Protein AF-A0A6J8EFF0-F1 (afdb_monomer_lite)

Radius of gyration: 34.39 Å; chains: 1; bounding box: 70×116×75 Å

Structure (mmCIF, N/CA/C/O backbone):
data_AF-A0A6J8EFF0-F1
#
_entry.id   AF-A0A6J8EFF0-F1
#
loop_
_atom_site.group_PDB
_atom_site.id
_atom_site.type_symbol
_atom_site.label_atom_id
_atom_site.label_alt_id
_atom_site.label_comp_id
_atom_site.label_asym_id
_atom_site.label_entity_id
_atom_site.label_seq_id
_atom_site.pdbx_PDB_ins_code
_atom_site.Cartn_x
_atom_site.Cartn_y
_atom_site.Cartn_z
_atom_site.occupancy
_atom_site.B_iso_or_equiv
_atom_site.auth_seq_id
_atom_site.auth_comp_id
_atom_site.auth_asym_id
_atom_site.auth_atom_id
_atom_site.pdbx_PDB_model_num
ATOM 1 N N . MET A 1 1 ? -4.786 -16.931 -39.551 1.00 38.88 1 MET A N 1
ATOM 2 C CA . MET A 1 1 ? -4.346 -16.218 -38.334 1.00 38.88 1 MET A CA 1
ATOM 3 C C . MET A 1 1 ? -4.834 -14.785 -38.471 1.00 38.88 1 MET A C 1
ATOM 5 O O . MET A 1 1 ? -4.439 -14.135 -39.426 1.00 38.88 1 MET A O 1
ATOM 9 N N . VAL A 1 2 ? -5.768 -14.333 -37.631 1.00 47.19 2 VAL A N 1
ATOM 10 C CA . VAL A 1 2 ? -6.223 -12.932 -37.664 1.00 47.19 2 VAL A CA 1
ATOM 11 C C . VAL A 1 2 ? -5.203 -12.110 -36.882 1.00 47.19 2 VAL A C 1
ATOM 13 O O . VAL A 1 2 ? -4.985 -12.373 -35.702 1.00 47.19 2 VAL A O 1
ATOM 16 N N . GLN A 1 3 ? -4.542 -11.159 -37.538 1.00 43.59 3 GLN A N 1
ATOM 17 C CA . GLN A 1 3 ? -3.548 -10.290 -36.914 1.00 43.59 3 GLN A CA 1
ATOM 18 C C . GLN A 1 3 ? -4.094 -8.861 -36.885 1.00 43.59 3 GLN A C 1
ATOM 20 O O . GLN A 1 3 ? -4.106 -8.171 -37.899 1.00 43.59 3 GLN A O 1
ATOM 25 N N . ILE A 1 4 ? -4.571 -8.419 -35.720 1.00 52.94 4 ILE A N 1
ATOM 26 C CA . ILE A 1 4 ? -5.007 -7.032 -35.514 1.00 52.94 4 ILE A CA 1
ATOM 27 C C . ILE A 1 4 ? -3.761 -6.195 -35.205 1.00 52.94 4 ILE A C 1
ATOM 29 O O . ILE A 1 4 ? -3.130 -6.347 -34.159 1.00 52.94 4 ILE A O 1
ATOM 33 N N . LEU A 1 5 ? -3.392 -5.329 -36.147 1.00 43.50 5 LEU A N 1
ATOM 34 C CA . LEU A 1 5 ? -2.205 -4.473 -36.108 1.00 43.50 5 LEU A CA 1
ATOM 35 C C . LEU A 1 5 ? -2.551 -3.045 -35.650 1.00 43.50 5 LEU A C 1
ATOM 37 O O . LEU A 1 5 ? -2.188 -2.094 -36.325 1.00 43.50 5 LEU A O 1
ATOM 41 N N . SER A 1 6 ? -3.281 -2.842 -34.546 1.00 45.81 6 SER A N 1
ATOM 42 C CA . SER A 1 6 ? -3.332 -1.509 -33.909 1.00 45.81 6 SER A CA 1
ATOM 43 C C . SER A 1 6 ? -3.944 -1.517 -32.503 1.00 45.81 6 SER A C 1
ATOM 45 O O . SER A 1 6 ? -4.773 -2.360 -32.171 1.00 45.81 6 SER A O 1
ATOM 47 N N . SER A 1 7 ? -3.533 -0.548 -31.683 1.00 48.03 7 SER A N 1
ATOM 48 C CA . SER A 1 7 ? -3.910 -0.354 -30.279 1.00 48.03 7 SER A CA 1
ATOM 49 C C . SER A 1 7 ? -5.054 0.658 -30.100 1.00 48.03 7 SER A C 1
ATOM 51 O O . SER A 1 7 ? -4.910 1.600 -29.325 1.00 48.03 7 SER A O 1
ATOM 53 N N . TYR A 1 8 ? -6.167 0.526 -30.826 1.00 51.84 8 TYR A N 1
ATOM 54 C CA . TYR A 1 8 ? -7.294 1.468 -30.717 1.00 51.84 8 TYR A CA 1
ATOM 55 C C . TYR A 1 8 ? -8.500 0.862 -29.989 1.00 51.84 8 TYR A C 1
ATOM 57 O O . TYR A 1 8 ? -8.845 -0.296 -30.215 1.00 51.84 8 TYR A O 1
ATOM 65 N N . VAL A 1 9 ? -9.166 1.684 -29.163 1.00 52.19 9 VAL A N 1
ATOM 66 C CA . VAL A 1 9 ? -10.379 1.358 -28.374 1.00 52.19 9 VAL A CA 1
ATOM 6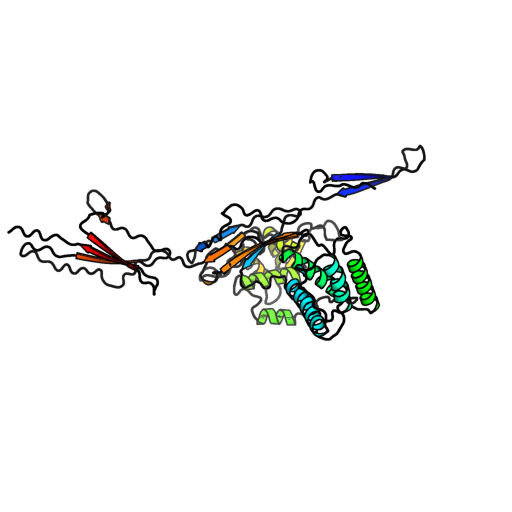7 C C . VAL A 1 9 ? -11.496 0.756 -29.238 1.00 52.19 9 VAL A C 1
ATOM 69 O O . VAL A 1 9 ? -12.264 -0.068 -28.767 1.00 52.19 9 VAL A O 1
ATOM 72 N N . GLN A 1 10 ? -11.562 1.125 -30.519 1.00 57.12 10 GLN A N 1
ATOM 73 C CA . GLN A 1 10 ? -12.603 0.686 -31.457 1.00 57.12 10 GLN A CA 1
ATOM 74 C C . GLN A 1 10 ? -12.617 -0.824 -31.761 1.00 57.12 10 GLN A C 1
ATOM 76 O O . GLN A 1 10 ? -13.580 -1.307 -32.343 1.00 57.12 10 GLN A O 1
ATOM 81 N N . TRP A 1 11 ? -11.560 -1.560 -31.395 1.00 58.81 11 TRP A N 1
ATOM 82 C CA . TRP A 1 11 ? -11.486 -3.023 -31.526 1.00 58.81 11 TRP A CA 1
ATOM 83 C C . TRP A 1 11 ? -11.834 -3.753 -30.217 1.00 58.81 11 TRP A C 1
ATOM 85 O O . TRP A 1 11 ? -11.624 -4.958 -30.098 1.00 58.81 11 TRP A O 1
ATOM 95 N N . GLU A 1 12 ? -12.303 -3.034 -29.194 1.00 57.06 12 GLU A N 1
ATOM 96 C CA . GLU A 1 12 ? -12.880 -3.656 -28.005 1.00 57.06 12 GLU A CA 1
ATOM 97 C C . GLU A 1 12 ? -14.260 -4.217 -28.352 1.00 57.06 12 GLU A C 1
ATOM 99 O O . GLU A 1 12 ? -15.137 -3.502 -28.835 1.00 57.06 12 GLU A O 1
ATOM 104 N N . GLY A 1 13 ? -14.445 -5.514 -28.127 1.00 61.44 13 GLY A N 1
ATOM 105 C CA . GLY A 1 13 ? -15.670 -6.198 -28.508 1.00 61.44 13 GLY A CA 1
ATOM 106 C C . GLY A 1 13 ? -15.570 -7.713 -28.398 1.00 61.44 13 GLY A C 1
ATOM 107 O O . GLY A 1 13 ? -14.515 -8.281 -28.089 1.00 61.44 13 GLY A O 1
ATOM 108 N N . GLU A 1 14 ? -16.706 -8.356 -28.631 1.00 62.34 14 GLU A N 1
ATOM 109 C CA . GLU A 1 14 ? -16.831 -9.804 -28.737 1.00 62.34 14 GLU A CA 1
ATOM 110 C C . GLU A 1 14 ? -16.613 -10.217 -30.195 1.00 62.34 14 GLU A C 1
ATOM 112 O O . GLU A 1 14 ? -17.301 -9.746 -31.101 1.00 62.34 14 GLU A O 1
ATOM 117 N N . TYR A 1 15 ? -15.619 -11.071 -30.429 1.00 70.69 15 TYR A N 1
ATOM 118 C CA . TYR A 1 15 ? -15.303 -11.607 -31.748 1.00 70.69 15 TYR A CA 1
ATOM 119 C C . TYR A 1 15 ? -15.722 -13.069 -31.805 1.00 70.69 15 TYR A C 1
ATOM 121 O O . TYR A 1 15 ? -15.344 -13.850 -30.935 1.00 70.69 15 TYR A O 1
ATOM 129 N N . MET A 1 16 ? -16.455 -13.461 -32.846 1.00 65.25 16 MET A N 1
ATOM 130 C CA . MET A 1 16 ? -16.908 -14.843 -33.001 1.00 65.25 16 MET A CA 1
ATOM 131 C C . MET A 1 16 ? -15.953 -15.635 -33.889 1.00 65.25 16 MET A C 1
ATOM 133 O O . MET A 1 16 ? -15.749 -15.300 -35.057 1.00 65.25 16 MET A O 1
ATOM 137 N N . CYS A 1 17 ? -15.391 -16.716 -33.352 1.00 66.62 17 CYS A N 1
ATOM 138 C CA . CYS A 1 17 ? -14.683 -17.707 -34.152 1.00 66.62 17 CYS A CA 1
ATOM 139 C C . CYS A 1 17 ? -15.661 -18.825 -34.520 1.00 66.62 17 CYS A C 1
ATOM 141 O O . CYS A 1 17 ? -16.185 -19.482 -33.627 1.00 66.62 17 CYS A O 1
ATOM 143 N N . THR A 1 18 ? -15.905 -19.042 -35.816 1.00 67.25 18 THR A N 1
ATOM 144 C CA . THR A 1 18 ? -16.737 -20.158 -36.299 1.00 67.25 18 THR A CA 1
ATOM 145 C C . THR A 1 18 ? -15.858 -21.175 -37.012 1.00 67.25 18 THR A C 1
ATOM 147 O O . THR A 1 18 ? -15.124 -20.817 -37.937 1.00 67.25 18 THR A O 1
ATOM 150 N N . VAL A 1 19 ? -15.942 -22.439 -36.604 1.00 65.25 19 VAL A N 1
ATOM 151 C CA . VAL A 1 19 ? -15.249 -23.554 -37.259 1.00 65.25 19 VAL A CA 1
ATOM 152 C C . VAL A 1 19 ? -16.267 -24.376 -38.043 1.00 65.25 19 VAL A C 1
ATOM 154 O O . VAL A 1 19 ? -17.337 -24.693 -37.529 1.00 65.25 19 VAL A O 1
ATOM 157 N N . ARG A 1 20 ? -15.924 -24.706 -39.294 1.00 66.88 20 ARG A N 1
ATOM 158 C CA . ARG A 1 20 ? -16.739 -25.540 -40.186 1.00 66.88 20 ARG A CA 1
ATOM 159 C C . ARG A 1 20 ? -15.999 -26.813 -40.571 1.00 66.88 20 ARG A C 1
ATOM 161 O O . ARG A 1 20 ? -14.809 -26.763 -40.895 1.00 66.88 20 ARG A O 1
ATOM 168 N N . GLU A 1 21 ? -16.726 -27.917 -40.623 1.00 57.06 21 GLU A N 1
ATOM 169 C CA . GLU A 1 21 ? -16.302 -29.103 -41.358 1.00 57.06 21 GLU A CA 1
ATOM 170 C C . GLU A 1 21 ? -16.633 -28.923 -42.854 1.00 57.06 21 GLU A C 1
ATOM 172 O O . GLU A 1 21 ? -17.497 -28.126 -43.217 1.00 57.06 21 GLU A O 1
ATOM 177 N N . LYS A 1 22 ? -15.914 -29.597 -43.761 1.00 58.50 22 LYS A N 1
ATOM 178 C CA . LYS A 1 22 ? -16.103 -29.469 -45.225 1.00 58.50 22 LYS A CA 1
ATOM 179 C C . LYS A 1 22 ? -17.356 -30.211 -45.739 1.00 58.50 22 LYS A C 1
ATOM 181 O O . LYS A 1 22 ? -17.319 -30.786 -46.824 1.00 58.50 22 LYS A O 1
ATOM 186 N N . THR A 1 23 ? -18.449 -30.235 -44.989 1.00 59.28 23 THR A N 1
ATOM 187 C CA . THR A 1 23 ? -19.717 -30.853 -45.406 1.00 59.28 23 THR A CA 1
ATOM 188 C C . THR A 1 23 ? -20.799 -29.784 -45.618 1.00 59.28 23 THR A C 1
ATOM 190 O O . THR A 1 23 ? -20.693 -28.694 -45.057 1.00 59.28 23 THR A O 1
ATOM 193 N N . PRO A 1 24 ? -21.820 -30.027 -46.468 1.00 55.66 24 PRO A N 1
ATOM 194 C CA . PRO A 1 24 ? -22.773 -28.991 -46.885 1.00 55.66 24 PRO A CA 1
ATOM 195 C C . PRO A 1 24 ? -23.860 -28.669 -45.844 1.00 55.66 24 PRO A C 1
ATOM 197 O O . PRO A 1 24 ? -24.752 -27.880 -46.141 1.00 55.66 24 PRO A O 1
ATOM 200 N N . ASP A 1 25 ? -23.827 -29.294 -44.663 1.00 56.97 25 ASP A N 1
ATOM 201 C CA . ASP A 1 25 ? -24.898 -29.211 -43.669 1.00 56.97 25 ASP A CA 1
ATOM 202 C C . ASP A 1 25 ? -24.666 -28.039 -42.688 1.00 56.97 25 ASP A C 1
ATOM 204 O O . ASP A 1 25 ? -23.649 -28.012 -41.986 1.00 56.97 25 ASP A O 1
ATOM 208 N N . PRO A 1 26 ? -25.576 -27.047 -42.613 1.00 57.22 26 PRO A N 1
ATOM 209 C CA . PRO A 1 26 ? -25.439 -25.896 -41.726 1.00 57.22 26 PRO A CA 1
ATOM 210 C C . PRO A 1 26 ? -25.606 -26.205 -40.224 1.00 57.22 26 PRO A C 1
ATOM 212 O O . PRO A 1 26 ? -25.496 -25.295 -39.406 1.00 57.22 26 PRO A O 1
ATOM 215 N N . THR A 1 27 ? -25.856 -27.459 -39.832 1.00 57.59 27 THR A N 1
ATOM 216 C CA . THR A 1 27 ? -26.091 -27.843 -38.427 1.00 57.59 27 THR A CA 1
ATOM 217 C C . THR A 1 27 ? -24.830 -28.199 -37.622 1.00 57.59 27 THR A C 1
ATOM 219 O O . THR A 1 27 ? -24.915 -28.314 -36.402 1.00 57.59 27 THR A O 1
ATOM 222 N N . THR A 1 28 ? -23.642 -28.311 -38.237 1.00 55.12 28 THR A N 1
ATOM 223 C CA . THR A 1 28 ? -22.387 -28.703 -37.542 1.00 55.12 28 THR A CA 1
ATOM 224 C C . THR A 1 28 ? -21.515 -27.529 -37.075 1.00 55.12 28 THR A C 1
ATOM 226 O O . THR A 1 28 ? -20.321 -27.683 -36.812 1.00 55.12 28 THR A O 1
ATOM 229 N N . TRP A 1 29 ? -22.082 -26.325 -36.981 1.00 61.44 29 TRP A N 1
ATOM 230 C CA . TRP A 1 29 ? -21.315 -25.112 -36.700 1.00 61.44 29 TRP A CA 1
ATOM 231 C C . TRP A 1 29 ? -20.956 -25.062 -35.217 1.00 61.44 29 TRP A C 1
ATOM 233 O O . TRP A 1 29 ? -21.831 -25.113 -34.358 1.00 61.44 29 TRP A O 1
ATOM 243 N N . THR A 1 30 ? -19.666 -24.932 -34.902 1.00 56.38 30 THR A N 1
ATOM 244 C CA . THR A 1 30 ? -19.223 -24.586 -33.544 1.00 56.38 30 THR A CA 1
ATOM 245 C C . THR A 1 30 ? -18.725 -23.152 -33.546 1.00 56.38 30 THR A C 1
ATOM 247 O O . THR A 1 30 ? -17.836 -22.797 -34.329 1.00 56.38 30 THR A O 1
ATOM 250 N N . THR A 1 31 ? -19.307 -22.328 -32.678 1.00 62.97 31 THR A N 1
ATOM 251 C CA . THR A 1 31 ? -18.964 -20.915 -32.546 1.00 62.97 31 THR A CA 1
ATOM 252 C C . THR A 1 31 ? -18.525 -20.626 -31.117 1.00 62.97 31 THR A C 1
ATOM 254 O O . THR A 1 31 ? -19.272 -20.887 -30.181 1.00 62.97 31 THR A O 1
ATOM 257 N N . GLU A 1 32 ? -17.333 -20.059 -30.952 1.00 66.00 32 GLU A N 1
ATOM 258 C CA . GLU A 1 32 ? -16.784 -19.681 -29.645 1.00 66.00 32 GLU A CA 1
ATOM 259 C C . GLU A 1 32 ? -16.522 -18.165 -29.592 1.00 66.00 32 GLU A C 1
ATOM 261 O O . GLU A 1 32 ? -15.907 -17.620 -30.524 1.00 66.00 32 GLU A O 1
ATOM 266 N N . PRO A 1 33 ? -16.971 -17.463 -28.533 1.00 60.06 33 PRO A N 1
ATOM 267 C CA . PRO A 1 33 ? -16.719 -16.039 -28.360 1.00 60.06 33 PRO A CA 1
ATOM 268 C C . PRO A 1 33 ? -15.308 -15.772 -27.819 1.00 60.06 33 PRO A C 1
ATOM 270 O O . PRO A 1 33 ? -14.849 -16.371 -26.845 1.00 60.06 33 PRO A O 1
ATOM 273 N N . VAL A 1 34 ? -14.616 -14.808 -28.423 1.00 61.47 34 VAL A N 1
ATOM 274 C CA . VAL A 1 34 ? -13.301 -14.322 -27.994 1.00 61.47 34 VAL A CA 1
ATOM 275 C C . VAL A 1 34 ? -13.410 -12.847 -27.623 1.00 61.47 34 VAL A C 1
ATOM 277 O O . VAL A 1 34 ? -13.674 -11.993 -28.468 1.00 61.47 34 VAL A O 1
ATOM 280 N N . PHE A 1 35 ? -13.166 -12.528 -26.351 1.00 55.53 35 PHE A N 1
ATOM 281 C CA . PHE A 1 35 ? -13.200 -11.152 -25.853 1.00 55.53 35 PHE A CA 1
ATOM 282 C C . PHE A 1 35 ? -11.833 -10.481 -25.975 1.00 55.53 35 PHE A C 1
ATOM 284 O O . PHE A 1 35 ? -10.866 -10.902 -25.333 1.00 55.53 35 PHE A O 1
ATOM 291 N N . ILE A 1 36 ? -11.766 -9.379 -26.720 1.00 58.00 36 ILE A N 1
ATOM 292 C CA . ILE A 1 36 ? -10.586 -8.510 -26.746 1.00 58.00 36 ILE A CA 1
ATOM 293 C C . ILE A 1 36 ? -10.845 -7.323 -25.819 1.00 58.00 36 ILE A C 1
ATOM 295 O O . ILE A 1 36 ? -11.770 -6.548 -26.038 1.00 58.00 36 ILE A O 1
ATOM 299 N N . LYS A 1 37 ? -10.021 -7.177 -24.772 1.00 57.03 37 LYS A N 1
ATOM 300 C CA . LYS A 1 37 ? -10.078 -6.036 -23.845 1.00 57.03 37 LYS A CA 1
ATOM 301 C C . LYS A 1 37 ? -8.955 -5.056 -24.131 1.00 57.03 37 LYS A C 1
ATOM 303 O O . LYS A 1 37 ? -7.780 -5.420 -24.050 1.00 57.03 37 LYS A O 1
ATOM 308 N N . TYR A 1 38 ? -9.318 -3.809 -24.394 1.00 65.38 38 TYR A N 1
ATOM 309 C CA . TYR A 1 38 ? -8.365 -2.723 -24.543 1.00 65.38 38 TYR A CA 1
ATOM 310 C C . TYR A 1 38 ? -7.770 -2.339 -23.178 1.00 65.38 38 TYR A C 1
ATOM 312 O O . TYR A 1 38 ? -8.475 -2.239 -22.173 1.00 65.38 38 TYR A O 1
ATOM 320 N N . THR A 1 39 ? -6.450 -2.151 -23.107 1.00 59.66 39 THR A N 1
ATOM 321 C CA . THR A 1 39 ? -5.768 -1.742 -21.870 1.00 59.66 39 THR A CA 1
ATOM 322 C C . THR A 1 39 ? -4.723 -0.676 -22.149 1.00 59.66 39 THR A C 1
ATOM 324 O O . THR A 1 39 ? -3.943 -0.810 -23.090 1.00 59.66 39 THR A O 1
ATOM 327 N N . THR A 1 40 ? -4.655 0.341 -21.296 1.00 70.25 40 THR A N 1
ATOM 328 C CA . THR A 1 40 ? -3.685 1.438 -21.376 1.00 70.25 40 THR A CA 1
ATOM 329 C C . THR A 1 40 ? -2.919 1.565 -20.068 1.00 70.25 40 THR A C 1
ATOM 331 O O . THR A 1 40 ? -3.473 1.356 -18.988 1.00 70.25 40 THR A O 1
ATOM 334 N N . SER A 1 41 ? -1.631 1.908 -20.159 1.00 68.00 41 SER A N 1
ATOM 335 C CA . SER A 1 41 ? -0.824 2.232 -18.977 1.00 68.00 41 SER A CA 1
ATOM 336 C C . SER A 1 41 ? -1.420 3.421 -18.231 1.00 68.00 41 SER A C 1
ATOM 338 O O . SER A 1 41 ? -2.034 4.296 -18.844 1.00 68.00 41 SER A O 1
ATOM 340 N N . SER A 1 42 ? -1.202 3.457 -16.918 1.00 78.56 42 SER A N 1
ATOM 341 C CA . SER A 1 42 ? -1.492 4.630 -16.096 1.00 78.56 42 SER A CA 1
ATOM 342 C C . SER A 1 42 ? -0.794 5.857 -16.671 1.00 78.56 42 SER A C 1
ATOM 344 O O . SER A 1 42 ? 0.402 5.782 -16.964 1.00 78.56 42 SER A O 1
ATOM 346 N N . LYS A 1 43 ? -1.554 6.943 -16.834 1.00 80.88 43 LYS A N 1
ATOM 347 C CA . LYS A 1 43 ? -1.074 8.259 -17.235 1.00 80.88 43 LYS A CA 1
ATOM 348 C C . LYS A 1 43 ? -1.582 9.363 -16.307 1.00 80.88 43 LYS A C 1
ATOM 350 O O . LYS A 1 43 ? -2.783 9.621 -16.295 1.00 80.88 43 LYS A O 1
ATOM 355 N N . ILE A 1 44 ? -0.710 10.013 -15.545 1.00 80.25 44 ILE A N 1
ATOM 356 C CA . ILE A 1 44 ? -1.010 11.180 -14.714 1.00 80.25 44 ILE A CA 1
ATOM 357 C C . ILE A 1 44 ? -1.236 12.372 -15.639 1.00 80.25 44 ILE A C 1
ATOM 359 O O . ILE A 1 44 ? -0.386 12.739 -16.444 1.00 80.25 44 ILE A O 1
ATOM 363 N N . THR A 1 45 ? -2.414 12.970 -15.525 1.00 73.44 45 THR A N 1
ATOM 364 C CA . THR A 1 45 ? -2.852 14.103 -16.346 1.00 73.44 45 THR A CA 1
ATOM 365 C C . THR A 1 45 ? -2.943 15.381 -15.523 1.00 73.44 45 THR A C 1
ATOM 367 O O . THR A 1 45 ? -3.736 16.263 -15.848 1.00 73.44 45 THR A O 1
ATOM 370 N N . ASP A 1 46 ? -2.188 15.462 -14.426 1.00 62.47 46 ASP A N 1
ATOM 371 C CA . ASP A 1 46 ? -2.147 16.615 -13.529 1.00 62.47 46 ASP A CA 1
ATOM 372 C C . ASP A 1 46 ? -1.492 17.817 -14.243 1.00 62.47 46 ASP A C 1
ATOM 374 O O . ASP A 1 46 ? -0.306 18.095 -14.104 1.00 62.47 46 ASP A O 1
ATOM 378 N N . TYR A 1 47 ? -2.268 18.474 -15.111 1.00 51.50 47 TYR A N 1
ATOM 379 C CA . TYR A 1 47 ? -1.867 19.618 -15.938 1.00 51.50 47 TYR A CA 1
ATOM 380 C C . TYR A 1 47 ? -2.527 20.928 -15.486 1.00 51.50 47 TYR A C 1
ATOM 382 O O . TYR A 1 47 ? -2.466 21.923 -16.206 1.00 51.50 47 TYR A O 1
ATOM 390 N N . LYS A 1 48 ? -3.193 20.960 -14.321 1.00 46.88 48 LYS A N 1
ATOM 391 C CA . LYS A 1 48 ? -3.930 22.161 -13.891 1.00 46.88 48 LYS A CA 1
ATOM 392 C C . LYS A 1 48 ? -3.036 23.295 -13.395 1.00 46.88 48 LYS A C 1
ATOM 394 O O . LYS A 1 48 ? -3.504 24.429 -13.366 1.00 46.88 48 LYS A O 1
ATOM 399 N N . TYR A 1 49 ? -1.769 23.040 -13.068 1.00 46.47 49 TYR A N 1
ATOM 400 C CA . TYR A 1 49 ? -0.826 24.095 -12.713 1.00 46.47 49 TYR A CA 1
ATOM 401 C C . TYR A 1 49 ? 0.587 23.792 -13.225 1.00 46.47 49 TYR A C 1
ATOM 403 O O . TYR A 1 49 ? 1.074 22.676 -13.115 1.00 46.47 49 TYR A O 1
ATOM 411 N N . ASP A 1 50 ? 1.169 24.831 -13.819 1.00 39.50 50 ASP A N 1
ATOM 412 C CA . ASP A 1 50 ? 2.460 24.981 -14.496 1.00 39.50 50 ASP A CA 1
ATOM 413 C C . ASP A 1 50 ? 3.595 23.989 -14.141 1.00 39.50 50 ASP A C 1
ATOM 415 O O . ASP A 1 50 ? 3.820 23.653 -12.981 1.00 39.50 50 ASP A O 1
ATOM 419 N N . ARG A 1 51 ? 4.374 23.582 -15.157 1.00 39.62 51 ARG A N 1
ATOM 420 C CA . ARG A 1 51 ? 5.459 22.570 -15.108 1.00 39.62 51 ARG A CA 1
ATOM 421 C C . ARG A 1 51 ? 6.699 23.007 -14.311 1.00 39.62 51 ARG A C 1
ATOM 423 O O . ARG A 1 51 ? 7.703 22.298 -14.299 1.00 39.62 51 ARG A O 1
ATOM 430 N N . ASN A 1 52 ? 6.631 24.151 -13.642 1.00 41.34 52 ASN A N 1
ATOM 431 C CA . ASN A 1 52 ? 7.691 24.697 -12.811 1.00 41.34 52 ASN A CA 1
ATOM 432 C C . ASN A 1 52 ? 7.394 24.371 -11.342 1.00 41.34 52 ASN A C 1
ATOM 434 O O . ASN A 1 52 ? 6.347 24.757 -10.831 1.00 41.34 52 ASN A O 1
ATOM 438 N N . LEU A 1 53 ? 8.313 23.647 -10.688 1.00 49.25 53 LEU A N 1
ATOM 439 C CA . LEU A 1 53 ? 8.371 23.338 -9.248 1.00 49.25 53 LEU A CA 1
ATOM 440 C C . LEU A 1 53 ? 7.519 24.284 -8.375 1.00 49.25 53 LEU A C 1
ATOM 442 O O . LEU A 1 53 ? 7.981 25.345 -7.954 1.00 49.25 53 LEU A O 1
ATOM 446 N N . LYS A 1 54 ? 6.274 23.900 -8.072 1.00 59.59 54 LYS A N 1
ATOM 447 C CA . LYS A 1 54 ? 5.409 24.686 -7.187 1.00 59.59 54 LYS A CA 1
ATOM 448 C C . LYS A 1 54 ? 5.783 24.391 -5.743 1.00 59.59 54 LYS A C 1
ATOM 450 O O . LYS A 1 54 ? 5.226 23.495 -5.124 1.00 59.59 54 LYS A O 1
ATOM 455 N N . LEU A 1 55 ? 6.730 25.135 -5.192 1.00 59.97 55 LEU A N 1
ATOM 456 C CA . LEU A 1 55 ? 6.882 25.230 -3.744 1.00 59.97 55 LEU A CA 1
ATOM 457 C C . LEU A 1 55 ? 5.585 25.815 -3.160 1.00 59.97 55 LEU A C 1
ATOM 459 O O . LEU A 1 55 ? 5.211 26.940 -3.492 1.00 59.97 55 LEU A O 1
ATOM 463 N N . GLN A 1 56 ? 4.860 25.044 -2.345 1.00 69.69 56 GLN A N 1
ATOM 464 C CA . GLN A 1 56 ? 3.628 25.506 -1.708 1.00 69.69 56 GLN A CA 1
ATOM 465 C C . GLN A 1 56 ? 3.876 25.928 -0.269 1.00 69.69 56 GLN A C 1
ATOM 467 O O . GLN A 1 56 ? 4.188 25.109 0.593 1.00 69.69 56 GLN A O 1
ATOM 472 N N . PHE A 1 57 ? 3.681 27.221 -0.027 1.00 67.00 57 PHE A N 1
ATOM 473 C CA . PHE A 1 57 ? 3.794 27.821 1.290 1.00 67.00 57 PHE A CA 1
ATOM 474 C C . PHE A 1 57 ? 2.450 27.786 2.015 1.00 67.00 57 PHE A C 1
ATOM 476 O O . PHE A 1 57 ? 1.498 28.446 1.590 1.00 67.00 57 PHE A O 1
ATOM 483 N N . LEU A 1 58 ? 2.378 27.055 3.123 1.00 70.44 58 LEU A N 1
ATOM 484 C CA . LEU A 1 58 ? 1.150 26.853 3.893 1.00 70.44 58 LEU A CA 1
ATOM 485 C C . LEU A 1 58 ? 1.282 27.423 5.307 1.00 70.44 58 LEU A C 1
ATOM 487 O O . LEU A 1 58 ? 2.386 27.550 5.844 1.00 70.44 58 LEU A O 1
ATOM 491 N N . VAL A 1 59 ? 0.147 27.810 5.894 1.00 70.62 59 VAL A N 1
ATOM 492 C CA . VAL A 1 59 ? 0.089 28.317 7.270 1.00 70.62 59 VAL A CA 1
ATOM 493 C C . VAL A 1 59 ? -0.159 27.150 8.216 1.00 70.62 59 VAL A C 1
ATOM 495 O O . VAL A 1 59 ? -0.980 26.283 7.929 1.00 70.62 59 VAL A O 1
ATOM 498 N N . ASN A 1 60 ? 0.531 27.123 9.356 1.00 73.88 60 ASN A N 1
ATOM 499 C CA . ASN A 1 60 ? 0.293 26.080 10.353 1.00 73.88 60 ASN A CA 1
ATOM 500 C C . ASN A 1 60 ? -1.190 26.071 10.785 1.00 73.88 60 ASN A C 1
ATOM 502 O O . ASN A 1 60 ? -1.749 27.118 11.116 1.00 73.88 60 ASN A O 1
ATOM 506 N N . GLY A 1 61 ? -1.818 24.899 10.758 1.00 64.62 61 GLY A N 1
ATOM 507 C CA . GLY A 1 61 ? -3.219 24.689 11.111 1.00 64.62 61 GLY A CA 1
ATOM 508 C C . GLY A 1 61 ? -4.216 24.819 9.958 1.00 64.62 61 GLY A C 1
ATOM 509 O O . GLY A 1 61 ? -5.407 24.620 10.182 1.00 64.62 61 GLY A O 1
ATOM 510 N N . THR A 1 62 ? -3.789 25.146 8.731 1.00 68.56 62 THR A N 1
ATOM 511 C CA . THR A 1 62 ? -4.724 25.216 7.592 1.00 68.56 62 THR A CA 1
ATOM 512 C C . THR A 1 62 ? -5.098 23.838 7.066 1.00 68.56 62 THR A C 1
ATOM 514 O O . THR A 1 62 ? -4.240 22.954 6.991 1.00 68.56 62 THR A O 1
ATOM 517 N N . ASP A 1 63 ? -6.351 23.697 6.627 1.00 71.38 63 ASP A N 1
ATOM 518 C CA . ASP A 1 63 ? -6.795 22.559 5.824 1.00 71.38 63 ASP A CA 1
ATOM 519 C C . ASP A 1 63 ? -6.192 22.661 4.415 1.00 71.38 63 ASP A C 1
ATOM 521 O O . ASP A 1 63 ? -6.382 23.654 3.711 1.00 71.38 63 ASP A O 1
ATOM 525 N N . PHE A 1 64 ? -5.430 21.645 4.023 1.00 77.62 64 PHE A N 1
ATOM 526 C CA . PHE A 1 64 ? -4.757 21.557 2.737 1.00 77.62 64 PHE A CA 1
ATOM 527 C C . PHE A 1 64 ? -5.163 20.295 1.985 1.00 77.62 64 PHE A C 1
ATOM 529 O O . PHE A 1 64 ? -5.049 19.185 2.507 1.00 77.62 64 PHE A O 1
ATOM 536 N N . GLN A 1 65 ? -5.548 20.454 0.721 1.00 75.75 65 GLN A N 1
ATOM 537 C CA . GLN A 1 65 ? -5.934 19.365 -0.169 1.00 75.75 65 GLN A CA 1
ATOM 538 C C . GLN A 1 65 ? -5.235 19.496 -1.521 1.00 75.75 65 GLN A C 1
ATOM 540 O O . GLN A 1 65 ? -5.222 20.573 -2.113 1.00 75.75 65 GLN A O 1
ATOM 545 N N . TYR A 1 66 ? -4.694 18.389 -2.027 1.00 76.50 66 TYR A N 1
ATOM 546 C CA . TYR A 1 66 ? -4.109 18.315 -3.362 1.00 76.50 66 TYR A CA 1
ATOM 547 C C . TYR A 1 66 ? -4.495 17.002 -4.045 1.00 76.50 66 TYR A C 1
ATOM 549 O O . TYR A 1 66 ? -4.192 15.917 -3.550 1.00 76.50 66 TYR A O 1
ATOM 557 N N . GLU A 1 67 ? -5.189 17.083 -5.177 1.00 78.50 67 GLU A N 1
ATOM 558 C CA . GLU A 1 67 ? -5.679 15.914 -5.912 1.00 78.50 67 GLU A CA 1
ATOM 559 C C . GLU A 1 67 ? -4.741 15.562 -7.069 1.00 78.50 67 GLU A C 1
ATOM 561 O O . GLU A 1 67 ? -4.394 16.423 -7.868 1.00 78.50 67 GLU A O 1
ATOM 566 N N . CYS A 1 68 ? -4.362 14.289 -7.188 1.00 79.12 68 CYS A N 1
ATOM 567 C CA . CYS A 1 68 ? -3.684 13.761 -8.368 1.00 79.12 68 CYS A CA 1
ATOM 568 C C . CYS A 1 68 ? -4.694 13.028 -9.245 1.00 79.12 68 CYS A C 1
ATOM 570 O O . CYS A 1 68 ? -5.419 12.143 -8.785 1.00 79.12 68 CYS A O 1
ATOM 572 N N . ILE A 1 69 ? -4.715 13.395 -10.525 1.00 79.00 69 ILE A N 1
ATOM 573 C CA . ILE A 1 69 ? -5.636 12.854 -11.522 1.00 79.00 69 ILE A CA 1
ATOM 574 C C . ILE A 1 69 ? -4.836 12.002 -12.500 1.00 79.00 69 ILE A C 1
ATOM 576 O O . ILE A 1 69 ? -3.848 12.456 -13.078 1.00 79.00 69 ILE A O 1
ATOM 580 N N . ALA A 1 70 ? -5.278 10.764 -12.707 1.00 79.75 70 ALA A N 1
ATOM 581 C CA . ALA A 1 70 ? -4.671 9.862 -13.669 1.00 79.75 70 ALA A CA 1
ATOM 582 C C . ALA A 1 70 ? -5.724 9.116 -14.489 1.00 79.75 70 ALA A C 1
ATOM 584 O O . ALA A 1 70 ? -6.799 8.754 -14.009 1.00 79.75 70 ALA A O 1
ATOM 585 N N . THR A 1 71 ? -5.363 8.858 -15.737 1.00 79.06 71 THR A N 1
ATOM 586 C CA . THR A 1 71 ? -6.107 8.094 -16.734 1.00 79.06 71 THR A CA 1
ATOM 587 C C . THR A 1 71 ? -5.431 6.742 -16.954 1.00 79.06 71 THR A C 1
ATOM 589 O O . THR A 1 71 ? -4.272 6.549 -16.601 1.00 79.06 71 THR A O 1
ATOM 592 N N . GLY A 1 72 ? -6.150 5.762 -17.489 1.00 73.44 72 GLY A N 1
ATOM 593 C CA . GLY A 1 72 ? -5.611 4.421 -17.718 1.00 73.44 72 GLY A CA 1
ATOM 594 C C . GLY A 1 72 ? -6.697 3.362 -17.611 1.00 73.44 72 GLY A C 1
ATOM 595 O O . GLY A 1 72 ? -7.684 3.548 -16.898 1.00 73.44 72 GLY A O 1
ATOM 596 N N . ILE A 1 73 ? -6.524 2.255 -18.328 1.00 61.69 73 ILE A N 1
ATOM 597 C CA . ILE A 1 73 ? -7.468 1.135 -18.357 1.00 61.69 73 ILE A CA 1
ATOM 598 C C . ILE A 1 73 ? -6.691 -0.155 -18.065 1.00 61.69 73 ILE A C 1
ATOM 600 O O . ILE A 1 73 ? -5.870 -0.570 -18.884 1.00 61.69 73 ILE A O 1
ATOM 604 N N . PRO A 1 74 ? -6.936 -0.841 -16.934 1.00 69.56 74 PRO A N 1
ATOM 605 C CA . PRO A 1 74 ? -7.911 -0.518 -15.886 1.00 69.56 74 PRO A CA 1
ATOM 606 C C . PRO A 1 74 ? -7.602 0.795 -15.153 1.00 69.56 74 PRO A C 1
ATOM 608 O O . PRO A 1 74 ? -6.442 1.217 -15.137 1.00 69.56 74 PRO A O 1
ATOM 611 N N . LYS A 1 75 ? -8.634 1.402 -14.540 1.00 67.56 75 LYS A N 1
ATOM 612 C CA . LYS A 1 75 ? -8.528 2.677 -13.811 1.00 67.56 75 LYS A CA 1
ATOM 613 C C . LYS A 1 75 ? -7.311 2.646 -12.876 1.00 67.56 75 LYS A C 1
ATOM 615 O O . LYS A 1 75 ? -7.222 1.728 -12.055 1.00 67.56 75 LYS A O 1
ATOM 620 N N . PRO A 1 76 ? -6.378 3.603 -13.000 1.00 72.06 76 PRO A N 1
ATOM 621 C CA . PRO A 1 76 ? -5.165 3.592 -12.207 1.00 72.06 76 PRO A CA 1
ATOM 622 C C . PRO A 1 76 ? -5.477 3.822 -10.733 1.00 72.06 76 PRO A C 1
ATOM 624 O O . PRO A 1 76 ? -6.307 4.651 -10.358 1.00 72.06 76 PRO A O 1
ATOM 627 N N . ASN A 1 77 ? -4.780 3.076 -9.887 1.00 70.12 77 ASN A N 1
ATOM 628 C CA . ASN A 1 77 ? -4.725 3.337 -8.467 1.00 70.12 77 ASN A CA 1
ATOM 629 C C . ASN A 1 77 ? -3.756 4.493 -8.213 1.00 70.12 77 ASN A C 1
ATOM 631 O O . ASN A 1 77 ? -2.591 4.404 -8.592 1.00 70.12 77 ASN A O 1
ATOM 635 N N . ILE A 1 78 ? -4.228 5.527 -7.524 1.00 80.06 78 ILE A N 1
ATOM 636 C CA . ILE A 1 78 ? -3.435 6.706 -7.192 1.00 80.06 78 ILE A CA 1
ATOM 637 C C . ILE A 1 78 ? -3.069 6.669 -5.710 1.00 80.06 78 ILE A C 1
ATOM 639 O O . ILE A 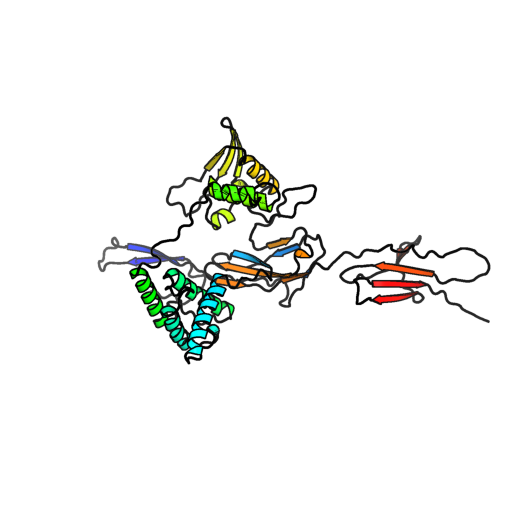1 78 ? -3.924 6.429 -4.854 1.00 80.06 78 ILE A O 1
ATOM 643 N N . THR A 1 79 ? -1.792 6.894 -5.420 1.00 76.75 79 THR A N 1
ATOM 644 C CA . THR A 1 79 ? -1.234 6.962 -4.065 1.00 76.75 79 THR A CA 1
ATOM 645 C C . THR A 1 79 ? -0.271 8.133 -3.950 1.00 76.75 79 THR A C 1
ATOM 647 O O . THR A 1 79 ? 0.461 8.405 -4.896 1.00 76.75 79 THR A O 1
ATOM 650 N N . TRP A 1 80 ? -0.219 8.776 -2.786 1.00 79.00 80 TRP A N 1
ATOM 651 C CA . TRP A 1 80 ? 0.764 9.812 -2.465 1.00 79.00 80 TRP A CA 1
ATOM 652 C C . TRP A 1 80 ? 1.863 9.269 -1.556 1.00 79.00 80 TRP A C 1
ATOM 654 O O . TRP A 1 80 ? 1.615 8.397 -0.724 1.00 79.00 80 TRP A O 1
ATOM 664 N N . THR A 1 81 ? 3.078 9.788 -1.696 1.00 74.00 81 THR A N 1
ATOM 665 C CA . THR A 1 81 ? 4.233 9.391 -0.878 1.00 74.00 81 THR A CA 1
ATOM 666 C C . THR A 1 81 ? 5.072 10.615 -0.535 1.00 74.00 81 THR A C 1
ATOM 668 O O . THR A 1 81 ? 5.286 11.456 -1.408 1.00 74.00 81 THR A O 1
ATOM 671 N N . LYS A 1 82 ? 5.525 10.723 0.722 1.00 74.19 82 LYS A N 1
ATOM 672 C CA . LYS A 1 82 ? 6.437 11.779 1.177 1.00 74.19 82 LYS A CA 1
ATOM 673 C C . LYS A 1 82 ? 7.878 11.406 0.831 1.00 74.19 82 LYS A C 1
ATOM 675 O O . LYS A 1 82 ? 8.292 10.255 0.929 1.00 74.19 82 LYS A O 1
ATOM 680 N N . GLU A 1 83 ? 8.651 12.382 0.410 1.00 63.31 83 GLU A N 1
ATOM 681 C CA . GLU A 1 83 ? 10.049 12.226 0.062 1.00 63.31 83 GLU A CA 1
ATOM 682 C C . GLU A 1 83 ? 10.920 12.188 1.314 1.00 63.31 83 GLU A C 1
ATOM 684 O O . GLU A 1 83 ? 10.710 12.956 2.251 1.00 63.31 83 GLU A O 1
ATOM 689 N N . GLY A 1 84 ? 11.865 11.250 1.349 1.00 52.69 84 GLY A N 1
ATOM 690 C CA . GLY A 1 84 ? 12.508 10.796 2.588 1.00 52.69 84 GLY A CA 1
ATOM 691 C C . GLY A 1 84 ? 11.978 9.437 3.058 1.00 52.69 84 GLY A C 1
ATOM 692 O O . GLY A 1 84 ? 12.777 8.598 3.461 1.00 52.69 84 GLY A O 1
ATOM 693 N N . ASP A 1 85 ? 10.695 9.138 2.816 1.00 48.59 85 ASP A N 1
ATOM 694 C CA . ASP A 1 85 ? 10.161 7.762 2.864 1.00 48.59 85 ASP A CA 1
ATOM 695 C C . ASP A 1 85 ? 10.474 6.989 1.561 1.00 48.59 85 ASP A C 1
ATOM 697 O O . ASP A 1 85 ? 9.994 5.876 1.331 1.00 48.59 85 ASP A O 1
ATOM 701 N N . GLU A 1 86 ? 11.303 7.568 0.678 1.00 46.22 86 GLU A N 1
ATOM 702 C CA . GLU A 1 86 ? 11.703 7.036 -0.631 1.00 46.22 86 GLU A CA 1
ATOM 703 C C . GLU A 1 86 ? 12.680 5.846 -0.552 1.00 46.22 86 GLU A C 1
ATOM 705 O O . GLU A 1 86 ? 13.685 5.740 -1.264 1.00 46.22 86 GLU A O 1
ATOM 710 N N . GLN A 1 87 ? 12.301 4.804 0.174 1.00 45.47 87 GLN A N 1
ATOM 711 C CA . GLN A 1 87 ? 12.715 3.444 -0.172 1.00 45.47 87 GLN A CA 1
ATOM 712 C C . GLN A 1 87 ? 11.935 2.907 -1.401 1.00 45.47 87 GLN A C 1
ATOM 714 O O . GLN A 1 87 ? 11.594 1.733 -1.443 1.00 45.47 87 GLN A O 1
ATOM 719 N N . PHE A 1 88 ? 11.655 3.759 -2.406 1.00 42.88 88 PHE A N 1
ATOM 720 C CA . PHE A 1 88 ? 10.675 3.529 -3.488 1.00 42.88 88 PHE A CA 1
ATOM 721 C C . PHE A 1 88 ? 11.216 3.566 -4.943 1.00 42.88 88 PHE A C 1
ATOM 723 O O . PHE A 1 88 ? 10.448 3.747 -5.886 1.00 42.88 88 PHE A O 1
ATOM 730 N N . LEU A 1 89 ? 12.480 3.241 -5.228 1.00 47.03 89 LEU A N 1
ATOM 731 C CA . LEU A 1 89 ? 12.638 1.949 -5.919 1.00 47.03 89 LEU A CA 1
ATOM 732 C C . LEU A 1 89 ? 11.954 0.925 -5.031 1.00 47.03 89 LEU A C 1
ATOM 734 O O . LEU A 1 89 ? 12.419 0.799 -3.905 1.00 47.03 89 LEU A O 1
ATOM 738 N N . SER A 1 90 ? 10.853 0.281 -5.468 1.00 55.81 90 SER A N 1
ATOM 739 C CA . SER A 1 90 ? 10.179 -0.737 -4.634 1.00 55.81 90 SER A CA 1
ATOM 740 C C . SER A 1 90 ? 11.265 -1.533 -3.917 1.00 55.81 90 SER A C 1
ATOM 742 O O . SER A 1 90 ? 12.262 -1.831 -4.574 1.00 55.81 90 SER A O 1
ATOM 744 N N . VAL A 1 91 ? 11.170 -1.793 -2.611 1.00 60.31 91 VAL A N 1
ATOM 745 C CA . VAL A 1 91 ? 12.248 -2.476 -1.860 1.00 60.31 91 VAL A CA 1
ATOM 746 C C . VAL A 1 91 ? 12.835 -3.643 -2.678 1.00 60.31 91 VAL A C 1
ATOM 748 O O . VAL A 1 91 ? 14.047 -3.808 -2.770 1.00 60.31 91 VAL A O 1
A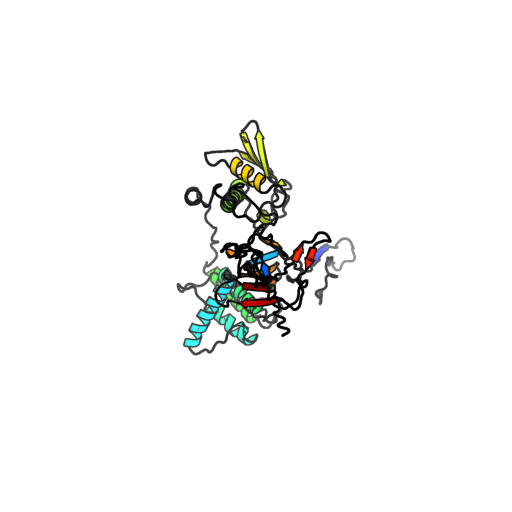TOM 751 N N . ASN A 1 92 ? 11.967 -4.323 -3.433 1.00 68.75 92 ASN A N 1
ATOM 752 C CA . ASN A 1 92 ? 12.270 -5.344 -4.433 1.00 68.75 92 ASN A CA 1
ATOM 753 C C . ASN A 1 92 ? 13.087 -4.879 -5.667 1.00 68.75 92 ASN A C 1
ATOM 755 O O . ASN A 1 92 ? 13.992 -5.593 -6.076 1.00 68.75 92 ASN A O 1
ATOM 759 N N . THR A 1 93 ? 12.794 -3.730 -6.288 1.00 79.31 93 THR A N 1
ATOM 760 C CA . THR A 1 93 ? 13.619 -3.100 -7.344 1.00 79.31 93 THR A CA 1
ATOM 761 C C . THR A 1 93 ? 14.996 -2.712 -6.813 1.00 79.31 93 THR A C 1
ATOM 763 O O . THR A 1 93 ? 15.997 -3.058 -7.430 1.00 79.31 93 THR A O 1
ATOM 766 N N . LYS A 1 94 ? 15.052 -2.024 -5.663 1.00 79.00 94 LYS A N 1
ATOM 767 C CA . LYS A 1 94 ? 16.304 -1.594 -5.011 1.00 79.00 94 LYS A CA 1
ATOM 768 C C . LYS A 1 94 ? 17.193 -2.806 -4.737 1.00 79.00 94 LYS A C 1
ATOM 770 O O . LYS A 1 94 ? 18.361 -2.834 -5.114 1.00 79.00 94 LYS A O 1
ATOM 775 N N . TRP A 1 95 ? 16.586 -3.842 -4.168 1.00 85.44 95 TRP A N 1
ATOM 776 C CA . TRP A 1 95 ? 17.217 -5.129 -3.928 1.00 85.44 95 TRP A CA 1
ATOM 777 C C . TRP A 1 95 ? 17.672 -5.818 -5.222 1.00 85.44 95 TRP A C 1
ATOM 779 O O . TRP A 1 95 ? 18.831 -6.205 -5.309 1.00 85.44 95 TRP A O 1
ATOM 789 N N . ALA A 1 96 ? 16.826 -5.918 -6.253 1.00 91.75 96 ALA A N 1
ATOM 790 C CA . ALA A 1 96 ? 17.180 -6.558 -7.524 1.00 91.75 96 ALA A CA 1
ATOM 791 C C . ALA A 1 96 ? 18.370 -5.877 -8.221 1.00 91.75 96 ALA A C 1
ATOM 793 O O . ALA A 1 96 ? 19.287 -6.555 -8.684 1.00 91.75 96 ALA A O 1
ATOM 794 N N . VAL A 1 97 ? 18.376 -4.540 -8.255 1.00 92.06 97 VAL A N 1
ATOM 795 C CA . VAL A 1 97 ? 19.496 -3.745 -8.781 1.00 92.06 97 VAL A CA 1
ATOM 796 C C . VAL A 1 97 ? 20.747 -3.955 -7.933 1.00 92.06 97 VAL A C 1
ATOM 798 O O . VAL A 1 97 ? 21.828 -4.137 -8.483 1.00 92.06 97 VAL A O 1
ATOM 801 N N . GLY A 1 98 ? 20.603 -4.008 -6.605 1.00 92.19 98 GLY A N 1
ATOM 802 C CA . GLY A 1 98 ? 21.689 -4.352 -5.689 1.00 92.19 98 GLY A CA 1
ATOM 803 C C . GLY A 1 98 ? 22.306 -5.720 -5.989 1.00 92.19 98 GLY A C 1
ATOM 804 O O . GLY A 1 98 ? 23.523 -5.822 -6.106 1.00 92.19 98 GLY A O 1
ATOM 805 N N . VAL A 1 99 ? 21.481 -6.752 -6.200 1.00 93.62 99 VAL A N 1
ATOM 806 C CA . VAL A 1 99 ? 21.936 -8.108 -6.559 1.00 93.62 99 VAL A CA 1
ATOM 807 C C . VAL A 1 99 ? 22.682 -8.109 -7.898 1.00 93.62 99 VAL A C 1
ATOM 809 O O . VAL A 1 99 ? 23.742 -8.727 -8.010 1.00 93.62 99 VAL A O 1
ATOM 812 N N . PHE A 1 100 ? 22.171 -7.401 -8.910 1.00 95.19 100 PHE A N 1
ATOM 813 C CA . PHE A 1 100 ? 22.847 -7.284 -10.206 1.00 95.19 100 PHE A CA 1
ATOM 814 C C . PHE A 1 100 ? 24.183 -6.549 -10.097 1.00 95.19 100 PHE A C 1
ATOM 816 O O . PHE A 1 100 ? 25.187 -7.028 -10.616 1.00 95.19 100 PHE A O 1
ATOM 823 N N . ASN A 1 101 ? 24.219 -5.425 -9.381 1.00 93.38 101 ASN A N 1
ATOM 824 C CA . ASN A 1 101 ? 25.439 -4.646 -9.194 1.00 93.38 101 ASN A CA 1
ATOM 825 C C . ASN A 1 101 ? 26.486 -5.401 -8.369 1.00 93.38 101 ASN A C 1
ATOM 827 O O . ASN A 1 101 ? 27.667 -5.326 -8.687 1.00 93.38 101 ASN A O 1
ATOM 831 N N . GLN A 1 102 ? 26.073 -6.181 -7.369 1.00 92.12 102 GLN A N 1
ATOM 832 C CA . GLN A 1 102 ? 26.986 -7.038 -6.617 1.00 92.12 102 GLN A CA 1
ATOM 833 C C . GLN A 1 102 ? 27.628 -8.103 -7.519 1.00 92.12 102 GLN A C 1
ATOM 835 O O . GLN A 1 102 ? 28.850 -8.257 -7.519 1.00 92.12 102 GLN A O 1
ATOM 840 N N . TRP A 1 103 ? 26.821 -8.807 -8.321 1.00 93.75 103 TRP A N 1
ATOM 841 C CA . TRP A 1 103 ? 27.326 -9.780 -9.296 1.00 93.75 103 TRP A CA 1
ATOM 842 C C . TRP A 1 103 ? 28.248 -9.124 -10.336 1.00 93.75 103 TRP A C 1
ATOM 844 O O . TRP A 1 103 ? 29.330 -9.638 -10.622 1.00 93.75 103 TRP A O 1
ATOM 854 N N . ARG A 1 104 ? 27.858 -7.949 -10.842 1.00 92.19 104 ARG A N 1
ATOM 855 C CA . ARG A 1 104 ? 28.648 -7.124 -11.763 1.00 92.19 104 ARG A CA 1
ATOM 856 C C . ARG A 1 104 ? 30.025 -6.815 -11.176 1.00 92.19 104 ARG A C 1
ATOM 858 O O . ARG A 1 104 ? 31.024 -7.102 -11.821 1.00 92.19 104 ARG A O 1
ATOM 865 N N . SER A 1 105 ? 30.088 -6.288 -9.951 1.00 88.69 105 SER A N 1
ATOM 866 C CA . SER A 1 105 ? 31.348 -5.953 -9.276 1.00 88.69 105 SER A CA 1
ATOM 867 C C . SER A 1 105 ? 32.269 -7.164 -9.120 1.00 88.69 105 SER A C 1
ATOM 869 O O . SER A 1 105 ? 33.470 -7.041 -9.360 1.00 88.69 105 SER A O 1
ATOM 871 N N . PHE A 1 106 ? 31.720 -8.338 -8.786 1.00 86.81 106 PHE A N 1
ATOM 872 C CA . PHE A 1 106 ? 32.496 -9.578 -8.697 1.00 86.81 106 PHE A CA 1
ATOM 873 C C . PHE A 1 106 ? 33.101 -9.986 -10.051 1.00 86.81 106 PHE A C 1
ATOM 875 O O . PHE A 1 106 ? 34.246 -10.428 -10.116 1.00 86.81 106 PHE A O 1
ATOM 882 N N . ARG A 1 107 ? 32.376 -9.801 -11.159 1.00 85.00 107 ARG A N 1
ATOM 883 C CA . ARG A 1 107 ? 32.910 -10.058 -12.507 1.00 85.00 107 ARG A CA 1
ATOM 884 C C . ARG A 1 107 ? 33.916 -9.012 -12.976 1.00 85.00 107 ARG A C 1
ATOM 886 O O . ARG A 1 107 ? 34.912 -9.381 -13.594 1.00 85.00 107 ARG A O 1
ATOM 893 N N . THR A 1 108 ? 33.719 -7.741 -12.630 1.00 80.38 108 THR A N 1
ATOM 894 C CA . THR A 1 108 ? 34.676 -6.672 -12.951 1.00 80.38 108 THR A CA 1
ATOM 895 C C . THR A 1 108 ? 36.031 -6.900 -12.291 1.00 80.38 108 THR A C 1
ATOM 897 O O . THR A 1 108 ? 37.063 -6.693 -12.925 1.00 80.38 108 THR A O 1
ATOM 900 N N . GLN A 1 109 ? 36.049 -7.416 -11.059 1.00 76.25 109 GLN A N 1
ATOM 901 C CA . GLN A 1 109 ? 37.288 -7.839 -10.394 1.00 76.25 109 GLN A CA 1
ATOM 902 C C . GLN A 1 109 ? 37.989 -9.000 -11.126 1.00 76.25 109 GLN A C 1
ATOM 904 O O . GLN A 1 109 ? 39.206 -9.133 -11.047 1.00 76.25 109 GLN A O 1
ATOM 909 N N . ASN A 1 110 ? 37.240 -9.794 -11.897 1.00 66.44 110 ASN A N 1
ATOM 910 C CA . ASN A 1 110 ? 37.711 -10.954 -12.654 1.00 66.44 110 ASN A CA 1
ATOM 911 C C . ASN A 1 110 ? 37.931 -10.675 -14.161 1.00 66.44 110 ASN A C 1
ATOM 913 O O . ASN A 1 110 ? 37.983 -11.622 -14.944 1.00 66.44 110 ASN A O 1
ATOM 917 N N . LYS A 1 111 ? 38.150 -9.400 -14.541 1.00 68.06 111 LYS A N 1
ATOM 918 C CA . LYS A 1 111 ? 38.545 -8.874 -15.877 1.00 68.06 111 LYS A CA 1
ATOM 919 C C . LYS A 1 111 ? 37.431 -8.475 -16.862 1.00 68.06 111 LYS A C 1
ATOM 921 O O . LYS A 1 111 ? 37.758 -7.955 -17.926 1.00 68.06 111 LYS A O 1
ATOM 926 N N . ASP A 1 112 ? 36.149 -8.608 -16.521 1.00 74.38 112 ASP A N 1
ATOM 927 C CA . ASP A 1 112 ? 35.048 -8.178 -17.402 1.00 74.38 112 ASP A CA 1
ATOM 928 C C . ASP A 1 112 ? 34.559 -6.758 -17.049 1.00 74.38 112 ASP A C 1
ATOM 930 O O . ASP A 1 112 ? 33.874 -6.558 -16.046 1.00 74.38 112 ASP A O 1
ATOM 934 N N . ALA A 1 113 ? 34.844 -5.744 -17.873 1.00 79.19 113 ALA A N 1
ATOM 935 C CA . ALA A 1 113 ? 34.307 -4.393 -17.669 1.00 79.19 113 ALA A CA 1
ATOM 936 C C . ALA A 1 113 ? 32.814 -4.316 -18.054 1.00 79.19 113 ALA A C 1
ATOM 938 O O . ALA A 1 113 ? 32.447 -3.927 -19.161 1.00 79.19 113 ALA A O 1
ATOM 939 N N . ILE A 1 114 ? 31.932 -4.699 -17.131 1.00 87.25 114 ILE A N 1
ATOM 940 C CA . ILE A 1 114 ? 30.479 -4.661 -17.339 1.00 87.25 114 ILE A CA 1
ATOM 941 C C . ILE A 1 114 ? 29.971 -3.247 -17.024 1.00 87.25 114 ILE A C 1
ATOM 943 O O . ILE A 1 114 ? 30.253 -2.716 -15.949 1.00 87.25 114 ILE A O 1
ATOM 947 N N . ILE A 1 115 ? 29.219 -2.621 -17.932 1.00 88.19 115 ILE A N 1
ATOM 948 C CA . ILE A 1 115 ? 28.584 -1.302 -17.722 1.00 88.19 115 ILE A CA 1
ATOM 949 C C . ILE A 1 115 ? 27.267 -1.420 -16.939 1.00 88.19 115 ILE A C 1
ATOM 951 O O . ILE A 1 115 ? 26.831 -2.513 -16.587 1.00 88.19 115 ILE A O 1
ATOM 955 N N . GLU A 1 116 ? 26.625 -0.300 -16.618 1.00 89.19 116 GLU A N 1
ATOM 956 C CA . GLU A 1 116 ? 25.321 -0.322 -15.950 1.00 89.19 116 GLU A CA 1
ATOM 957 C C . GLU A 1 116 ? 24.209 -0.805 -16.882 1.00 89.19 116 GLU A C 1
ATOM 959 O O . GLU A 1 116 ? 24.197 -0.479 -18.067 1.00 89.19 116 GLU A O 1
ATOM 964 N N . LEU A 1 117 ? 23.248 -1.562 -16.337 1.00 91.62 117 LEU A N 1
ATOM 965 C CA . LEU A 1 117 ? 22.230 -2.255 -17.133 1.00 91.62 117 LEU A CA 1
ATOM 966 C C . LEU A 1 117 ? 21.479 -1.319 -18.089 1.00 91.62 117 LEU A C 1
ATOM 968 O O . LEU A 1 117 ? 21.328 -1.635 -19.260 1.00 91.62 117 LEU A O 1
ATOM 972 N N . HIS A 1 118 ? 21.026 -0.159 -17.615 1.00 88.38 118 HIS A N 1
ATOM 973 C CA . HIS A 1 118 ? 20.243 0.785 -18.420 1.00 88.38 118 HIS A CA 1
ATOM 974 C C . HIS A 1 118 ? 21.059 1.480 -19.526 1.00 88.38 118 HIS A C 1
ATOM 976 O O . HIS A 1 118 ? 20.471 2.029 -20.451 1.00 88.38 118 HIS A O 1
ATOM 982 N N . MET A 1 119 ? 22.392 1.405 -19.469 1.00 87.94 119 MET A N 1
ATOM 983 C CA . MET A 1 119 ? 23.298 1.939 -20.490 1.00 87.94 119 MET A CA 1
ATOM 984 C C . MET A 1 119 ? 23.628 0.909 -21.584 1.00 87.94 119 MET A C 1
ATOM 986 O O . MET A 1 119 ? 24.261 1.244 -22.582 1.00 87.94 119 MET A O 1
ATOM 990 N N . MET A 1 120 ? 23.219 -0.353 -21.414 1.00 91.19 120 MET A N 1
ATOM 991 C CA . MET A 1 120 ? 23.483 -1.426 -22.373 1.00 91.19 120 MET A CA 1
ATOM 992 C C . MET A 1 120 ? 22.547 -1.361 -23.590 1.00 91.19 120 MET A C 1
ATOM 994 O O . MET A 1 120 ? 21.355 -1.053 -23.489 1.00 91.19 120 MET A O 1
ATOM 998 N N . ASN A 1 121 ? 23.071 -1.734 -24.759 1.00 91.25 121 ASN A N 1
ATOM 999 C CA . ASN A 1 121 ? 22.240 -2.052 -25.920 1.00 91.25 121 ASN A CA 1
ATOM 1000 C C . ASN A 1 121 ? 21.558 -3.430 -25.742 1.00 91.25 121 ASN A C 1
ATOM 1002 O O . ASN A 1 121 ? 21.858 -4.170 -24.805 1.00 91.25 121 ASN A O 1
ATOM 1006 N N . ALA A 1 122 ? 20.618 -3.779 -26.626 1.00 91.12 122 ALA A N 1
ATOM 1007 C CA . ALA A 1 122 ? 19.826 -5.004 -26.477 1.00 91.12 122 ALA A CA 1
ATOM 1008 C C . ALA A 1 122 ? 20.672 -6.291 -26.526 1.00 91.12 122 ALA A C 1
ATOM 1010 O O . ALA A 1 122 ? 20.415 -7.218 -25.765 1.00 91.12 122 ALA A O 1
ATOM 1011 N N . GLU A 1 123 ? 21.698 -6.331 -27.375 1.00 92.19 123 GLU A N 1
ATOM 1012 C CA . GLU A 1 123 ? 22.606 -7.476 -27.503 1.00 92.19 123 GLU A CA 1
ATOM 1013 C C . GLU A 1 123 ? 23.447 -7.674 -26.234 1.00 92.19 123 GLU A C 1
ATOM 1015 O O . GLU A 1 123 ? 23.496 -8.770 -25.679 1.00 92.19 123 GLU A O 1
ATOM 1020 N N . CYS A 1 124 ? 24.024 -6.589 -25.716 1.00 92.50 124 CYS A N 1
ATOM 1021 C CA . CYS A 1 124 ? 24.805 -6.570 -24.484 1.00 92.50 124 CYS A CA 1
ATOM 1022 C C . CYS A 1 124 ? 23.940 -6.947 -23.270 1.00 92.50 124 CYS A C 1
ATOM 1024 O O . CYS A 1 124 ? 24.349 -7.768 -22.449 1.00 92.50 124 CYS A O 1
ATOM 1026 N N . MET A 1 125 ? 22.707 -6.428 -23.193 1.00 93.88 125 MET A N 1
ATOM 1027 C CA . MET A 1 125 ? 21.732 -6.847 -22.182 1.00 93.88 125 MET A CA 1
ATOM 1028 C C . MET A 1 125 ? 21.438 -8.346 -22.279 1.00 93.88 125 MET A C 1
ATOM 1030 O O . MET A 1 125 ? 21.472 -9.029 -21.260 1.00 93.88 125 MET A O 1
ATOM 1034 N N . ASN A 1 126 ? 21.162 -8.867 -23.479 1.00 93.12 126 ASN A N 1
ATOM 1035 C CA . ASN A 1 126 ? 20.869 -10.285 -23.678 1.00 93.12 126 ASN A CA 1
ATOM 1036 C C . ASN A 1 126 ? 22.053 -11.159 -23.219 1.00 93.12 126 ASN A C 1
ATOM 1038 O O . ASN A 1 126 ? 21.870 -12.059 -22.404 1.00 93.12 126 ASN A O 1
ATOM 1042 N N . TYR A 1 127 ? 23.275 -10.820 -23.638 1.00 93.06 127 TYR A N 1
ATOM 1043 C CA . TYR A 1 127 ? 24.498 -11.535 -23.268 1.00 93.06 127 TYR A CA 1
ATOM 1044 C C . TYR A 1 127 ? 24.768 -11.555 -21.752 1.00 93.06 127 TYR A C 1
ATOM 1046 O O . TYR A 1 127 ? 25.054 -12.609 -21.176 1.00 93.06 127 TYR A O 1
ATOM 1054 N N . TRP A 1 128 ? 24.680 -10.404 -21.076 1.00 94.88 128 TRP A N 1
ATOM 1055 C CA . TRP A 1 128 ? 25.005 -10.327 -19.647 1.00 94.88 128 TRP A CA 1
ATOM 1056 C C . TRP A 1 128 ? 23.889 -10.839 -18.746 1.00 94.88 128 TRP A C 1
ATOM 1058 O O . TRP A 1 128 ? 24.182 -11.461 -17.724 1.00 94.88 128 TRP A O 1
ATOM 1068 N N . LEU A 1 129 ? 22.621 -10.619 -19.104 1.00 96.06 129 LEU A N 1
ATOM 1069 C CA . LEU A 1 129 ? 21.500 -11.090 -18.291 1.00 96.06 129 LEU A CA 1
ATOM 1070 C C . LEU A 1 129 ? 21.428 -12.620 -18.249 1.00 96.06 129 LEU A C 1
ATOM 1072 O O . LEU A 1 129 ? 21.068 -13.172 -17.214 1.00 96.06 129 LEU A O 1
ATOM 1076 N N . GLU A 1 130 ?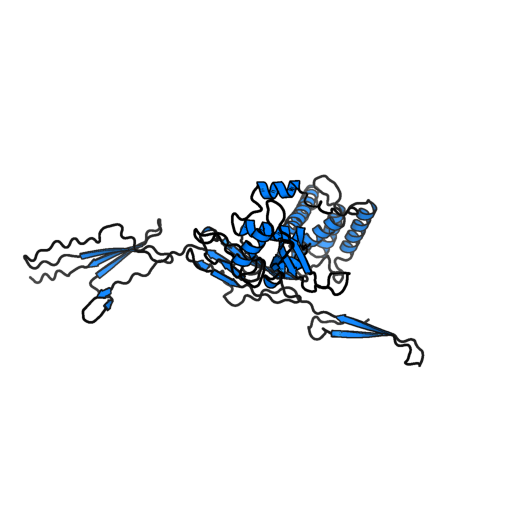 21.821 -13.309 -19.321 1.00 95.75 130 GLU A N 1
ATOM 1077 C CA . GLU A 1 130 ? 21.927 -14.774 -19.350 1.00 95.75 130 GLU A CA 1
ATOM 1078 C C . GLU A 1 130 ? 22.931 -15.307 -18.330 1.00 95.75 130 GLU A C 1
ATOM 1080 O O . GLU A 1 130 ? 22.616 -16.193 -17.536 1.00 95.75 130 GLU A O 1
ATOM 1085 N N . ARG A 1 131 ? 24.131 -14.726 -18.304 1.00 94.75 131 ARG A N 1
ATOM 1086 C CA . ARG A 1 131 ? 25.176 -15.083 -17.335 1.00 94.75 131 ARG A CA 1
ATOM 1087 C C . ARG A 1 131 ? 24.739 -14.745 -15.915 1.00 94.75 131 ARG A C 1
ATOM 1089 O O . ARG A 1 131 ? 24.864 -15.569 -15.012 1.00 94.75 131 ARG A O 1
ATOM 1096 N N . PHE A 1 132 ? 24.139 -13.571 -15.736 1.00 96.56 132 PHE A N 1
ATOM 1097 C CA . PHE A 1 132 ? 23.612 -13.131 -14.452 1.00 96.56 132 PHE A CA 1
ATOM 1098 C C . PHE A 1 132 ? 22.620 -14.137 -13.859 1.00 96.56 132 PHE A C 1
ATOM 1100 O O . PHE A 1 132 ? 22.791 -14.543 -12.711 1.00 96.56 132 PHE A O 1
ATOM 1107 N N . VAL A 1 133 ? 21.613 -14.586 -14.620 1.00 96.88 133 VAL A N 1
ATOM 1108 C CA . VAL A 1 133 ? 20.590 -15.506 -14.083 1.00 96.88 133 VAL A CA 1
ATOM 1109 C C . VAL A 1 133 ? 21.137 -16.901 -13.775 1.00 96.88 133 VAL A C 1
ATOM 1111 O O . VAL A 1 133 ? 20.598 -17.585 -12.906 1.00 96.88 133 VAL A O 1
ATOM 1114 N N . MET A 1 134 ? 22.217 -17.314 -14.441 1.00 95.81 134 MET A N 1
ATOM 1115 C CA . MET A 1 134 ? 22.885 -18.592 -14.176 1.00 95.81 134 MET A CA 1
ATOM 1116 C C . MET A 1 134 ? 23.787 -18.542 -12.936 1.00 95.81 134 MET A C 1
ATOM 1118 O O . MET A 1 134 ? 23.909 -19.530 -12.205 1.00 95.81 134 MET A O 1
ATOM 1122 N N . GLU A 1 135 ? 24.403 -17.394 -12.671 1.00 94.44 135 GLU A N 1
ATOM 1123 C CA . GLU A 1 135 ? 25.486 -17.254 -11.692 1.00 94.44 135 GLU A CA 1
ATOM 1124 C C . GLU A 1 135 ? 25.068 -16.576 -10.396 1.00 94.44 135 GLU A C 1
ATOM 1126 O O . GLU A 1 135 ? 25.708 -16.786 -9.371 1.00 94.44 135 GLU A O 1
ATOM 1131 N N . THR A 1 136 ? 24.005 -15.774 -10.410 1.00 94.44 136 THR A N 1
ATOM 1132 C CA . THR A 1 136 ? 23.580 -15.042 -9.219 1.00 94.44 136 THR A CA 1
ATOM 1133 C C . THR A 1 136 ? 23.205 -15.995 -8.078 1.00 94.44 136 THR A C 1
ATOM 1135 O O . THR A 1 136 ? 22.582 -17.045 -8.286 1.00 94.44 136 THR A O 1
ATOM 1138 N N . ARG A 1 137 ? 23.618 -15.645 -6.857 1.00 91.50 137 ARG A N 1
ATOM 1139 C CA . ARG A 1 137 ? 23.404 -16.418 -5.624 1.00 91.50 137 ARG A CA 1
ATOM 1140 C C . ARG A 1 137 ? 22.933 -15.506 -4.496 1.00 91.50 137 ARG A C 1
ATOM 1142 O O . ARG A 1 137 ? 23.101 -14.285 -4.547 1.00 91.50 137 ARG A O 1
ATOM 1149 N N . LYS A 1 138 ? 22.313 -16.105 -3.481 1.00 88.69 138 LYS A N 1
ATOM 1150 C CA . LYS A 1 138 ? 22.021 -15.444 -2.204 1.00 88.69 138 LYS A CA 1
ATOM 1151 C C . LYS A 1 138 ? 23.325 -15.100 -1.482 1.00 88.69 138 LYS A C 1
ATOM 1153 O O . LYS A 1 138 ? 24.379 -15.645 -1.791 1.00 88.69 138 LYS A O 1
ATOM 1158 N N . GLN A 1 139 ? 23.235 -14.257 -0.454 1.00 85.06 139 GLN A N 1
ATOM 1159 C CA . GLN A 1 139 ? 24.386 -13.910 0.390 1.00 85.06 139 GLN A CA 1
ATOM 1160 C C . GLN A 1 139 ? 25.048 -15.133 1.045 1.00 85.06 139 GLN A C 1
ATOM 1162 O O . GLN A 1 139 ? 26.256 -15.138 1.234 1.00 85.06 139 GLN A O 1
ATOM 1167 N N . ASN A 1 140 ? 24.273 -16.177 1.351 1.00 83.94 140 ASN A N 1
ATOM 1168 C CA . ASN A 1 140 ? 24.780 -17.430 1.911 1.00 83.94 140 ASN A CA 1
ATOM 1169 C C . ASN A 1 140 ? 25.333 -18.411 0.853 1.00 83.94 140 ASN A C 1
ATOM 1171 O O . ASN A 1 140 ? 25.646 -19.544 1.195 1.00 83.94 140 ASN A O 1
ATOM 1175 N N . GLY A 1 141 ? 25.418 -18.011 -0.421 1.00 87.19 141 GLY A N 1
ATOM 1176 C CA . GLY A 1 141 ? 25.911 -18.844 -1.523 1.00 87.19 141 GLY A CA 1
ATOM 1177 C C . GLY A 1 141 ? 24.854 -19.724 -2.200 1.00 87.19 141 GLY A C 1
ATOM 1178 O O . GLY A 1 141 ? 25.100 -20.219 -3.300 1.00 87.19 141 GLY A O 1
ATOM 1179 N N . ASP A 1 142 ? 23.661 -19.872 -1.617 1.00 88.88 142 ASP A N 1
ATOM 1180 C CA . ASP A 1 142 ? 22.605 -20.715 -2.186 1.00 88.88 142 ASP A CA 1
ATOM 1181 C C . ASP A 1 142 ? 22.023 -20.150 -3.487 1.00 88.88 142 ASP A C 1
ATOM 1183 O O . ASP A 1 142 ? 21.933 -18.935 -3.700 1.00 88.88 142 ASP A O 1
ATOM 1187 N N . GLU A 1 143 ? 21.487 -21.042 -4.323 1.00 91.62 143 GLU A N 1
ATOM 1188 C CA . GLU A 1 143 ? 20.690 -20.648 -5.483 1.00 91.62 143 GLU A CA 1
ATOM 1189 C C . GLU A 1 143 ? 19.366 -19.977 -5.062 1.00 91.62 143 GLU A C 1
ATOM 1191 O O . GLU A 1 143 ? 18.723 -20.327 -4.058 1.00 91.62 143 GLU A O 1
ATOM 1196 N N . TYR A 1 144 ? 18.930 -18.991 -5.849 1.00 91.00 144 TYR A N 1
ATOM 1197 C CA . TYR A 1 144 ? 17.607 -18.395 -5.683 1.00 91.00 144 TYR A CA 1
ATOM 1198 C C . TYR A 1 144 ? 16.509 -19.373 -6.118 1.00 91.00 144 TYR A C 1
ATOM 1200 O O . TYR A 1 144 ? 16.670 -20.058 -7.125 1.00 91.00 144 TYR A O 1
ATOM 1208 N N . PRO A 1 145 ? 15.353 -19.406 -5.430 1.00 89.31 145 PRO A N 1
ATOM 1209 C CA . PRO A 1 145 ? 14.177 -20.097 -5.944 1.00 89.31 145 PRO A CA 1
ATOM 1210 C C . PRO A 1 145 ? 13.732 -19.527 -7.304 1.00 89.31 145 PRO A C 1
ATOM 1212 O O . PRO A 1 145 ? 13.886 -18.321 -7.527 1.00 89.31 145 PRO A O 1
ATOM 1215 N N . PRO A 1 146 ? 13.082 -20.330 -8.169 1.00 88.56 146 PRO A N 1
ATOM 1216 C CA . PRO A 1 146 ? 12.690 -19.920 -9.522 1.00 88.56 146 PRO A CA 1
ATOM 1217 C C . PRO A 1 146 ? 11.908 -18.600 -9.551 1.00 88.56 146 PRO A C 1
ATOM 1219 O O . PRO A 1 146 ? 12.226 -17.673 -10.292 1.00 88.56 146 PRO A O 1
ATOM 1222 N N . LYS A 1 147 ? 10.911 -18.480 -8.669 1.00 85.69 147 LYS A N 1
ATOM 1223 C CA . LYS A 1 147 ? 10.045 -17.300 -8.580 1.00 85.69 147 LYS A CA 1
ATOM 1224 C C . LYS A 1 147 ? 10.790 -16.061 -8.076 1.00 85.69 147 LYS A C 1
ATOM 1226 O O . LYS A 1 147 ? 10.543 -14.963 -8.561 1.00 85.69 147 LYS A O 1
ATOM 1231 N N . SER A 1 148 ? 11.720 -16.233 -7.135 1.00 88.62 148 SER A N 1
ATOM 1232 C CA . SER A 1 148 ? 12.582 -15.145 -6.664 1.00 88.62 148 SER A CA 1
ATOM 1233 C C . SER A 1 148 ? 13.498 -14.652 -7.781 1.00 88.62 148 SER A C 1
ATOM 1235 O O . SER A 1 148 ? 13.593 -13.446 -7.979 1.00 88.62 148 SER A O 1
ATOM 1237 N N . LEU A 1 149 ? 14.104 -15.564 -8.550 1.00 90.69 149 LEU A N 1
ATOM 1238 C CA . LEU A 1 149 ? 14.950 -15.222 -9.694 1.00 90.69 149 LEU A CA 1
ATOM 1239 C C . LEU A 1 149 ? 14.166 -14.444 -10.763 1.00 90.69 149 LEU A C 1
ATOM 1241 O O . LEU A 1 149 ? 14.608 -13.387 -11.207 1.00 90.69 149 LEU A O 1
ATOM 1245 N N . TYR A 1 150 ? 12.956 -14.899 -11.102 1.00 92.06 150 TYR A N 1
ATOM 1246 C CA . TYR A 1 150 ? 12.057 -14.166 -11.998 1.00 92.06 150 TYR A CA 1
ATOM 1247 C C . TYR A 1 150 ? 11.730 -12.760 -11.470 1.00 92.06 150 TYR A C 1
ATOM 1249 O O . TYR A 1 150 ? 11.756 -11.786 -12.220 1.00 92.06 150 TYR A O 1
ATOM 1257 N N . TYR A 1 151 ? 11.471 -12.619 -10.167 1.00 88.44 151 TYR A N 1
ATOM 1258 C CA . TYR A 1 151 ? 11.199 -11.313 -9.565 1.00 88.44 151 TYR A CA 1
ATOM 1259 C C . TYR A 1 151 ? 12.399 -10.369 -9.555 1.00 88.44 151 TYR A C 1
ATOM 1261 O O . TYR A 1 151 ? 12.193 -9.164 -9.709 1.00 88.44 151 TYR A O 1
ATOM 1269 N N . ILE A 1 152 ? 13.625 -10.885 -9.446 1.00 92.38 152 ILE A N 1
ATOM 1270 C CA . ILE A 1 152 ? 14.840 -10.085 -9.641 1.00 92.38 152 ILE A CA 1
ATOM 1271 C C . ILE A 1 152 ? 14.849 -9.517 -11.064 1.00 92.38 152 ILE A C 1
ATOM 1273 O O . ILE A 1 152 ? 14.969 -8.308 -11.238 1.00 92.38 152 ILE A O 1
ATOM 1277 N N . VAL A 1 153 ? 14.619 -10.357 -12.076 1.00 93.94 153 VAL A N 1
ATOM 1278 C CA . VAL A 1 153 ? 14.565 -9.939 -13.488 1.00 93.94 153 VAL A CA 1
ATOM 1279 C C . VAL A 1 153 ? 13.466 -8.893 -13.729 1.00 93.94 153 VAL A C 1
ATOM 1281 O O . VAL A 1 153 ? 13.713 -7.870 -14.367 1.00 93.94 153 VAL A O 1
ATOM 1284 N N . CYS A 1 154 ? 12.272 -9.074 -13.159 1.00 86.44 154 CYS A N 1
ATOM 1285 C CA . CYS A 1 154 ? 11.212 -8.059 -13.200 1.00 86.44 154 CYS A CA 1
ATOM 1286 C C . CYS A 1 154 ? 11.627 -6.744 -12.522 1.00 86.44 154 CYS A C 1
ATOM 1288 O O . CYS A 1 154 ? 11.270 -5.665 -12.996 1.00 86.44 154 CYS A O 1
ATOM 1290 N N . GLY A 1 155 ? 12.367 -6.821 -11.412 1.00 86.81 155 GLY A N 1
ATOM 1291 C CA . GLY A 1 155 ? 12.939 -5.661 -10.733 1.00 86.81 155 GLY A CA 1
ATOM 1292 C C . GLY A 1 155 ? 13.924 -4.905 -11.623 1.00 86.81 155 GLY A C 1
ATOM 1293 O O . GLY A 1 155 ? 13.825 -3.688 -11.734 1.00 86.81 155 GLY A O 1
ATOM 1294 N N . LEU A 1 156 ? 14.799 -5.619 -12.330 1.00 93.38 156 LEU A N 1
ATOM 1295 C CA . LEU A 1 156 ? 15.724 -5.026 -13.298 1.00 93.38 156 LEU A CA 1
ATOM 1296 C C . LEU A 1 156 ? 14.995 -4.360 -14.471 1.00 93.38 156 LEU A C 1
ATOM 1298 O O . LEU A 1 156 ? 15.363 -3.260 -14.875 1.00 93.38 156 LEU A O 1
ATOM 1302 N N . LEU A 1 157 ? 13.921 -4.973 -14.981 1.00 90.50 157 LEU A N 1
ATOM 1303 C CA . LEU A 1 157 ? 13.123 -4.367 -16.050 1.00 90.50 157 LEU A CA 1
ATOM 1304 C C . LEU A 1 157 ? 12.468 -3.072 -15.565 1.00 90.50 157 LEU A C 1
ATOM 1306 O O . LEU A 1 157 ? 12.446 -2.078 -16.290 1.00 90.50 157 LEU A O 1
ATOM 1310 N N . ARG A 1 158 ? 11.961 -3.078 -14.325 1.00 85.81 158 ARG A N 1
ATOM 1311 C CA . ARG A 1 158 ? 11.399 -1.885 -13.686 1.00 85.81 158 ARG A CA 1
ATOM 1312 C C . ARG A 1 158 ? 12.451 -0.785 -13.551 1.00 85.81 158 ARG A C 1
ATOM 1314 O O . ARG A 1 158 ? 12.157 0.340 -13.924 1.00 85.81 158 ARG A O 1
ATOM 1321 N N . HIS A 1 159 ? 13.675 -1.123 -13.139 1.00 84.81 159 HIS A N 1
ATOM 1322 C CA . HIS A 1 159 ? 14.799 -0.178 -13.091 1.00 84.81 159 HIS A CA 1
ATOM 1323 C C . HIS A 1 159 ? 15.091 0.456 -14.454 1.00 84.81 159 HIS A C 1
ATOM 1325 O O . HIS A 1 159 ? 15.254 1.667 -14.543 1.00 84.81 159 HIS A O 1
ATOM 1331 N N . CYS A 1 160 ? 15.096 -0.325 -15.540 1.00 82.44 160 CYS A N 1
ATOM 1332 C CA . CYS A 1 160 ? 15.245 0.238 -16.885 1.00 82.44 160 CYS A CA 1
ATOM 1333 C C . CYS A 1 160 ? 14.150 1.268 -17.200 1.00 82.44 160 CYS A C 1
ATOM 1335 O O . CYS A 1 160 ? 14.450 2.304 -17.786 1.00 82.44 160 CYS A O 1
ATOM 1337 N N . ARG A 1 161 ? 12.899 1.021 -16.783 1.00 82.12 161 ARG A N 1
ATOM 1338 C CA . ARG A 1 161 ? 11.798 1.981 -16.981 1.00 82.12 161 ARG A CA 1
ATOM 1339 C C . ARG A 1 161 ? 11.962 3.228 -16.124 1.00 82.12 161 ARG A C 1
ATOM 1341 O O . ARG A 1 161 ? 11.737 4.320 -16.627 1.00 82.12 161 ARG A O 1
ATOM 1348 N N . ASP A 1 162 ? 12.398 3.064 -14.878 1.00 77.50 162 ASP A N 1
ATOM 1349 C CA . ASP A 1 162 ? 12.684 4.180 -13.972 1.00 77.50 162 ASP A CA 1
ATOM 1350 C C . ASP A 1 162 ? 13.828 5.068 -14.519 1.00 77.50 162 ASP A C 1
ATOM 1352 O O . ASP A 1 162 ? 13.823 6.277 -14.306 1.00 77.50 162 ASP A O 1
ATOM 1356 N N . MET A 1 163 ? 14.753 4.495 -15.302 1.00 76.94 163 MET A N 1
ATOM 1357 C CA . MET A 1 163 ? 15.820 5.204 -16.030 1.00 76.94 163 MET A CA 1
ATOM 1358 C C . MET A 1 163 ? 15.418 5.655 -17.450 1.00 76.94 163 MET A C 1
ATOM 1360 O O . MET A 1 163 ? 16.284 5.929 -18.280 1.00 76.94 163 MET A O 1
ATOM 1364 N N . ASN A 1 164 ? 14.117 5.725 -17.753 1.00 75.00 164 ASN A N 1
ATOM 1365 C CA . ASN A 1 164 ? 13.559 6.168 -19.040 1.00 75.00 164 ASN A CA 1
ATOM 1366 C C . ASN A 1 164 ? 13.958 5.310 -20.264 1.00 75.00 164 ASN A C 1
ATOM 1368 O O . ASN A 1 164 ? 13.865 5.743 -21.413 1.00 75.00 164 ASN A O 1
ATOM 1372 N N . VAL A 1 165 ? 14.376 4.061 -20.050 1.00 77.81 165 VAL A N 1
ATOM 1373 C CA . VAL A 1 165 ? 14.637 3.089 -21.119 1.00 77.81 165 VAL A CA 1
ATOM 1374 C C . VAL A 1 165 ? 13.378 2.257 -21.305 1.00 77.81 165 VAL A C 1
ATOM 1376 O O . VAL A 1 165 ? 13.150 1.321 -20.541 1.00 77.81 165 VAL A O 1
ATOM 1379 N N . HIS A 1 166 ? 12.549 2.580 -22.303 1.00 79.75 166 HIS A N 1
ATOM 1380 C CA . HIS A 1 166 ? 11.258 1.913 -22.567 1.00 79.75 166 HIS A CA 1
ATOM 1381 C C . HIS A 1 166 ? 11.278 0.954 -23.769 1.00 79.75 166 HIS A C 1
ATOM 1383 O O . HIS A 1 166 ? 10.458 0.040 -23.850 1.00 79.75 166 HIS A O 1
ATOM 1389 N N . ASP A 1 167 ? 12.241 1.121 -24.671 1.00 79.88 167 ASP A N 1
ATOM 1390 C CA . ASP A 1 167 ? 12.346 0.415 -25.952 1.00 79.88 167 ASP A CA 1
ATOM 1391 C C . ASP A 1 167 ? 12.898 -1.019 -25.836 1.00 79.88 167 ASP A C 1
ATOM 1393 O O . ASP A 1 167 ? 12.855 -1.782 -26.799 1.00 79.88 167 ASP A O 1
ATOM 1397 N N . LYS A 1 168 ? 13.433 -1.396 -24.668 1.00 83.00 168 LYS A N 1
ATOM 1398 C CA . LYS A 1 168 ? 14.064 -2.705 -24.414 1.00 83.00 168 LYS A CA 1
ATOM 1399 C C . LYS A 1 168 ? 13.247 -3.481 -23.397 1.00 83.00 168 LYS A C 1
ATOM 1401 O O . LYS A 1 168 ? 13.310 -3.170 -22.209 1.00 83.00 168 LYS A O 1
ATOM 1406 N N . ASN A 1 169 ? 12.426 -4.436 -23.833 1.00 88.75 169 ASN A N 1
ATOM 1407 C CA . ASN A 1 169 ? 11.648 -5.278 -22.925 1.00 88.75 169 ASN A CA 1
ATOM 1408 C C . ASN A 1 169 ? 12.118 -6.729 -22.999 1.00 88.75 169 ASN A C 1
ATOM 1410 O O . ASN A 1 169 ? 11.584 -7.530 -23.762 1.00 88.75 169 ASN A O 1
ATOM 1414 N N . PHE A 1 170 ? 13.082 -7.093 -22.156 1.00 91.00 170 PHE A N 1
ATOM 1415 C CA . PHE A 1 170 ? 13.640 -8.444 -22.173 1.00 91.00 170 PHE A CA 1
ATOM 1416 C C . PHE A 1 170 ? 12.679 -9.546 -21.695 1.00 91.00 170 PHE A C 1
ATOM 1418 O O . PHE A 1 170 ? 12.978 -10.728 -21.858 1.00 91.00 170 PHE A O 1
ATOM 1425 N N . LEU A 1 171 ? 11.493 -9.189 -21.184 1.00 89.19 171 LEU A N 1
ATOM 1426 C CA . LEU A 1 171 ? 10.418 -10.129 -20.849 1.00 89.19 171 LEU A CA 1
ATOM 1427 C C . LEU A 1 171 ? 9.280 -10.170 -21.885 1.00 89.19 171 LEU A C 1
ATOM 1429 O O . LEU A 1 171 ? 8.416 -11.040 -21.784 1.00 89.19 171 LEU A O 1
ATOM 1433 N N . ASP A 1 172 ? 9.261 -9.274 -22.877 1.00 88.38 172 ASP A N 1
ATOM 1434 C CA . ASP A 1 172 ? 8.222 -9.268 -23.913 1.00 88.38 172 ASP A CA 1
ATOM 1435 C C . ASP A 1 172 ? 8.470 -10.373 -24.941 1.00 88.38 172 ASP A C 1
ATOM 1437 O O . ASP A 1 172 ? 9.487 -10.382 -25.631 1.00 88.38 172 ASP A O 1
ATOM 1441 N N . GLN A 1 173 ? 7.509 -11.285 -25.088 1.00 87.31 173 GLN A N 1
ATOM 1442 C CA . GLN A 1 173 ? 7.578 -12.374 -26.063 1.00 87.31 173 GLN A CA 1
ATOM 1443 C C . GLN A 1 173 ? 7.668 -11.877 -27.511 1.00 87.31 173 GLN A C 1
ATOM 1445 O O . GLN A 1 173 ? 8.201 -12.589 -28.360 1.00 87.31 173 GLN A O 1
ATOM 1450 N N . LYS A 1 174 ? 7.192 -10.659 -27.792 1.00 85.12 174 LYS A N 1
ATOM 1451 C CA . LYS A 1 174 ? 7.262 -10.043 -29.123 1.00 85.12 174 LYS A CA 1
ATOM 1452 C C . LYS A 1 174 ? 8.651 -9.496 -29.452 1.00 85.12 174 LYS A C 1
ATOM 1454 O O . LYS A 1 174 ? 8.978 -9.342 -30.625 1.00 85.12 174 LYS A O 1
ATOM 1459 N N . ASP A 1 175 ? 9.477 -9.216 -28.444 1.00 88.06 175 ASP A N 1
ATOM 1460 C CA . ASP A 1 175 ? 10.822 -8.683 -28.645 1.00 88.06 175 ASP A CA 1
ATOM 1461 C C . ASP A 1 175 ? 11.818 -9.824 -28.892 1.00 88.06 175 ASP A C 1
ATOM 1463 O O . ASP A 1 175 ? 12.353 -10.430 -27.956 1.00 88.06 175 ASP A O 1
ATOM 1467 N N . GLY A 1 176 ? 12.053 -10.145 -30.167 1.00 89.19 176 GLY A N 1
ATOM 1468 C CA . GLY A 1 176 ? 12.929 -11.242 -30.593 1.00 89.19 176 GLY A CA 1
ATOM 1469 C C . GLY A 1 176 ? 14.389 -11.105 -30.144 1.00 89.19 176 GLY A C 1
ATOM 1470 O O . GLY A 1 176 ? 15.067 -12.120 -29.993 1.00 89.19 176 GLY A O 1
ATOM 1471 N N . ARG A 1 177 ? 14.858 -9.885 -29.838 1.00 93.31 177 ARG A N 1
ATOM 1472 C CA . ARG A 1 177 ? 16.246 -9.616 -29.411 1.00 93.31 177 ARG A CA 1
ATOM 1473 C C . ARG A 1 177 ? 16.612 -10.321 -28.104 1.00 93.31 177 ARG A C 1
ATOM 1475 O O . ARG A 1 177 ? 17.776 -10.620 -27.878 1.00 93.31 177 ARG A O 1
ATOM 1482 N N . PHE A 1 178 ? 15.613 -10.608 -27.268 1.00 95.00 178 PHE A N 1
ATOM 1483 C CA . PHE A 1 178 ? 15.786 -11.237 -25.956 1.00 95.00 178 PHE A CA 1
ATOM 1484 C C . PHE A 1 178 ? 15.276 -12.685 -25.900 1.00 95.00 178 PHE A C 1
ATOM 1486 O O . PHE A 1 178 ? 15.058 -13.243 -24.823 1.00 95.00 178 PHE A O 1
ATOM 1493 N N . ALA A 1 179 ? 15.047 -13.317 -27.058 1.00 93.44 179 ALA A N 1
ATOM 1494 C CA . ALA A 1 179 ? 14.541 -14.687 -27.122 1.00 93.44 179 ALA A CA 1
ATOM 1495 C C . ALA A 1 179 ? 15.513 -15.707 -26.507 1.00 93.44 179 ALA A C 1
ATOM 1497 O O . ALA A 1 179 ? 15.075 -16.698 -25.921 1.00 93.44 179 ALA A O 1
ATOM 1498 N N . HIS A 1 180 ? 16.825 -15.479 -26.624 1.00 94.75 180 HIS A N 1
ATOM 1499 C CA . HIS A 1 180 ? 17.825 -16.357 -26.018 1.00 94.75 180 HIS A CA 1
ATOM 1500 C C . HIS A 1 180 ? 17.837 -16.205 -24.490 1.00 94.75 180 HIS A C 1
ATOM 1502 O O . HIS A 1 180 ? 17.634 -17.204 -23.797 1.00 94.75 180 HIS A O 1
ATOM 1508 N N . PHE A 1 181 ? 17.868 -14.973 -23.970 1.00 96.38 181 PHE A N 1
ATOM 1509 C CA . PHE A 1 181 ? 17.742 -14.712 -22.536 1.00 96.38 181 PHE A CA 1
ATOM 1510 C C . PHE A 1 181 ? 16.504 -15.364 -21.912 1.00 96.38 181 PHE A C 1
ATOM 1512 O O . PHE A 1 181 ? 16.609 -16.040 -20.888 1.00 96.38 181 PHE A O 1
ATOM 1519 N N . ARG A 1 182 ? 15.331 -15.233 -22.547 1.00 96.12 182 ARG A N 1
ATOM 1520 C CA . ARG A 1 182 ? 14.093 -15.851 -22.043 1.00 96.12 182 ARG A CA 1
ATOM 1521 C C . ARG A 1 182 ? 14.179 -17.376 -21.977 1.00 96.12 182 ARG A C 1
ATOM 1523 O O . ARG A 1 182 ? 13.695 -17.956 -21.008 1.00 96.12 182 ARG A O 1
ATOM 1530 N N . ARG A 1 183 ? 14.808 -18.024 -22.966 1.00 96.56 183 ARG A N 1
ATOM 1531 C CA . ARG A 1 183 ? 15.027 -19.482 -22.957 1.00 96.56 183 ARG A CA 1
ATOM 1532 C C . ARG A 1 183 ? 15.968 -19.907 -21.835 1.00 96.56 183 ARG A C 1
ATOM 1534 O O . ARG A 1 183 ? 15.669 -20.879 -21.151 1.00 96.56 183 ARG A O 1
ATOM 1541 N N . VAL A 1 184 ? 17.060 -19.172 -21.617 1.00 97.31 184 VAL A N 1
ATOM 1542 C CA . VAL A 1 184 ? 18.010 -19.446 -20.525 1.00 97.31 184 VAL A CA 1
ATOM 1543 C C . VAL A 1 184 ? 17.337 -19.275 -19.162 1.00 97.31 184 VAL A C 1
ATOM 1545 O O . VAL A 1 184 ? 17.458 -20.149 -18.306 1.00 97.31 184 VAL A O 1
ATOM 1548 N N . LEU A 1 185 ? 16.568 -18.199 -18.970 1.00 96.69 185 LEU A N 1
ATOM 1549 C CA . LEU A 1 185 ? 15.816 -17.963 -17.737 1.00 96.69 185 LEU A CA 1
ATOM 1550 C C . LEU A 1 185 ? 14.792 -19.080 -17.473 1.00 96.69 185 LEU A C 1
ATOM 1552 O O . LEU A 1 185 ? 14.732 -19.597 -16.359 1.00 96.69 185 LEU A O 1
ATOM 1556 N N . ASP A 1 186 ? 14.012 -19.479 -18.482 1.00 95.69 186 ASP A N 1
ATOM 1557 C CA . ASP A 1 186 ? 13.038 -20.572 -18.365 1.00 95.69 186 ASP A CA 1
ATOM 1558 C C . ASP A 1 186 ? 13.711 -21.917 -18.050 1.00 95.69 186 ASP A C 1
ATOM 1560 O O . ASP A 1 186 ? 13.306 -22.611 -17.115 1.00 95.69 186 ASP A O 1
ATOM 1564 N N . ALA A 1 187 ? 14.793 -22.250 -18.760 1.00 96.88 187 ALA A N 1
ATOM 1565 C CA . ALA A 1 187 ? 15.580 -23.452 -18.503 1.00 96.88 187 ALA A CA 1
ATOM 1566 C C . ALA A 1 187 ? 16.144 -23.462 -17.076 1.00 96.88 187 ALA A C 1
ATOM 1568 O O . ALA A 1 187 ? 16.026 -24.467 -16.373 1.00 96.88 187 ALA A O 1
ATOM 1569 N N . LYS A 1 188 ? 16.678 -22.327 -16.605 1.00 96.25 188 LYS A N 1
ATOM 1570 C CA . LYS A 1 188 ? 17.191 -22.206 -15.240 1.00 96.25 188 LYS A CA 1
ATOM 1571 C C . LYS A 1 188 ? 16.092 -22.371 -14.194 1.00 96.25 188 LYS A C 1
ATOM 1573 O O . LYS A 1 188 ? 16.289 -23.058 -13.196 1.00 96.25 188 LYS A O 1
ATOM 1578 N N . MET A 1 189 ? 14.922 -21.772 -14.407 1.00 94.88 189 MET A N 1
ATOM 1579 C CA . MET A 1 189 ? 13.785 -21.930 -13.497 1.00 94.88 189 MET A CA 1
ATOM 1580 C C . MET A 1 189 ? 13.300 -23.384 -13.425 1.00 94.88 189 MET A C 1
ATOM 1582 O O . MET A 1 189 ? 12.989 -23.858 -12.333 1.00 94.88 189 MET A O 1
ATOM 1586 N N . LYS A 1 190 ? 13.281 -24.108 -14.552 1.00 93.50 190 LYS A N 1
ATOM 1587 C CA . LYS A 1 190 ? 12.950 -25.542 -14.601 1.00 93.50 190 LYS A CA 1
ATOM 1588 C C . LYS A 1 190 ? 13.993 -26.409 -13.890 1.00 93.50 190 LYS A C 1
ATOM 1590 O O . LYS A 1 190 ? 13.608 -27.279 -13.112 1.00 93.50 190 LYS A O 1
ATOM 1595 N N . ASP A 1 191 ? 15.284 -26.129 -14.082 1.00 94.19 191 ASP A N 1
ATOM 1596 C CA . ASP A 1 191 ? 16.384 -26.769 -13.337 1.00 94.19 191 ASP A CA 1
ATOM 1597 C C . ASP A 1 191 ? 16.195 -26.602 -11.821 1.00 94.19 191 ASP A C 1
ATOM 1599 O O . ASP A 1 191 ? 16.154 -27.584 -11.079 1.00 94.19 191 ASP A O 1
ATOM 1603 N N . LEU A 1 192 ? 15.968 -25.370 -11.358 1.00 91.44 192 LEU A N 1
ATOM 1604 C CA . LEU A 1 192 ? 15.747 -25.070 -9.941 1.00 91.44 192 LEU A CA 1
ATOM 1605 C C . LEU A 1 192 ? 14.516 -25.791 -9.363 1.00 91.44 192 LEU A C 1
ATOM 1607 O O . LEU A 1 192 ? 14.568 -26.271 -8.229 1.00 91.44 192 LEU A O 1
ATOM 1611 N N . LEU A 1 193 ? 13.429 -25.907 -10.135 1.00 88.50 193 LEU A N 1
ATOM 1612 C CA . LEU A 1 193 ? 12.250 -26.681 -9.733 1.00 88.50 193 LEU A CA 1
ATOM 1613 C C . LEU A 1 193 ? 12.560 -28.176 -9.612 1.00 88.50 193 LEU A C 1
ATOM 1615 O O . LEU A 1 193 ? 12.136 -28.794 -8.638 1.00 88.50 193 LEU A O 1
ATOM 1619 N N . SER A 1 194 ? 13.319 -28.747 -10.553 1.00 89.69 194 SER A N 1
ATOM 1620 C CA . SER A 1 194 ? 13.715 -30.164 -10.512 1.00 89.69 194 SER A CA 1
ATOM 1621 C C . SER A 1 194 ? 14.589 -30.502 -9.299 1.00 89.69 194 SER A C 1
ATOM 1623 O O . SER A 1 194 ? 14.449 -31.573 -8.717 1.00 89.69 194 SER A O 1
ATOM 1625 N N . LYS A 1 195 ? 15.402 -29.544 -8.835 1.00 89.31 195 LYS A N 1
ATOM 1626 C CA . LYS A 1 195 ? 16.179 -29.625 -7.585 1.00 89.31 195 LYS A CA 1
ATOM 1627 C C . LYS A 1 195 ? 15.333 -29.448 -6.315 1.00 89.31 195 LYS A C 1
ATOM 1629 O O . LYS A 1 195 ? 15.866 -29.460 -5.209 1.00 89.31 195 LYS A O 1
ATOM 1634 N N . GLY A 1 196 ? 14.024 -29.232 -6.448 1.00 83.00 196 GLY A N 1
ATOM 1635 C CA . GLY A 1 196 ? 13.109 -29.023 -5.328 1.00 83.00 196 GLY A CA 1
ATOM 1636 C C . GLY A 1 196 ? 13.142 -27.614 -4.724 1.00 83.00 196 GLY A C 1
ATOM 1637 O O . GLY A 1 196 ? 12.502 -27.383 -3.696 1.00 83.00 196 GLY A O 1
ATOM 1638 N N . LEU A 1 197 ? 13.836 -26.641 -5.331 1.00 80.62 197 LEU A N 1
ATOM 1639 C CA . LEU A 1 197 ? 13.847 -25.263 -4.835 1.00 80.62 197 LEU A CA 1
ATOM 1640 C C . LEU A 1 197 ? 12.538 -24.548 -5.199 1.00 80.62 197 LEU A C 1
ATOM 1642 O O . LEU A 1 197 ? 12.139 -24.472 -6.358 1.00 80.62 197 LEU A O 1
ATOM 1646 N N . GLY A 1 198 ? 11.880 -23.955 -4.198 1.00 68.31 198 GLY A N 1
ATOM 1647 C CA . GLY A 1 198 ? 10.649 -23.175 -4.390 1.00 68.31 198 GLY A CA 1
ATOM 1648 C C . GLY A 1 198 ? 9.360 -23.996 -4.510 1.00 68.31 198 GLY A C 1
ATOM 1649 O O . GLY A 1 198 ? 8.300 -23.405 -4.699 1.00 68.31 198 GLY A O 1
ATOM 1650 N N . THR A 1 199 ? 9.425 -25.322 -4.350 1.00 68.06 199 THR A N 1
ATOM 1651 C CA . THR A 1 199 ? 8.248 -26.213 -4.289 1.00 68.06 199 THR A CA 1
ATOM 1652 C C . THR A 1 199 ? 7.483 -26.077 -2.968 1.00 68.06 199 THR A C 1
ATOM 1654 O O . THR A 1 199 ? 6.273 -26.284 -2.919 1.00 68.06 199 THR A O 1
ATOM 1657 N N . LYS A 1 200 ? 8.165 -25.650 -1.898 1.00 62.81 200 LYS A N 1
ATOM 1658 C CA . LYS A 1 200 ? 7.546 -25.284 -0.619 1.00 62.81 200 LYS A CA 1
ATOM 1659 C C . LYS A 1 200 ? 7.091 -23.825 -0.659 1.00 62.81 200 LYS A C 1
ATOM 1661 O O . LYS A 1 200 ? 7.904 -22.905 -0.544 1.00 62.81 200 LYS A O 1
ATOM 1666 N N . VAL A 1 201 ? 5.787 -23.601 -0.803 1.00 59.94 201 VAL A N 1
ATOM 1667 C CA . VAL A 1 201 ? 5.189 -22.270 -0.629 1.00 59.94 201 VAL A CA 1
ATOM 1668 C C . VAL A 1 201 ? 5.305 -21.893 0.849 1.00 59.94 201 VAL A C 1
ATOM 1670 O O . VAL A 1 201 ? 4.716 -22.553 1.700 1.00 59.94 201 VAL A O 1
ATOM 1673 N N . ARG A 1 202 ? 6.064 -20.835 1.164 1.00 57.97 202 ARG A N 1
ATOM 1674 C CA . ARG A 1 202 ? 6.075 -20.234 2.506 1.00 57.97 202 ARG A CA 1
ATOM 1675 C C . ARG A 1 202 ? 4.720 -19.579 2.750 1.00 57.97 202 ARG A C 1
ATOM 1677 O O . ARG A 1 202 ? 4.503 -18.430 2.370 1.00 57.97 202 ARG A O 1
ATOM 1684 N N . ARG A 1 203 ? 3.791 -20.336 3.321 1.00 58.69 203 ARG A N 1
ATOM 1685 C CA . ARG A 1 203 ? 2.588 -19.769 3.920 1.00 58.69 203 ARG A CA 1
ATOM 1686 C C . ARG A 1 203 ? 3.028 -19.087 5.213 1.00 58.69 203 ARG A C 1
ATOM 1688 O O . ARG A 1 203 ? 3.807 -19.676 5.951 1.00 58.69 203 ARG A O 1
ATOM 1695 N N . ALA A 1 204 ? 2.599 -17.847 5.436 1.00 60.53 204 ALA A N 1
ATOM 1696 C CA . ALA A 1 204 ? 2.778 -17.237 6.747 1.00 60.53 204 ALA A CA 1
ATOM 1697 C C . ALA A 1 204 ? 2.030 -18.091 7.774 1.00 60.53 204 ALA A C 1
ATOM 1699 O O . ALA A 1 204 ? 0.908 -18.535 7.491 1.00 60.53 204 ALA A O 1
ATOM 1700 N N . ASP A 1 205 ? 2.659 -18.325 8.920 1.00 72.00 205 ASP A N 1
ATOM 1701 C CA . ASP A 1 205 ? 1.988 -18.981 10.029 1.00 72.00 205 ASP A CA 1
ATOM 1702 C C . ASP A 1 205 ? 0.792 -18.118 10.471 1.00 72.00 205 ASP A C 1
ATOM 1704 O O . ASP A 1 205 ? 0.839 -16.884 10.353 1.00 72.00 205 ASP A O 1
ATOM 1708 N N . PRO A 1 206 ? -0.323 -18.732 10.901 1.00 77.56 206 PRO A N 1
ATOM 1709 C CA . PRO A 1 206 ? -1.429 -17.988 11.486 1.00 77.56 206 PRO A CA 1
ATOM 1710 C C . PRO A 1 206 ? -0.941 -17.134 12.661 1.00 77.56 206 PRO A C 1
ATOM 1712 O O . PRO A 1 206 ? -0.074 -17.567 13.416 1.00 77.56 206 PRO A O 1
ATOM 1715 N N . VAL A 1 207 ? -1.519 -15.942 12.830 1.00 81.88 207 VAL A N 1
ATOM 1716 C CA . VAL A 1 207 ? -1.277 -15.131 14.033 1.00 81.88 207 VAL A CA 1
ATOM 1717 C C . VAL A 1 207 ? -1.749 -15.940 15.237 1.00 81.88 207 VAL A C 1
ATOM 1719 O O . VAL A 1 207 ? -2.923 -16.311 15.294 1.00 81.88 207 VAL A O 1
ATOM 1722 N N . SER A 1 208 ? -0.824 -16.250 16.144 1.00 89.06 208 SER A N 1
ATOM 1723 C CA . SER A 1 208 ? -1.121 -16.979 17.375 1.00 89.06 208 SER A CA 1
ATOM 1724 C C . SER A 1 208 ? -1.780 -16.065 18.410 1.00 89.06 208 SER A C 1
ATOM 1726 O O . SER A 1 208 ? -1.648 -14.839 18.337 1.00 89.06 208 SER A O 1
ATOM 1728 N N . ASP A 1 209 ? -2.459 -16.652 19.397 1.00 89.06 209 ASP A N 1
ATOM 1729 C CA . ASP A 1 209 ? -3.029 -15.883 20.509 1.00 89.06 209 ASP A CA 1
ATOM 1730 C C . ASP A 1 209 ? -1.930 -15.149 21.307 1.00 89.06 209 ASP A C 1
ATOM 1732 O O . ASP A 1 209 ? -2.135 -14.013 21.730 1.00 89.06 209 ASP A O 1
ATOM 1736 N N . ASP A 1 210 ? -0.726 -15.728 21.411 1.00 91.31 210 ASP A N 1
ATOM 1737 C CA . ASP A 1 210 ? 0.438 -15.088 22.041 1.00 91.31 210 ASP A CA 1
ATOM 1738 C C . ASP A 1 210 ? 0.942 -13.871 21.249 1.00 91.31 210 ASP A C 1
ATOM 1740 O O . ASP A 1 210 ? 1.362 -12.867 21.829 1.00 91.31 210 ASP A O 1
ATOM 1744 N N . ASP A 1 211 ? 0.930 -13.935 19.914 1.00 90.75 211 ASP A N 1
ATOM 1745 C CA . ASP A 1 211 ? 1.320 -12.799 19.074 1.00 90.75 211 ASP A CA 1
ATOM 1746 C C . ASP A 1 211 ? 0.286 -11.680 19.138 1.00 90.75 211 ASP A C 1
ATOM 1748 O O . ASP A 1 211 ? 0.651 -10.504 19.195 1.00 90.75 211 ASP A O 1
ATOM 1752 N N . GLU A 1 212 ? -0.999 -12.033 19.186 1.00 92.12 212 GLU A N 1
ATOM 1753 C CA . GLU A 1 212 ? -2.062 -11.070 19.443 1.00 92.12 212 GLU A CA 1
ATOM 1754 C C . GLU A 1 212 ? -1.885 -10.407 20.814 1.00 92.12 212 GLU A C 1
ATOM 1756 O O . GLU A 1 212 ? -1.948 -9.179 20.901 1.00 92.12 212 GLU A O 1
ATOM 1761 N N . GLU A 1 213 ? -1.583 -11.171 21.867 1.00 93.88 213 GLU A N 1
ATOM 1762 C CA . GLU A 1 213 ? -1.350 -10.623 23.206 1.00 93.88 213 GLU A CA 1
ATOM 1763 C C . GLU A 1 213 ? -0.185 -9.627 23.228 1.00 93.88 213 GLU A C 1
ATOM 1765 O O . GLU A 1 213 ? -0.300 -8.553 23.819 1.00 93.88 213 GLU A O 1
ATOM 1770 N N . LYS A 1 214 ? 0.906 -9.904 22.503 1.00 93.19 214 LYS A N 1
ATOM 1771 C CA . LYS A 1 214 ? 2.014 -8.946 22.347 1.00 93.19 214 LYS A CA 1
ATOM 1772 C C . LYS A 1 214 ? 1.559 -7.648 21.676 1.00 93.19 214 LYS A C 1
ATOM 1774 O O . LYS A 1 214 ? 2.020 -6.576 22.067 1.00 93.19 214 LYS A O 1
ATOM 1779 N N . LEU A 1 215 ? 0.689 -7.709 20.666 1.00 93.44 215 LEU A N 1
ATOM 1780 C CA . LEU A 1 215 ? 0.182 -6.511 19.980 1.00 93.44 215 LEU A CA 1
ATOM 1781 C C . LEU A 1 215 ? -0.704 -5.663 20.902 1.00 93.44 215 LEU A C 1
ATOM 1783 O O . LEU A 1 215 ? -0.623 -4.432 20.873 1.00 93.44 215 LEU A O 1
ATOM 1787 N N . TRP A 1 216 ? -1.491 -6.312 21.761 1.00 93.44 216 TRP A N 1
ATOM 1788 C CA . TRP A 1 216 ? -2.256 -5.642 22.811 1.00 93.44 216 TRP A CA 1
ATOM 1789 C C . TRP A 1 216 ? -1.352 -5.019 23.877 1.00 93.44 216 TRP A C 1
ATOM 1791 O O . TRP A 1 216 ? -1.487 -3.830 24.164 1.00 93.44 216 TRP A O 1
ATOM 1801 N N . ALA A 1 217 ? -0.398 -5.779 24.418 1.00 92.69 217 ALA A N 1
ATOM 1802 C CA . ALA A 1 217 ? 0.511 -5.322 25.469 1.00 92.69 217 ALA A CA 1
ATOM 1803 C C . ALA A 1 217 ? 1.380 -4.129 25.030 1.00 92.69 217 ALA A C 1
ATOM 1805 O O . ALA A 1 217 ? 1.654 -3.235 25.827 1.00 92.69 217 ALA A O 1
ATOM 1806 N N . ASN A 1 218 ? 1.767 -4.077 23.751 1.00 91.50 218 ASN A N 1
ATOM 1807 C CA . ASN A 1 218 ? 2.547 -2.973 23.183 1.00 91.50 218 ASN A CA 1
ATOM 1808 C C . ASN A 1 218 ? 1.693 -1.777 22.717 1.00 91.50 218 ASN A C 1
ATOM 1810 O O . ASN A 1 218 ? 2.224 -0.841 22.121 1.00 91.50 218 ASN A O 1
ATOM 1814 N N . GLY A 1 219 ? 0.373 -1.795 22.936 1.00 89.44 219 GLY A N 1
ATOM 1815 C CA . GLY A 1 219 ? -0.519 -0.695 22.553 1.00 89.44 219 GLY A CA 1
ATOM 1816 C C . GLY A 1 219 ? -0.664 -0.492 21.039 1.00 89.44 219 GLY A C 1
ATOM 1817 O O . GLY A 1 219 ? -1.081 0.583 20.598 1.00 89.44 219 GLY A O 1
ATOM 1818 N N . VAL A 1 220 ? -0.328 -1.511 20.236 1.00 91.38 220 VAL A N 1
ATOM 1819 C CA . VAL A 1 220 ? -0.594 -1.515 18.787 1.00 91.38 220 VAL A CA 1
ATOM 1820 C C . VAL A 1 220 ? -2.100 -1.588 18.540 1.00 91.38 220 VAL A C 1
ATOM 1822 O O . VAL A 1 220 ? -2.611 -0.933 17.629 1.00 91.38 220 VAL A O 1
ATOM 1825 N N . PHE A 1 221 ? -2.806 -2.341 19.388 1.00 94.19 221 PHE A N 1
ATOM 1826 C CA . PHE A 1 221 ? -4.263 -2.400 19.451 1.00 94.19 221 PHE A CA 1
ATOM 1827 C C . PHE A 1 221 ? -4.815 -1.661 20.676 1.00 94.19 221 PHE A C 1
ATOM 1829 O O . PHE A 1 221 ? -4.110 -1.421 21.656 1.00 94.19 221 PHE A O 1
ATOM 1836 N N . GLY A 1 222 ? -6.089 -1.277 20.609 1.00 91.12 222 GLY A N 1
ATOM 1837 C CA . GLY A 1 222 ? -6.793 -0.506 21.629 1.00 91.12 222 GLY A CA 1
ATOM 1838 C C . GLY A 1 222 ? -7.476 0.752 21.101 1.00 91.12 222 GLY A C 1
ATOM 1839 O O . GLY A 1 222 ? -7.706 0.928 19.908 1.00 91.12 222 GLY A O 1
ATOM 1840 N N . THR A 1 223 ? -7.811 1.643 22.029 1.00 90.88 223 THR A N 1
ATOM 1841 C CA . THR A 1 223 ? -8.585 2.874 21.788 1.00 90.88 223 THR A CA 1
ATOM 1842 C C . THR A 1 223 ? -7.818 4.117 22.237 1.00 90.88 223 THR A C 1
ATOM 1844 O O . THR A 1 223 ? -8.406 5.122 22.627 1.00 90.88 223 THR A O 1
ATOM 1847 N N . THR A 1 224 ? -6.486 4.066 22.254 1.00 87.56 224 THR A N 1
ATOM 1848 C CA . THR A 1 224 ? -5.648 5.175 22.740 1.00 87.56 224 THR A CA 1
ATOM 1849 C C . THR A 1 224 ? -5.697 6.380 21.803 1.00 87.56 224 THR A C 1
ATOM 1851 O O . THR A 1 224 ? -5.848 7.501 22.273 1.00 87.56 224 THR A O 1
ATOM 1854 N N . ASN A 1 225 ? -5.637 6.152 20.490 1.00 86.38 225 ASN A N 1
ATOM 1855 C CA . ASN A 1 225 ? -5.740 7.173 19.445 1.00 86.38 225 ASN A CA 1
ATOM 1856 C C . ASN A 1 225 ? -6.416 6.602 18.180 1.00 86.38 225 ASN A C 1
ATOM 1858 O O . ASN A 1 225 ? -6.691 5.403 18.094 1.00 86.38 225 ASN A O 1
ATOM 1862 N N . SER A 1 226 ? -6.684 7.462 17.193 1.00 88.56 226 SER A N 1
ATOM 1863 C CA . SER A 1 226 ? -7.317 7.093 15.916 1.00 88.56 226 SER A CA 1
ATOM 1864 C C . SER A 1 226 ? -6.564 5.988 15.154 1.00 88.56 226 SER A C 1
ATOM 1866 O O . SER A 1 226 ? -7.187 5.096 14.587 1.00 88.56 226 SER A O 1
ATOM 1868 N N . SER A 1 227 ? -5.229 5.996 15.145 1.00 87.12 227 SER A N 1
ATOM 1869 C CA . SER A 1 227 ? -4.440 4.977 14.436 1.00 87.12 227 SER A CA 1
ATOM 1870 C C . SER A 1 227 ? -4.550 3.611 15.114 1.00 87.12 227 SER A C 1
ATOM 1872 O O . SER A 1 227 ? -4.858 2.624 14.453 1.00 87.12 227 SER A O 1
ATOM 1874 N N . THR A 1 228 ? -4.382 3.559 16.438 1.00 90.94 228 THR A N 1
ATOM 1875 C CA . THR A 1 228 ? -4.502 2.329 17.236 1.00 90.94 228 THR A CA 1
ATOM 1876 C C . THR A 1 228 ? -5.901 1.710 17.115 1.00 90.94 228 THR A C 1
ATOM 1878 O O . THR A 1 228 ? -6.034 0.501 16.901 1.00 90.94 228 THR A O 1
ATOM 1881 N N . LEU A 1 229 ? -6.959 2.530 17.156 1.00 94.62 229 LEU A N 1
ATOM 1882 C CA . LEU A 1 229 ? -8.333 2.060 16.949 1.00 94.62 229 LEU A CA 1
ATOM 1883 C C . LEU A 1 229 ? -8.525 1.487 15.538 1.00 94.62 229 LEU A C 1
ATOM 1885 O O . LEU A 1 229 ? -9.099 0.411 15.372 1.00 94.62 229 LEU A O 1
ATOM 1889 N N . GLN A 1 230 ? -7.997 2.165 14.519 1.00 93.94 230 GLN A N 1
ATOM 1890 C CA . GLN A 1 230 ? -8.073 1.688 13.143 1.00 93.94 230 GLN A CA 1
ATOM 1891 C C . GLN A 1 230 ? -7.308 0.373 12.930 1.00 93.94 230 GLN A C 1
ATOM 1893 O O . GLN A 1 230 ? -7.823 -0.510 12.243 1.00 93.94 230 GLN A O 1
ATOM 1898 N N . TYR A 1 231 ? -6.128 0.200 13.535 1.00 94.31 231 TYR A N 1
ATOM 1899 C CA . TYR A 1 231 ? -5.380 -1.064 13.490 1.00 94.31 231 TYR A CA 1
ATOM 1900 C C . TYR A 1 231 ? -6.146 -2.207 14.154 1.00 94.31 231 TYR A C 1
ATOM 1902 O O . TYR A 1 231 ? -6.204 -3.306 13.605 1.00 94.31 231 TYR A O 1
ATOM 1910 N N . THR A 1 232 ? -6.800 -1.927 15.282 1.00 95.38 232 THR A N 1
ATOM 1911 C CA . THR A 1 232 ? -7.650 -2.889 15.999 1.00 95.38 232 THR A CA 1
ATOM 1912 C C . THR A 1 232 ? -8.802 -3.370 15.119 1.00 95.38 232 THR A C 1
ATOM 1914 O O . THR A 1 232 ? -9.011 -4.569 14.937 1.00 95.38 232 THR A O 1
ATOM 1917 N N . VAL A 1 233 ? -9.528 -2.435 14.500 1.00 95.81 233 VAL A N 1
ATOM 1918 C CA . VAL A 1 233 ? -10.645 -2.756 13.604 1.00 95.81 233 VAL A CA 1
ATOM 1919 C C . VAL A 1 233 ? -10.157 -3.462 12.336 1.00 95.81 233 VAL A C 1
ATOM 1921 O O . VAL A 1 233 ? -10.798 -4.404 11.871 1.00 95.81 233 VAL A O 1
ATOM 1924 N N . PHE A 1 234 ? -9.014 -3.065 11.770 1.00 95.00 234 PHE A N 1
ATOM 1925 C CA . PHE A 1 234 ? -8.398 -3.762 10.636 1.00 95.00 234 PHE A CA 1
ATOM 1926 C C . PHE A 1 234 ? -8.069 -5.221 10.981 1.00 95.00 234 PHE A C 1
ATOM 1928 O O . PHE A 1 234 ? -8.415 -6.125 10.223 1.00 95.00 234 PHE A O 1
ATOM 1935 N N . PHE A 1 235 ? -7.476 -5.467 12.149 1.00 94.44 235 PHE A N 1
ATOM 1936 C CA . PHE A 1 235 ? -7.164 -6.814 12.612 1.00 94.44 235 PHE A CA 1
ATOM 1937 C C . PHE A 1 235 ? -8.421 -7.676 12.781 1.00 94.44 235 PHE A C 1
ATOM 1939 O O . PHE A 1 235 ? -8.478 -8.788 12.252 1.00 94.44 235 PHE A O 1
ATOM 1946 N N . TYR A 1 236 ? -9.466 -7.159 13.435 1.00 94.19 236 TYR A N 1
ATOM 1947 C CA . TYR A 1 236 ? -10.715 -7.907 13.601 1.00 94.19 236 TYR A CA 1
ATOM 1948 C C . TYR A 1 236 ? -11.461 -8.136 12.284 1.00 94.19 236 TYR A C 1
ATOM 1950 O O . TYR A 1 236 ? -12.104 -9.173 12.130 1.00 94.19 236 TYR A O 1
ATOM 1958 N N . ASN A 1 237 ? -11.326 -7.243 11.300 1.00 94.00 237 ASN A N 1
ATOM 1959 C CA . ASN A 1 237 ? -11.816 -7.501 9.945 1.00 94.00 237 ASN A CA 1
ATOM 1960 C C . ASN A 1 237 ? -11.182 -8.756 9.328 1.00 94.00 237 ASN A C 1
ATOM 1962 O O . ASN A 1 237 ? -11.876 -9.578 8.721 1.00 94.00 237 ASN A O 1
ATOM 1966 N N . CYS A 1 238 ? -9.882 -8.945 9.549 1.00 90.81 238 CYS A N 1
ATOM 1967 C CA . CYS A 1 238 ? -9.167 -10.143 9.125 1.00 90.81 238 CYS A CA 1
ATOM 1968 C C . CYS A 1 238 ? -9.561 -11.380 9.940 1.00 90.81 238 CYS A C 1
ATOM 1970 O O . CYS A 1 238 ? -9.847 -12.431 9.360 1.00 90.81 238 CYS A O 1
ATOM 1972 N N . LYS A 1 239 ? -9.572 -11.258 11.274 1.00 88.81 239 LYS A N 1
ATOM 1973 C CA . LYS A 1 239 ? -9.787 -12.372 12.210 1.00 88.81 239 LYS A CA 1
ATOM 1974 C C . LYS A 1 239 ? -11.225 -12.898 12.175 1.00 88.81 239 LYS A C 1
ATOM 1976 O O . LYS A 1 239 ? -11.417 -14.105 12.083 1.00 88.81 239 LYS A O 1
ATOM 1981 N N . LEU A 1 240 ? -12.222 -12.011 12.215 1.00 89.56 240 LEU A N 1
ATOM 1982 C CA . LEU A 1 240 ? -13.635 -12.370 12.409 1.00 89.56 240 LEU A CA 1
ATOM 1983 C C . LEU A 1 240 ? -14.413 -12.502 11.098 1.00 89.56 240 LEU A C 1
ATOM 1985 O O . LEU A 1 240 ? -15.239 -13.403 10.954 1.00 89.56 240 LEU A O 1
ATOM 1989 N N . PHE A 1 241 ? -14.152 -11.618 10.132 1.00 89.19 241 PHE A N 1
ATOM 1990 C CA . PHE A 1 241 ? -14.894 -11.570 8.863 1.00 89.19 241 PHE A CA 1
ATOM 1991 C C . PHE A 1 241 ? -14.122 -12.195 7.691 1.00 89.19 241 PHE A C 1
ATOM 1993 O O . PHE A 1 241 ? -14.651 -12.350 6.584 1.00 89.19 241 PHE A O 1
ATOM 2000 N N . GLY A 1 242 ? -12.869 -12.598 7.927 1.00 85.56 242 GLY A N 1
ATOM 2001 C CA . GLY A 1 242 ? -12.031 -13.277 6.944 1.00 85.56 242 GLY A CA 1
ATOM 2002 C C . GLY A 1 242 ? -11.631 -12.399 5.759 1.00 85.56 242 GLY A C 1
ATOM 2003 O O . GLY A 1 242 ? -11.278 -12.951 4.713 1.00 85.56 242 GLY A O 1
ATOM 2004 N N . LEU A 1 243 ? -11.697 -11.074 5.915 1.00 86.56 243 LEU A N 1
ATOM 2005 C CA . LEU A 1 243 ? -11.260 -10.099 4.919 1.00 86.56 243 LEU A CA 1
ATOM 2006 C C . LEU A 1 243 ? -9.732 -10.120 4.881 1.00 86.56 243 LEU A C 1
ATOM 2008 O O . LEU A 1 243 ? -9.081 -9.909 5.894 1.00 86.56 243 LEU A O 1
ATOM 2012 N N . ARG A 1 244 ? -9.145 -10.496 3.745 1.00 81.19 244 ARG A N 1
ATOM 2013 C CA . ARG A 1 244 ? -7.679 -10.662 3.626 1.00 81.19 244 ARG A CA 1
ATOM 2014 C C . ARG A 1 244 ? -7.125 -10.026 2.362 1.00 81.19 244 ARG A C 1
ATOM 2016 O O . ARG A 1 244 ? -5.931 -9.748 2.274 1.00 81.19 244 ARG A O 1
ATOM 2023 N N . GLY A 1 245 ? -7.974 -9.824 1.358 1.00 73.12 245 GLY A N 1
ATOM 2024 C CA . GLY A 1 245 ? -7.598 -9.198 0.105 1.00 73.12 245 GLY A CA 1
ATOM 2025 C C . GLY A 1 245 ? -7.494 -7.684 0.246 1.00 73.12 245 GLY A C 1
ATOM 2026 O O . GLY A 1 245 ? -8.390 -7.032 0.776 1.00 73.12 245 GLY A O 1
ATOM 2027 N N . ARG A 1 246 ? -6.436 -7.097 -0.319 1.00 71.25 246 ARG A N 1
ATOM 2028 C CA . ARG A 1 246 ? -6.276 -5.636 -0.408 1.00 71.25 246 ARG A CA 1
ATOM 2029 C C . ARG A 1 246 ? -7.515 -4.950 -0.991 1.00 71.25 246 ARG A C 1
ATOM 2031 O O . ARG A 1 246 ? -7.959 -3.935 -0.463 1.00 71.25 246 ARG A O 1
ATOM 2038 N N . ASP A 1 247 ? -8.054 -5.503 -2.075 1.00 67.12 247 ASP A N 1
ATOM 2039 C CA . ASP A 1 247 ? -9.217 -4.934 -2.757 1.00 67.12 247 ASP A CA 1
ATOM 2040 C C . ASP A 1 247 ? -10.499 -5.092 -1.929 1.00 67.12 247 ASP A C 1
ATOM 2042 O O . ASP A 1 247 ? -11.381 -4.243 -2.015 1.00 67.12 247 ASP A O 1
ATOM 2046 N N . GLU A 1 248 ? -10.594 -6.129 -1.088 1.00 78.62 248 GLU A N 1
ATOM 2047 C CA . GLU A 1 248 ? -11.715 -6.295 -0.157 1.00 78.62 248 GLU A CA 1
ATOM 2048 C C . GLU A 1 248 ? -11.712 -5.159 0.865 1.00 78.62 248 GLU A C 1
ATOM 2050 O O . GLU A 1 248 ? -12.705 -4.450 0.984 1.00 78.62 248 GLU A O 1
ATOM 2055 N N . HIS A 1 249 ? -10.572 -4.921 1.522 1.00 86.62 249 HIS A N 1
ATOM 2056 C CA . HIS A 1 249 ? -10.426 -3.845 2.505 1.00 86.62 249 HIS A CA 1
ATOM 2057 C C . HIS A 1 249 ? -10.623 -2.456 1.895 1.00 86.62 249 HIS A C 1
ATOM 2059 O O . HIS A 1 249 ? -11.292 -1.611 2.484 1.00 86.62 249 HIS A O 1
ATOM 2065 N N . ARG A 1 250 ? -10.060 -2.203 0.709 1.00 77.88 250 ARG A N 1
ATOM 2066 C CA . ARG A 1 250 ? -10.147 -0.889 0.058 1.00 77.88 250 ARG A CA 1
ATOM 2067 C C . ARG A 1 250 ? -11.582 -0.477 -0.263 1.00 77.88 250 ARG A C 1
ATOM 2069 O O . ARG A 1 250 ? -11.892 0.710 -0.230 1.00 77.88 250 ARG A O 1
ATOM 2076 N N . ASN A 1 251 ? -12.420 -1.444 -0.617 1.00 80.50 251 ASN A N 1
ATOM 2077 C CA . ASN A 1 251 ? -13.790 -1.196 -1.051 1.00 80.50 251 ASN A CA 1
ATOM 2078 C C . ASN A 1 251 ? -14.807 -1.266 0.098 1.00 80.50 251 ASN A C 1
ATOM 2080 O O . ASN A 1 251 ? -16.003 -1.162 -0.171 1.00 80.50 251 ASN A O 1
ATOM 2084 N N . LEU A 1 252 ? -14.353 -1.442 1.348 1.00 89.62 252 LEU A N 1
ATOM 2085 C CA . LEU A 1 252 ? -15.237 -1.423 2.508 1.00 89.62 252 LEU A CA 1
ATOM 2086 C C . LEU A 1 252 ? -15.883 -0.051 2.684 1.00 89.62 252 LEU A C 1
ATOM 2088 O O . LEU A 1 252 ? -15.233 0.997 2.623 1.00 89.62 252 LEU A O 1
ATOM 2092 N N . ASP A 1 253 ? -17.170 -0.090 2.991 1.00 90.19 253 ASP A N 1
ATOM 2093 C CA . ASP A 1 253 ? -17.976 1.069 3.331 1.00 90.19 253 ASP A CA 1
ATOM 2094 C C . ASP A 1 253 ? -18.579 0.905 4.730 1.00 90.19 253 ASP A C 1
ATOM 2096 O O . ASP A 1 253 ? -18.892 -0.206 5.157 1.00 90.19 253 ASP A O 1
ATOM 2100 N N . HIS A 1 254 ? -18.767 2.019 5.434 1.00 93.12 254 HIS A N 1
ATOM 2101 C CA . HIS A 1 254 ? -19.437 2.085 6.730 1.00 93.12 254 HIS A CA 1
ATOM 2102 C C . HIS A 1 254 ? -20.783 1.348 6.719 1.00 93.12 254 HIS A C 1
ATOM 2104 O O . HIS A 1 254 ? -21.079 0.617 7.654 1.00 93.12 254 HIS A O 1
ATOM 2110 N N . SER A 1 255 ? -21.576 1.481 5.646 1.00 93.06 255 SER A N 1
ATOM 2111 C CA . SER A 1 255 ? -22.897 0.837 5.510 1.00 93.06 255 SER A CA 1
ATOM 2112 C C . SER A 1 255 ? -22.878 -0.694 5.564 1.00 93.06 255 SER A C 1
ATOM 2114 O O . SER A 1 255 ? -23.930 -1.311 5.688 1.00 93.06 255 SER A O 1
ATOM 2116 N N . GLN A 1 256 ? -21.705 -1.318 5.447 1.00 93.75 256 GLN A N 1
ATOM 2117 C CA . GLN A 1 256 ? -21.557 -2.769 5.516 1.00 93.75 256 GLN A CA 1
ATOM 2118 C C . GLN A 1 256 ? -21.422 -3.295 6.944 1.00 93.75 256 GLN A C 1
ATOM 2120 O O . GLN A 1 256 ? -21.392 -4.510 7.122 1.00 93.75 256 GLN A O 1
ATOM 2125 N N . PHE A 1 257 ? -21.308 -2.415 7.939 1.00 95.69 257 PHE A N 1
ATOM 2126 C CA . PHE A 1 257 ? -21.153 -2.791 9.336 1.00 95.69 257 PHE A CA 1
ATOM 2127 C C . PHE A 1 257 ? -22.286 -2.211 10.174 1.00 95.69 257 PHE A C 1
ATOM 2129 O O . PHE A 1 257 ? -22.638 -1.041 10.045 1.00 95.69 257 PHE A O 1
ATOM 2136 N N . GLU A 1 258 ? -22.830 -3.038 11.056 1.00 95.12 258 GLU A N 1
ATOM 2137 C CA . GLU A 1 258 ? -23.910 -2.675 11.966 1.00 95.12 258 GLU A CA 1
ATOM 2138 C C . GLU A 1 258 ? -23.578 -3.197 13.363 1.00 95.12 258 GLU A C 1
ATOM 2140 O O . GLU A 1 258 ? -23.142 -4.336 13.519 1.00 95.12 258 GLU A O 1
ATOM 2145 N N . THR A 1 259 ? -23.789 -2.373 14.383 1.00 96.19 259 THR A N 1
ATOM 2146 C CA . THR A 1 259 ? -23.718 -2.780 15.788 1.00 96.19 259 THR A CA 1
ATOM 2147 C C . THR A 1 259 ? -25.118 -2.754 16.377 1.00 96.19 259 THR A C 1
ATOM 2149 O O . THR A 1 259 ? -25.895 -1.846 16.087 1.00 96.19 259 THR A O 1
ATOM 2152 N N . GLY A 1 260 ? -25.455 -3.740 17.199 1.00 94.38 260 GLY A N 1
ATOM 2153 C CA . GLY A 1 260 ? -26.791 -3.850 17.773 1.00 94.38 260 GLY A CA 1
ATOM 2154 C C . GLY A 1 260 ? -26.831 -4.763 18.986 1.00 94.38 260 GLY A C 1
ATOM 2155 O O . GLY A 1 260 ? -25.802 -5.247 19.453 1.00 94.38 260 GLY A O 1
ATOM 2156 N N . GLN A 1 261 ? -28.035 -4.997 19.497 1.00 95.88 261 GLN A N 1
ATOM 2157 C CA . GLN A 1 261 ? -28.281 -5.916 20.599 1.00 95.88 261 GLN A CA 1
ATOM 2158 C C . GLN A 1 261 ? -29.528 -6.746 20.306 1.00 95.88 261 GLN A C 1
ATOM 2160 O O . GLN A 1 261 ? -30.555 -6.209 19.896 1.00 95.88 261 GLN A O 1
ATOM 2165 N N . ASP A 1 262 ? -29.427 -8.053 20.516 1.00 94.44 262 ASP A N 1
ATOM 2166 C CA . ASP A 1 262 ? -30.549 -8.987 20.460 1.00 94.44 262 ASP A CA 1
ATOM 2167 C C . ASP A 1 262 ? -30.628 -9.809 21.765 1.00 94.44 262 ASP A C 1
ATOM 2169 O O . ASP A 1 262 ? -29.968 -9.486 22.757 1.00 94.44 262 ASP A O 1
ATOM 2173 N N . ALA A 1 263 ? -31.453 -10.860 21.782 1.00 93.81 263 ALA A N 1
ATOM 2174 C CA . ALA A 1 263 ? -31.618 -11.739 22.942 1.00 93.81 263 ALA A CA 1
ATOM 2175 C C . ALA A 1 263 ? -30.331 -12.487 23.348 1.00 93.81 263 ALA A C 1
ATOM 2177 O O . ALA A 1 263 ? -30.205 -12.897 24.499 1.00 93.81 263 ALA A O 1
ATOM 2178 N N . THR A 1 264 ? -29.385 -12.675 22.424 1.00 91.88 264 THR A N 1
ATOM 2179 C CA . THR A 1 264 ? -28.091 -13.322 22.680 1.00 91.88 264 THR A CA 1
ATOM 2180 C C . THR A 1 264 ? -27.078 -12.329 23.243 1.00 91.88 264 THR A C 1
ATOM 2182 O O . THR A 1 264 ? -26.254 -12.695 24.079 1.00 91.88 264 THR A O 1
ATOM 2185 N N . GLY A 1 265 ? -27.151 -11.063 22.832 1.00 93.50 265 GLY A N 1
ATOM 2186 C CA . GLY A 1 265 ? -26.362 -9.984 23.415 1.00 93.50 265 GLY A CA 1
ATOM 2187 C C . GLY A 1 265 ? -26.007 -8.898 22.411 1.00 93.50 265 GLY A C 1
ATOM 2188 O O . GLY A 1 265 ? -26.593 -8.791 21.334 1.00 93.50 265 GLY A O 1
ATOM 2189 N N . ARG A 1 266 ? -25.026 -8.064 22.774 1.00 96.25 266 ARG A N 1
ATOM 2190 C CA . ARG A 1 266 ? -24.481 -7.048 21.866 1.00 96.25 266 ARG A CA 1
ATOM 2191 C C . ARG A 1 266 ? -23.682 -7.717 20.753 1.00 96.25 266 ARG A C 1
ATOM 2193 O O . ARG A 1 266 ? -22.907 -8.632 21.030 1.00 96.25 266 ARG A O 1
ATOM 2200 N N . PHE A 1 267 ? -23.828 -7.250 19.520 1.00 96.31 267 PHE A N 1
ATOM 2201 C CA . PHE A 1 267 ? -23.170 -7.822 18.351 1.00 96.31 267 PHE A CA 1
ATOM 2202 C C . PHE A 1 267 ? -22.632 -6.761 17.393 1.00 96.31 267 PHE A C 1
ATOM 2204 O O . PHE A 1 267 ? -23.080 -5.615 17.378 1.00 96.31 267 PHE A O 1
ATOM 2211 N N . VAL A 1 268 ? -21.701 -7.196 16.546 1.00 96.50 268 VAL A N 1
ATOM 2212 C CA . VAL A 1 268 ? -21.315 -6.539 15.297 1.00 96.50 268 VAL A CA 1
ATOM 2213 C C . VAL A 1 268 ? -21.650 -7.464 14.127 1.00 96.50 268 VAL A C 1
ATOM 2215 O O . VAL A 1 268 ? -21.363 -8.662 14.153 1.00 96.50 268 VAL A O 1
ATOM 2218 N N . ARG A 1 269 ? -22.280 -6.912 13.097 1.00 95.31 269 ARG A N 1
ATOM 2219 C CA . ARG A 1 269 ? -22.693 -7.594 11.874 1.00 95.31 269 ARG A CA 1
ATOM 2220 C C . ARG A 1 269 ? -21.940 -7.009 10.692 1.00 95.31 269 ARG A C 1
ATOM 2222 O O . ARG A 1 269 ? -21.847 -5.792 10.567 1.00 95.31 269 ARG A O 1
ATOM 2229 N N . PHE A 1 270 ? -21.439 -7.872 9.818 1.00 94.50 270 PHE A N 1
ATOM 2230 C CA . PHE A 1 270 ? -20.855 -7.504 8.536 1.00 94.50 270 PHE A CA 1
ATOM 2231 C C . PHE A 1 270 ? -21.707 -8.053 7.394 1.00 94.50 270 PHE A C 1
ATOM 2233 O O . PHE A 1 270 ? -21.965 -9.255 7.335 1.00 94.50 270 PHE A O 1
ATOM 2240 N N . ILE A 1 271 ? -22.077 -7.169 6.469 1.00 90.50 271 ILE A N 1
ATOM 2241 C CA . ILE A 1 271 ? -22.823 -7.479 5.253 1.00 90.50 271 ILE A CA 1
ATOM 2242 C C . ILE A 1 271 ? -21.897 -7.249 4.049 1.00 90.50 271 ILE A C 1
ATOM 2244 O O . ILE A 1 271 ? -21.641 -6.129 3.589 1.00 90.50 271 ILE A O 1
ATOM 2248 N N . GLY A 1 272 ? -21.341 -8.341 3.540 1.00 81.06 272 GLY A N 1
ATOM 2249 C CA . GLY A 1 272 ? -20.515 -8.374 2.346 1.00 81.06 272 GLY A CA 1
ATOM 2250 C C . GLY A 1 272 ? -21.327 -8.110 1.081 1.00 81.06 272 GLY A C 1
ATOM 2251 O O . GLY A 1 272 ? -22.482 -8.507 0.960 1.00 81.06 272 GLY A O 1
ATOM 2252 N N . ARG A 1 273 ? -20.688 -7.457 0.109 1.00 72.69 273 ARG A N 1
ATOM 2253 C CA . ARG A 1 273 ? -21.220 -7.287 -1.248 1.00 72.69 273 ARG A CA 1
ATOM 2254 C C . ARG A 1 273 ? -20.673 -8.396 -2.147 1.00 72.69 273 ARG A C 1
ATOM 2256 O O . ARG A 1 273 ? -19.519 -8.798 -1.984 1.00 72.69 273 ARG A O 1
ATOM 2263 N N . ASN A 1 274 ? -21.475 -8.857 -3.105 1.00 57.78 274 ASN A N 1
ATOM 2264 C CA . ASN A 1 274 ? -21.075 -9.857 -4.097 1.00 57.78 274 ASN A CA 1
ATOM 2265 C C . ASN A 1 274 ? -19.773 -9.463 -4.818 1.00 57.78 274 ASN A C 1
ATOM 2267 O O . ASN A 1 274 ? -19.768 -8.582 -5.676 1.00 57.78 274 ASN A O 1
ATOM 2271 N N . ASN A 1 275 ? -18.674 -10.155 -4.503 1.00 49.59 275 ASN A N 1
ATOM 2272 C CA . ASN A 1 275 ? -17.400 -10.039 -5.208 1.00 49.59 275 ASN A CA 1
ATOM 2273 C C . ASN A 1 275 ? -17.059 -11.375 -5.886 1.00 49.59 275 ASN A C 1
ATOM 2275 O O . ASN A 1 275 ? -17.079 -12.436 -5.268 1.00 49.59 275 ASN A O 1
ATOM 2279 N N . LYS A 1 276 ? -16.729 -11.295 -7.183 1.00 41.75 276 LYS A N 1
ATOM 2280 C CA . LYS A 1 276 ? -16.551 -12.380 -8.176 1.00 41.75 276 LYS A CA 1
ATOM 2281 C C . LYS A 1 276 ? -15.484 -13.456 -7.874 1.00 41.75 276 LYS A C 1
ATOM 2283 O O . LYS A 1 276 ? -15.149 -14.234 -8.762 1.00 41.75 276 LYS A O 1
ATOM 2288 N N . THR A 1 277 ? -14.919 -13.517 -6.674 1.00 44.88 277 THR A N 1
ATOM 2289 C CA . THR A 1 277 ? -13.828 -14.445 -6.317 1.00 44.88 277 THR A CA 1
ATOM 2290 C C . THR A 1 277 ? -14.252 -15.604 -5.418 1.00 44.88 277 THR A C 1
ATOM 2292 O O . THR A 1 277 ? -13.422 -16.461 -5.113 1.00 44.88 277 THR A O 1
ATOM 2295 N N . PHE A 1 278 ? -15.525 -15.696 -5.026 1.00 43.16 278 PHE A N 1
ATOM 2296 C CA . PHE A 1 278 ? -16.014 -16.826 -4.242 1.00 43.16 278 PHE A CA 1
ATOM 2297 C C . PHE A 1 278 ? -16.426 -17.986 -5.161 1.00 43.16 278 PHE A C 1
ATOM 2299 O O . PHE A 1 278 ? -17.386 -17.887 -5.921 1.00 43.16 278 PHE A O 1
ATOM 2306 N N . LYS A 1 279 ? -15.705 -19.112 -5.096 1.00 40.91 279 LYS A N 1
ATOM 2307 C CA . LYS A 1 279 ? -16.086 -20.372 -5.764 1.00 40.91 279 LYS A CA 1
ATOM 2308 C C . LYS A 1 279 ? -17.218 -21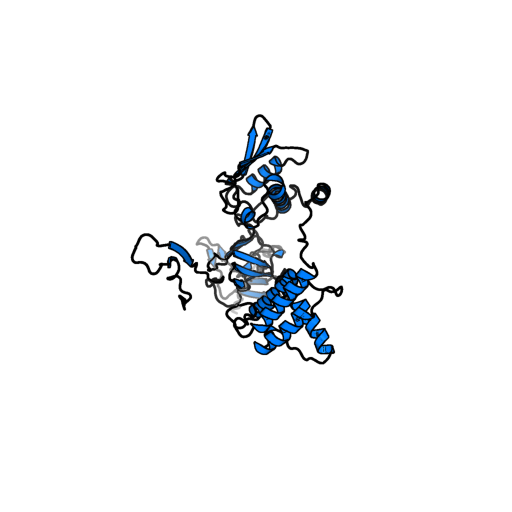.100 -5.007 1.00 40.91 279 LYS A C 1
ATOM 2310 O O . LYS A 1 279 ? -17.137 -22.308 -4.814 1.00 40.91 279 LYS A O 1
ATOM 2315 N N . GLY A 1 280 ? -18.234 -20.376 -4.533 1.00 39.53 280 GLY A N 1
ATOM 2316 C CA . GLY A 1 280 ? -19.258 -20.930 -3.643 1.00 39.53 280 GLY A CA 1
ATOM 2317 C C . GLY A 1 280 ? -20.564 -20.136 -3.593 1.00 39.53 280 GLY A C 1
ATOM 2318 O O . GLY A 1 280 ? -20.909 -19.613 -2.550 1.00 39.53 280 GLY A O 1
ATOM 2319 N N . GLY A 1 281 ? -21.318 -20.073 -4.689 1.00 36.50 281 GLY A N 1
ATOM 2320 C CA . GLY A 1 281 ? -22.732 -19.673 -4.628 1.00 36.50 281 GLY A CA 1
ATOM 2321 C C . GLY A 1 281 ? -23.024 -18.175 -4.438 1.00 36.50 281 GLY A C 1
ATOM 2322 O O . GLY A 1 281 ? -22.148 -17.365 -4.152 1.00 36.50 281 GLY A O 1
ATOM 2323 N N . LEU A 1 282 ? -24.288 -17.828 -4.686 1.00 41.00 282 LEU A N 1
ATOM 2324 C CA . LEU A 1 282 ? -24.869 -16.486 -4.851 1.00 41.00 282 LEU A CA 1
ATOM 2325 C C . LEU A 1 282 ? -25.227 -15.767 -3.534 1.00 41.00 282 LEU A C 1
ATOM 2327 O O . LEU A 1 282 ? -25.991 -14.803 -3.566 1.00 41.00 282 LEU A O 1
ATOM 2331 N N . ASP A 1 283 ? -24.683 -16.197 -2.396 1.00 49.56 283 ASP A N 1
ATOM 2332 C CA . ASP A 1 283 ? -25.066 -15.646 -1.095 1.00 49.56 283 ASP A CA 1
ATOM 2333 C C . ASP A 1 283 ? -24.124 -14.520 -0.649 1.00 49.56 283 ASP A C 1
ATOM 2335 O O . ASP A 1 283 ? -22.903 -14.681 -0.546 1.00 49.56 283 ASP A O 1
ATOM 2339 N N . ASN A 1 284 ? -24.709 -13.356 -0.353 1.00 62.25 284 ASN A N 1
ATOM 2340 C CA . ASN A 1 284 ? -24.004 -12.264 0.313 1.00 62.25 284 ASN A CA 1
ATOM 2341 C C . ASN A 1 284 ? -23.500 -12.757 1.683 1.00 62.25 284 ASN A C 1
ATOM 2343 O O . ASN A 1 284 ? -24.252 -13.367 2.441 1.00 62.25 284 ASN A O 1
ATOM 2347 N N . LYS A 1 285 ? -22.238 -12.466 2.034 1.00 73.31 285 LYS A N 1
ATOM 2348 C CA . LYS A 1 285 ? -21.716 -12.757 3.381 1.00 73.31 285 LYS A CA 1
ATOM 2349 C C . LYS A 1 285 ? -22.485 -11.928 4.406 1.00 73.31 285 LYS A C 1
ATOM 2351 O O . LYS A 1 285 ? -22.298 -10.721 4.446 1.00 73.31 285 LYS A O 1
ATOM 2356 N N . ASP A 1 286 ? -23.279 -12.565 5.248 1.00 88.31 286 ASP A N 1
ATOM 2357 C CA . ASP A 1 286 ? -23.936 -11.930 6.387 1.00 88.31 286 ASP A CA 1
ATOM 2358 C C . ASP A 1 286 ? -23.447 -12.608 7.666 1.00 88.31 286 ASP A C 1
ATOM 2360 O O . ASP A 1 286 ? -23.809 -13.745 7.965 1.00 88.31 286 ASP A O 1
ATOM 2364 N N . ILE A 1 287 ? -22.515 -11.955 8.359 1.00 90.38 287 ILE A N 1
ATOM 2365 C CA . ILE A 1 287 ? -21.768 -12.551 9.469 1.00 90.38 287 ILE A CA 1
ATOM 2366 C C . ILE A 1 287 ? -21.982 -11.704 10.716 1.00 90.38 287 ILE A C 1
ATOM 2368 O O . ILE A 1 287 ? -21.649 -10.521 10.720 1.00 90.38 287 ILE A O 1
ATOM 2372 N N . LYS A 1 288 ? -22.475 -12.321 11.793 1.00 93.75 288 LYS A N 1
ATOM 2373 C CA . LYS A 1 288 ? -22.629 -11.698 13.114 1.00 93.75 288 LYS A CA 1
ATOM 2374 C C . LYS A 1 288 ? -21.627 -12.271 14.109 1.00 93.75 288 LYS A C 1
ATOM 2376 O O . LYS A 1 288 ? -21.447 -13.484 14.167 1.00 93.75 288 LYS A O 1
ATOM 2381 N N . HIS A 1 289 ? -21.026 -11.400 14.914 1.00 94.69 289 HIS A N 1
ATOM 2382 C CA . HIS A 1 289 ? -20.180 -11.762 16.050 1.00 94.69 289 HIS A CA 1
ATOM 2383 C C . HIS A 1 289 ? -20.642 -11.029 17.303 1.00 94.69 289 HIS A C 1
ATOM 2385 O O . HIS A 1 289 ? -20.864 -9.819 17.273 1.00 94.69 289 HIS A O 1
ATOM 2391 N N . TYR A 1 290 ? -20.772 -11.767 18.399 1.00 94.31 290 TYR A N 1
ATOM 2392 C CA . TYR A 1 290 ? -21.243 -11.248 19.680 1.00 94.31 290 TYR A CA 1
ATOM 2393 C C . TYR A 1 290 ? -20.084 -10.751 20.545 1.00 94.31 290 TYR A C 1
ATOM 2395 O O . TYR A 1 290 ? -18.952 -11.220 20.426 1.00 94.31 290 TYR A O 1
ATOM 2403 N N . ALA A 1 291 ? -20.370 -9.794 21.426 1.00 91.81 291 ALA A N 1
ATOM 2404 C CA . ALA A 1 291 ? -19.426 -9.328 22.429 1.00 91.81 291 ALA A CA 1
ATOM 2405 C C . ALA A 1 291 ? -18.959 -10.502 23.305 1.00 91.81 291 ALA A C 1
ATOM 2407 O O . ALA A 1 291 ? -19.774 -11.223 23.878 1.00 91.81 291 ALA A O 1
ATOM 2408 N N . SER A 1 292 ? -17.643 -10.675 23.432 1.00 84.81 292 SER A N 1
ATOM 2409 C CA . SER A 1 292 ? -17.048 -11.724 24.260 1.00 84.81 292 SER A CA 1
ATOM 2410 C C . SER A 1 292 ? -15.764 -11.244 24.928 1.00 84.81 292 SER A C 1
ATOM 2412 O O . SER A 1 292 ? -14.935 -10.605 24.278 1.00 84.81 292 SER A O 1
ATOM 2414 N N . GLY A 1 293 ? -15.562 -11.631 26.188 1.00 80.81 293 GLY A N 1
ATOM 2415 C CA . GLY A 1 293 ? -14.325 -11.373 26.924 1.00 80.81 293 GLY A CA 1
ATOM 2416 C C . GLY A 1 293 ? -14.100 -9.899 27.303 1.00 80.81 293 GLY A C 1
ATOM 2417 O O . GLY A 1 293 ? -14.969 -9.054 27.092 1.00 80.81 293 GLY A O 1
ATOM 2418 N N . PRO A 1 294 ? -12.927 -9.575 27.879 1.00 79.00 294 PRO A N 1
ATOM 2419 C CA . PRO A 1 294 ? -12.608 -8.225 28.356 1.00 79.00 294 PRO A CA 1
ATOM 2420 C C . PRO A 1 294 ? -12.332 -7.225 27.220 1.00 79.00 294 PRO A C 1
ATOM 2422 O O . PRO A 1 294 ? -12.391 -6.016 27.428 1.00 79.00 294 PRO A O 1
ATOM 2425 N N . ARG A 1 295 ? -12.029 -7.717 26.012 1.00 88.31 295 ARG A N 1
ATOM 2426 C CA . ARG A 1 295 ? -11.764 -6.922 24.803 1.00 88.31 295 ARG A CA 1
ATOM 2427 C C . ARG A 1 295 ? -13.000 -6.939 23.913 1.00 88.31 295 ARG A C 1
ATOM 2429 O O . ARG A 1 295 ? -13.093 -7.716 22.965 1.00 88.31 295 ARG A O 1
ATOM 2436 N N . CYS A 1 296 ? -13.981 -6.115 24.264 1.00 89.94 296 CYS A N 1
ATOM 2437 C CA . CYS A 1 296 ? -15.273 -6.121 23.594 1.00 89.94 296 CYS A CA 1
ATOM 2438 C C . CYS A 1 296 ? -15.159 -5.608 22.151 1.00 89.94 296 CYS A C 1
ATOM 2440 O O . CYS A 1 296 ? -14.970 -4.418 21.902 1.00 89.94 296 CYS A O 1
ATOM 2442 N N . ILE A 1 297 ? -15.341 -6.513 21.187 1.00 93.38 297 ILE A N 1
ATOM 2443 C CA . ILE A 1 297 ? -15.318 -6.182 19.756 1.00 93.38 297 ILE A CA 1
ATOM 2444 C C . ILE A 1 297 ? -16.368 -5.130 19.387 1.00 93.38 297 ILE A C 1
ATOM 2446 O O . ILE A 1 297 ? -16.110 -4.280 18.538 1.00 93.38 297 ILE A O 1
ATOM 2450 N N . VAL A 1 298 ? -17.527 -5.158 20.050 1.00 95.50 298 VAL A N 1
ATOM 2451 C CA . VAL A 1 298 ? -18.630 -4.236 19.771 1.00 95.50 298 VAL A CA 1
ATOM 2452 C C . VAL A 1 298 ? -18.229 -2.814 20.147 1.00 95.50 298 VAL A C 1
ATOM 2454 O O . VAL A 1 298 ? -18.424 -1.916 19.338 1.00 95.50 298 VAL A O 1
ATOM 2457 N N . ASP A 1 299 ? -17.551 -2.622 21.283 1.00 94.38 299 ASP A N 1
ATOM 2458 C CA . ASP A 1 299 ? -17.107 -1.297 21.735 1.00 94.38 299 ASP A CA 1
ATOM 2459 C C . ASP A 1 299 ? -16.132 -0.661 20.728 1.00 94.38 299 ASP A C 1
ATOM 2461 O O . ASP A 1 299 ? -16.210 0.538 20.444 1.00 94.38 299 ASP A O 1
ATOM 2465 N N . TYR A 1 300 ? -15.229 -1.456 20.139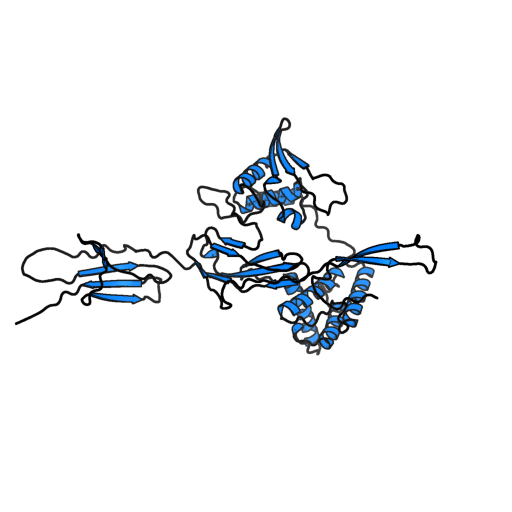 1.00 95.38 300 TYR A N 1
ATOM 2466 C CA . TYR A 1 300 ? -14.292 -0.964 19.124 1.00 95.38 300 TYR A CA 1
ATOM 2467 C C . TYR A 1 300 ? -15.008 -0.550 17.837 1.00 95.38 300 TYR A C 1
ATOM 2469 O O . TYR A 1 300 ? -14.704 0.511 17.289 1.00 95.38 300 TYR A O 1
ATOM 2477 N N . TYR A 1 301 ? -15.962 -1.354 17.359 1.00 96.88 301 TYR A N 1
ATOM 2478 C CA . TYR A 1 301 ? -16.729 -1.020 16.158 1.00 96.88 301 TYR A CA 1
ATOM 2479 C C . TYR A 1 301 ? -17.670 0.161 16.395 1.00 96.88 301 TYR A C 1
ATOM 2481 O O . TYR A 1 301 ? -17.674 1.068 15.574 1.00 96.88 301 TYR A O 1
ATOM 2489 N N . GLU A 1 302 ? -18.389 0.223 17.516 1.00 95.50 302 GLU A N 1
ATOM 2490 C CA . GLU A 1 302 ? -19.237 1.371 17.873 1.00 95.50 302 GLU A CA 1
ATOM 2491 C C . GLU A 1 302 ? -18.417 2.665 17.908 1.00 95.50 302 GLU A C 1
ATOM 2493 O O . GLU A 1 302 ? -18.784 3.660 17.279 1.00 95.50 302 GLU A O 1
ATOM 2498 N N . THR A 1 303 ? -17.260 2.635 18.580 1.00 94.56 303 THR A N 1
ATOM 2499 C CA . THR A 1 303 ? -16.359 3.792 18.664 1.00 94.56 303 THR A CA 1
ATOM 2500 C C . THR A 1 303 ? -15.847 4.199 17.282 1.00 94.56 303 THR A C 1
ATOM 2502 O O . THR A 1 303 ? -15.836 5.383 16.945 1.00 94.56 303 THR A O 1
ATOM 2505 N N . TYR A 1 304 ? -15.430 3.232 16.460 1.00 95.75 304 TYR A N 1
ATOM 2506 C CA . TYR A 1 304 ? -14.883 3.500 15.132 1.00 95.75 304 TYR A CA 1
ATOM 2507 C C . TYR A 1 304 ? -15.938 4.015 14.152 1.00 95.75 304 TYR A C 1
ATOM 2509 O O . TYR A 1 304 ? -15.719 5.044 13.516 1.00 95.75 304 TYR A O 1
ATOM 2517 N N . LEU A 1 305 ? -17.084 3.335 14.057 1.00 95.38 305 LEU A N 1
ATOM 2518 C CA . LEU A 1 305 ? -18.196 3.688 13.174 1.00 95.38 305 LEU A CA 1
ATOM 2519 C C . LEU A 1 305 ? -18.730 5.082 13.509 1.00 95.38 305 LEU A C 1
ATOM 2521 O O . LEU A 1 305 ? -18.862 5.917 12.614 1.00 95.38 305 LEU A O 1
ATOM 2525 N N . LYS A 1 306 ? -18.896 5.392 14.802 1.00 93.56 306 LYS A N 1
ATOM 2526 C CA . LYS A 1 306 ? -19.263 6.738 15.260 1.00 93.56 306 LYS A CA 1
ATOM 2527 C C . LYS A 1 306 ? -18.241 7.794 14.831 1.00 93.56 306 LYS A C 1
ATOM 2529 O O . LYS A 1 306 ? -18.633 8.860 14.363 1.00 93.56 306 LYS A O 1
ATOM 2534 N N . ALA A 1 307 ? -16.947 7.503 14.962 1.00 91.38 307 ALA A N 1
ATOM 2535 C CA . ALA A 1 307 ? -15.878 8.439 14.621 1.00 91.38 307 ALA A CA 1
ATOM 2536 C C . ALA A 1 307 ? -15.736 8.686 13.105 1.00 91.38 307 ALA A C 1
ATOM 2538 O O . ALA A 1 307 ? -15.325 9.773 12.695 1.00 91.38 307 ALA A O 1
ATOM 2539 N N . ILE A 1 308 ? -16.061 7.704 12.255 1.00 91.19 308 ILE A N 1
ATOM 2540 C CA . ILE A 1 308 ? -16.035 7.880 10.792 1.00 91.19 308 ILE A CA 1
ATOM 2541 C C . ILE A 1 308 ? -17.364 8.404 10.224 1.00 91.19 308 ILE A C 1
ATOM 2543 O O . ILE A 1 308 ? -17.358 9.026 9.160 1.00 91.19 308 ILE A O 1
ATOM 2547 N N . GLY A 1 309 ? -18.491 8.185 10.903 1.00 89.75 309 GLY A N 1
ATOM 2548 C CA . GLY A 1 309 ? -19.818 8.655 10.504 1.00 89.75 309 GLY A CA 1
ATOM 2549 C C . GLY A 1 309 ? -20.461 7.832 9.381 1.00 89.75 309 GLY A C 1
ATOM 2550 O O . GLY A 1 309 ? -21.334 7.018 9.635 1.00 89.75 309 GLY A O 1
ATOM 2551 N N . SER A 1 310 ? -20.097 8.073 8.119 1.00 88.81 310 SER A N 1
ATOM 2552 C CA . SER A 1 310 ? -20.705 7.398 6.954 1.00 88.81 310 SER A CA 1
ATOM 2553 C C . SER A 1 310 ? -19.783 7.413 5.738 1.00 88.81 310 SER A C 1
ATOM 2555 O O . SER A 1 310 ? -18.946 8.302 5.635 1.00 88.81 310 SER A O 1
ATOM 2557 N N . GLY A 1 311 ? -19.942 6.485 4.788 1.00 87.00 311 GLY A N 1
ATOM 2558 C CA . GLY A 1 311 ? -19.125 6.387 3.567 1.00 87.00 311 GLY A CA 1
ATOM 2559 C C . GLY A 1 311 ? -17.914 5.461 3.723 1.00 87.00 311 GLY A C 1
ATOM 2560 O O . GLY A 1 311 ? -17.965 4.511 4.495 1.00 87.00 311 GLY A O 1
ATOM 2561 N N . VAL A 1 312 ? -16.810 5.739 3.013 1.00 87.31 312 VAL A N 1
ATOM 2562 C CA . VAL A 1 312 ? -15.618 4.861 2.991 1.00 87.31 312 VAL A CA 1
ATOM 2563 C C . VAL A 1 312 ? -15.141 4.478 4.394 1.00 87.31 312 VAL A C 1
ATOM 2565 O O . VAL A 1 312 ? -14.995 5.353 5.255 1.00 87.31 312 VAL A O 1
ATOM 2568 N N . PHE A 1 313 ? -14.894 3.181 4.599 1.00 92.25 313 PHE A N 1
ATOM 2569 C CA . PHE A 1 313 ? -14.608 2.613 5.915 1.00 92.25 313 PHE A CA 1
ATOM 2570 C C . PHE A 1 313 ? -13.243 3.068 6.443 1.00 92.25 313 PHE A C 1
ATOM 2572 O O . PHE A 1 313 ? -13.171 3.719 7.480 1.00 92.25 313 PHE A O 1
ATOM 2579 N N . TYR A 1 314 ? -12.157 2.819 5.698 1.00 90.56 314 TYR A N 1
ATOM 2580 C CA . TYR A 1 314 ? -10.818 3.258 6.102 1.00 90.56 314 TYR A CA 1
ATOM 2581 C C . TYR A 1 314 ? -10.540 4.702 5.685 1.00 90.56 314 TYR A C 1
ATOM 2583 O O . TYR A 1 314 ? -10.434 5.022 4.499 1.00 90.56 314 TYR A O 1
ATOM 2591 N N . ARG A 1 315 ? -10.354 5.568 6.681 1.00 84.69 315 ARG A N 1
ATOM 2592 C CA . ARG A 1 315 ? -10.062 7.001 6.533 1.00 84.69 315 ARG A CA 1
ATOM 2593 C C . ARG A 1 315 ? -8.743 7.374 7.178 1.00 84.69 315 ARG A C 1
ATOM 2595 O O . ARG A 1 315 ? -8.304 6.708 8.111 1.00 84.69 315 ARG A O 1
ATOM 2602 N N . LYS A 1 316 ? -8.130 8.468 6.727 1.00 78.12 316 LYS A N 1
ATOM 2603 C CA . LYS A 1 316 ? -6.886 8.959 7.336 1.00 78.12 316 LYS A CA 1
ATOM 2604 C C . LYS A 1 316 ? -7.116 9.338 8.814 1.00 78.12 316 LYS A C 1
ATOM 2606 O O . LYS A 1 316 ? -7.950 10.216 9.061 1.00 78.12 316 LYS A O 1
ATOM 2611 N N . PRO A 1 317 ? -6.410 8.714 9.778 1.00 82.12 317 PRO A N 1
ATOM 2612 C CA . PRO A 1 317 ? -6.477 9.115 11.179 1.00 82.12 317 PRO A CA 1
ATOM 2613 C C . PRO A 1 317 ? -5.888 10.519 11.350 1.00 82.12 317 PRO A C 1
ATOM 2615 O O . PRO A 1 317 ? -4.882 10.862 10.725 1.00 82.12 317 PRO A O 1
ATOM 2618 N N . LEU A 1 318 ? -6.533 11.337 12.178 1.00 73.19 318 LEU A N 1
ATOM 2619 C CA . LEU A 1 318 ? -6.077 12.678 12.540 1.00 73.19 318 LEU A CA 1
ATOM 2620 C C . LEU A 1 318 ? -5.533 12.682 13.968 1.00 73.19 318 LEU A C 1
ATOM 2622 O O . LEU A 1 318 ? -5.905 11.830 14.780 1.00 73.19 318 LEU A O 1
ATOM 2626 N N . ILE A 1 319 ? -4.658 13.649 14.256 1.00 66.69 319 ILE A N 1
ATOM 2627 C CA . ILE A 1 319 ? -4.148 13.894 15.608 1.00 66.69 319 ILE A CA 1
ATOM 2628 C C . ILE A 1 319 ? -5.338 14.281 16.493 1.00 66.69 319 ILE A C 1
ATOM 2630 O O . ILE A 1 319 ? -6.125 15.157 16.132 1.00 66.69 319 ILE A O 1
ATOM 2634 N N . SER A 1 320 ? -5.480 13.592 17.621 1.00 63.38 320 SER A N 1
ATOM 2635 C CA . SER A 1 320 ? -6.506 13.866 18.627 1.00 63.38 320 SER A CA 1
ATOM 2636 C C . SER A 1 320 ? -6.273 15.235 19.269 1.00 63.38 320 SER A C 1
ATOM 2638 O O . SER A 1 320 ? -5.149 15.523 19.685 1.00 63.38 320 SER A O 1
ATOM 2640 N N . ASP A 1 321 ? -7.320 16.053 19.381 1.00 56.62 321 ASP A N 1
ATOM 2641 C CA . ASP A 1 321 ? -7.316 17.235 20.250 1.00 56.62 321 ASP A CA 1
ATOM 2642 C C . ASP A 1 321 ? -7.914 16.887 21.627 1.00 56.62 321 ASP A C 1
ATOM 2644 O O . ASP A 1 321 ? -8.334 15.756 21.870 1.00 56.62 321 ASP A O 1
ATOM 2648 N N . VAL A 1 322 ? -7.913 17.847 22.554 1.00 53.97 322 VAL A N 1
ATOM 2649 C CA . VAL A 1 322 ? -8.352 17.652 23.950 1.00 53.97 322 VAL A CA 1
ATOM 2650 C C . VAL A 1 322 ? -9.848 17.296 24.062 1.00 53.97 322 VAL A C 1
ATOM 2652 O O . VAL A 1 322 ? -10.261 16.760 25.087 1.00 53.97 322 VAL A O 1
ATOM 2655 N N . GLN A 1 323 ? -10.665 17.561 23.035 1.00 53.88 323 GLN A N 1
ATOM 2656 C CA . GLN A 1 323 ? -12.114 17.334 23.058 1.00 53.88 323 GLN A CA 1
ATOM 2657 C C . GLN A 1 323 ? -12.544 16.060 22.326 1.00 53.88 323 GLN A C 1
ATOM 2659 O O . GLN A 1 323 ? -13.534 15.451 22.732 1.00 53.88 323 GLN A O 1
ATOM 2664 N N . ASP A 1 324 ? -11.819 15.631 21.288 1.00 60.66 324 ASP A N 1
ATOM 2665 C CA . ASP A 1 324 ? -12.232 14.494 20.463 1.00 60.66 324 ASP A CA 1
ATOM 2666 C C . ASP A 1 324 ? -11.082 13.501 20.206 1.00 60.66 324 ASP A C 1
ATOM 2668 O O . ASP A 1 324 ? -10.174 13.707 19.390 1.00 60.66 324 ASP A O 1
ATOM 2672 N N . LYS A 1 325 ? -11.123 12.386 20.947 1.00 73.44 325 LYS A N 1
ATOM 2673 C CA . LYS A 1 325 ? -10.058 11.368 21.012 1.00 73.44 325 LYS A CA 1
ATOM 2674 C C . LYS A 1 325 ? -9.883 10.586 19.704 1.00 73.44 325 LYS A C 1
ATOM 2676 O O . LYS A 1 325 ? -8.791 10.084 19.425 1.00 73.44 325 LYS A O 1
ATOM 2681 N N . HIS A 1 326 ? -10.945 10.461 18.905 1.00 85.75 326 HIS A N 1
ATOM 2682 C CA . HIS A 1 326 ? -10.965 9.647 17.690 1.00 85.75 326 HIS A CA 1
ATOM 2683 C C . HIS A 1 326 ? -11.487 10.455 16.508 1.00 85.75 326 HIS A C 1
ATOM 2685 O O . HIS A 1 326 ? -12.687 10.564 16.291 1.00 85.75 326 HIS A O 1
ATOM 2691 N N . ARG A 1 327 ? -10.562 10.985 15.707 1.00 81.75 327 ARG A N 1
ATOM 2692 C CA . ARG A 1 327 ? -10.876 11.819 14.545 1.00 81.75 327 ARG A CA 1
ATOM 2693 C C . ARG A 1 327 ? -10.335 11.202 13.266 1.00 81.75 327 ARG A C 1
ATOM 2695 O O . ARG A 1 327 ? -9.164 10.823 13.187 1.00 81.75 327 ARG A O 1
ATOM 2702 N N . TYR A 1 328 ? -11.176 11.180 12.238 1.00 83.19 328 TYR A N 1
ATOM 2703 C CA . TYR A 1 328 ? -10.818 10.715 10.903 1.00 83.19 328 TYR A CA 1
ATOM 2704 C C . TYR A 1 328 ? -11.179 11.766 9.855 1.00 83.19 328 TYR A C 1
ATOM 2706 O O . TYR A 1 328 ? -12.239 12.388 9.909 1.00 83.19 328 TYR A O 1
ATOM 2714 N N . GLY A 1 329 ? -10.287 11.976 8.887 1.00 74.19 329 GLY A N 1
ATOM 2715 C CA . GLY A 1 329 ? -10.568 12.842 7.744 1.00 74.19 329 GLY A CA 1
ATOM 2716 C C . GLY A 1 329 ? -11.643 12.246 6.831 1.00 74.19 329 GLY A C 1
ATOM 2717 O O . GLY A 1 329 ? -11.921 11.053 6.877 1.00 74.19 329 GLY A O 1
ATOM 2718 N N . LYS A 1 330 ? -12.218 13.057 5.937 1.00 70.56 330 LYS A N 1
ATOM 2719 C CA . LYS A 1 330 ? -13.183 12.569 4.927 1.00 70.56 330 LYS A CA 1
ATOM 2720 C C . LYS A 1 330 ? -12.522 11.741 3.816 1.00 70.56 330 LYS A C 1
ATOM 2722 O O . LYS A 1 330 ? -13.198 11.002 3.107 1.00 70.56 330 LYS A O 1
ATOM 2727 N N . SER A 1 331 ? -11.206 11.873 3.668 1.00 62.31 331 SER A N 1
ATOM 2728 C CA . SER A 1 331 ? -10.430 11.227 2.613 1.00 62.31 331 SER A CA 1
ATOM 2729 C C . SER A 1 331 ? -10.168 9.746 2.921 1.00 62.31 331 SER A C 1
ATOM 2731 O O . SER A 1 331 ? -9.746 9.430 4.043 1.00 62.31 331 SER A O 1
ATOM 2733 N N . PRO A 1 332 ? -10.358 8.836 1.942 1.00 69.81 332 PRO A N 1
ATOM 2734 C CA . PRO A 1 332 ? -10.020 7.429 2.110 1.00 69.81 332 PRO A CA 1
ATOM 2735 C C . PRO A 1 332 ? -8.524 7.259 2.382 1.00 69.81 332 PRO A C 1
ATOM 2737 O O . PRO A 1 332 ? -7.683 7.984 1.842 1.00 69.81 332 PRO A O 1
ATOM 2740 N N . LEU A 1 333 ? -8.187 6.271 3.205 1.00 70.12 333 LEU A N 1
ATOM 2741 C CA . LEU A 1 333 ? -6.807 5.875 3.448 1.00 70.12 333 LEU A CA 1
ATOM 2742 C C . LEU A 1 333 ? -6.222 5.286 2.147 1.00 70.12 333 LEU A C 1
ATOM 2744 O O . LEU A 1 333 ? -6.616 4.206 1.714 1.00 70.12 333 LEU A O 1
ATOM 2748 N N . GLY A 1 334 ? -5.300 6.011 1.506 1.00 61.97 334 GLY A N 1
ATOM 2749 C CA . GLY A 1 334 ? -4.716 5.624 0.215 1.00 61.97 334 GLY A CA 1
ATOM 2750 C C . GLY A 1 334 ? -5.637 5.912 -0.980 1.00 61.97 334 GLY A C 1
ATOM 2751 O O . GLY A 1 334 ? -6.306 5.018 -1.500 1.00 61.97 334 GLY A O 1
ATOM 2752 N N . GLY A 1 335 ? -5.632 7.163 -1.450 1.00 62.84 335 GLY A N 1
ATOM 2753 C CA . GLY A 1 335 ? -6.439 7.629 -2.581 1.00 62.84 335 GLY A CA 1
ATOM 2754 C C . GLY A 1 335 ? -5.795 8.789 -3.356 1.00 62.84 335 GLY A C 1
ATOM 2755 O O . GLY A 1 335 ? -4.664 9.175 -3.053 1.00 62.84 335 GLY A O 1
ATOM 2756 N N . PRO A 1 336 ? -6.505 9.355 -4.353 1.00 68.75 336 PRO A N 1
ATOM 2757 C CA . PRO A 1 336 ? -5.976 10.409 -5.220 1.00 68.75 336 PRO A CA 1
ATOM 2758 C C . PRO A 1 336 ? -5.752 11.747 -4.511 1.00 68.75 336 PRO A C 1
ATOM 2760 O O . PRO A 1 336 ? -5.028 12.588 -5.033 1.00 68.75 336 PRO A O 1
ATOM 2763 N N . LEU A 1 337 ? -6.340 11.946 -3.329 1.00 74.31 337 LEU A N 1
ATOM 2764 C CA . LEU A 1 337 ? -6.296 13.202 -2.588 1.00 74.31 337 LEU A CA 1
ATOM 2765 C C . LEU A 1 337 ? -5.256 13.151 -1.458 1.00 74.31 337 LEU A C 1
ATOM 2767 O O . LEU A 1 337 ? -5.381 12.368 -0.515 1.00 74.31 337 LEU A O 1
ATOM 2771 N N . LEU A 1 338 ? -4.253 14.022 -1.530 1.00 77.88 338 LEU A N 1
ATOM 2772 C CA . LEU A 1 338 ? -3.363 14.354 -0.425 1.00 77.88 338 LEU A CA 1
ATOM 2773 C C . LEU A 1 338 ? -4.061 15.389 0.458 1.00 77.88 338 LEU A C 1
ATOM 2775 O O . LEU A 1 338 ? -4.164 16.552 0.086 1.00 77.88 338 LEU A O 1
ATOM 2779 N N . HIS A 1 339 ? -4.561 14.960 1.617 1.00 77.94 339 HIS A N 1
ATOM 2780 C CA . HIS A 1 339 ? -5.329 15.814 2.528 1.00 77.94 339 HIS A CA 1
ATOM 2781 C C . HIS A 1 339 ? -4.649 15.928 3.898 1.00 77.94 339 HIS A C 1
ATOM 2783 O O . HIS A 1 339 ? -4.372 14.915 4.555 1.00 77.94 339 HIS A O 1
ATOM 2789 N N . PHE A 1 340 ? -4.405 17.160 4.339 1.00 77.00 340 PHE A N 1
ATOM 2790 C CA . PHE A 1 340 ? -3.995 17.525 5.693 1.00 77.00 340 PHE A CA 1
ATOM 2791 C C . PHE A 1 340 ? -5.030 18.495 6.281 1.00 77.00 340 PHE A C 1
ATOM 2793 O O . PHE A 1 340 ? -4.948 19.684 6.000 1.00 77.00 340 PHE A O 1
ATOM 2800 N N . PRO A 1 341 ? -5.981 18.027 7.111 1.00 68.62 341 PRO A N 1
ATOM 2801 C CA . PRO A 1 341 ? -7.007 18.897 7.701 1.00 68.62 341 PRO A CA 1
ATOM 2802 C C . PRO A 1 341 ? -6.466 20.035 8.571 1.00 68.62 341 PRO A C 1
ATOM 2804 O O . PRO A 1 341 ? -7.137 21.043 8.754 1.00 68.62 341 PRO A O 1
ATOM 2807 N N . SER A 1 342 ? -5.270 19.852 9.128 1.00 72.56 342 SER A N 1
ATOM 2808 C CA . SER A 1 342 ? -4.538 20.853 9.897 1.00 72.56 342 SER A CA 1
ATOM 2809 C C . SER A 1 342 ? -3.050 20.585 9.707 1.00 72.56 342 SER A C 1
ATOM 2811 O O . SER A 1 342 ? -2.490 19.710 10.367 1.00 72.56 342 SER A O 1
ATOM 2813 N N . ILE A 1 343 ? -2.426 21.273 8.754 1.00 75.44 343 ILE A N 1
ATOM 2814 C CA . ILE A 1 343 ? -1.032 21.019 8.374 1.00 75.44 343 ILE A CA 1
ATOM 2815 C C . ILE A 1 343 ? -0.035 21.697 9.325 1.00 75.44 343 ILE A C 1
ATOM 2817 O O . ILE A 1 343 ? -0.249 22.838 9.720 1.00 75.44 343 ILE A O 1
ATOM 2821 N N . THR A 1 344 ? 1.064 21.035 9.687 1.00 75.88 344 THR A N 1
ATOM 2822 C CA . THR A 1 344 ? 2.087 21.546 10.614 1.00 75.88 344 THR A CA 1
ATOM 2823 C C . THR A 1 344 ? 3.489 21.501 9.997 1.00 75.88 344 THR A C 1
ATOM 2825 O O . THR A 1 344 ? 3.703 20.972 8.908 1.00 75.88 344 THR A O 1
ATOM 2828 N N . LYS A 1 345 ? 4.492 22.038 10.707 1.00 69.00 345 LYS A N 1
ATOM 2829 C CA . LYS A 1 345 ? 5.901 21.987 10.270 1.00 69.00 345 LYS A CA 1
ATOM 2830 C C . LYS A 1 345 ? 6.426 20.557 10.072 1.00 69.00 345 LYS A C 1
ATOM 2832 O O . LYS A 1 345 ? 7.363 20.368 9.300 1.00 69.00 345 LYS A O 1
ATOM 2837 N N . ALA A 1 346 ? 5.833 19.557 10.732 1.00 68.50 346 ALA A N 1
ATOM 2838 C CA . ALA A 1 346 ? 6.213 18.153 10.569 1.00 68.50 346 ALA A CA 1
ATOM 2839 C C . ALA A 1 346 ? 5.905 17.620 9.156 1.00 68.50 346 ALA A C 1
ATOM 2841 O O . ALA A 1 346 ? 6.583 16.719 8.652 1.00 68.50 346 ALA A O 1
ATOM 2842 N N . GLU A 1 347 ? 4.917 18.201 8.475 1.00 73.94 347 GLU A N 1
ATOM 2843 C CA . GLU A 1 347 ? 4.533 17.832 7.116 1.00 73.94 347 GLU A CA 1
ATOM 2844 C C . GLU A 1 347 ? 5.428 18.466 6.041 1.00 73.94 347 GLU A C 1
ATOM 2846 O O . GLU A 1 347 ? 5.262 18.132 4.869 1.00 73.94 347 GLU A O 1
ATOM 2851 N N . ASN A 1 348 ? 6.411 19.303 6.401 1.00 73.38 348 ASN A N 1
ATOM 2852 C CA . ASN A 1 348 ? 7.364 19.864 5.440 1.00 73.38 348 ASN A CA 1
ATOM 2853 C C . ASN A 1 348 ? 8.086 18.758 4.666 1.00 73.38 348 ASN A C 1
ATOM 2855 O O . ASN A 1 348 ? 8.533 17.764 5.249 1.00 73.38 348 ASN A O 1
ATOM 2859 N N . GLY A 1 349 ? 8.207 18.941 3.353 1.00 74.56 349 GLY A N 1
ATOM 2860 C CA . GLY A 1 349 ? 8.903 18.016 2.465 1.00 74.56 349 GLY A CA 1
ATOM 2861 C C . GLY A 1 349 ? 8.256 17.896 1.091 1.00 74.56 349 GLY A C 1
ATOM 2862 O O . GLY A 1 349 ? 7.211 18.485 0.808 1.00 74.56 349 GLY A O 1
ATOM 2863 N N . GLY A 1 350 ? 8.897 17.120 0.220 1.00 78.12 350 GLY A N 1
ATOM 2864 C CA . GLY A 1 350 ? 8.345 16.776 -1.084 1.00 78.12 350 GLY A CA 1
ATOM 2865 C C . GLY A 1 350 ? 7.301 15.672 -0.981 1.00 78.12 350 GLY A C 1
ATOM 2866 O O . GLY A 1 350 ? 7.439 14.750 -0.185 1.00 78.12 350 GLY A O 1
ATOM 2867 N N . TYR A 1 351 ? 6.262 15.749 -1.800 1.00 81.12 351 TYR A N 1
ATOM 2868 C CA . TYR A 1 351 ? 5.249 14.715 -1.957 1.00 81.12 351 TYR A CA 1
ATOM 2869 C C . TYR A 1 351 ? 5.118 14.375 -3.430 1.00 81.12 351 TYR A C 1
ATOM 2871 O O . TYR A 1 351 ? 5.114 15.260 -4.282 1.00 81.12 351 TYR A O 1
ATOM 2879 N N . VAL A 1 352 ? 5.000 13.091 -3.743 1.00 79.88 352 VAL A N 1
ATOM 2880 C CA . VAL A 1 352 ? 4.843 12.634 -5.121 1.00 79.88 352 VAL A CA 1
ATOM 2881 C C . VAL A 1 352 ? 3.630 11.730 -5.229 1.00 79.88 352 VAL A C 1
ATOM 2883 O O . VAL A 1 352 ? 3.465 10.815 -4.417 1.00 79.88 352 VAL A O 1
ATOM 2886 N N . CYS A 1 353 ? 2.792 11.967 -6.239 1.00 83.12 353 CYS A N 1
ATOM 2887 C CA . CYS A 1 353 ? 1.736 11.028 -6.579 1.00 83.12 353 CYS A CA 1
ATOM 2888 C C . CYS A 1 353 ? 2.244 9.940 -7.522 1.00 83.12 353 CYS A C 1
ATOM 2890 O O . CYS A 1 353 ? 3.094 10.160 -8.380 1.00 83.12 353 CYS A O 1
ATOM 2892 N N . ILE A 1 354 ? 1.722 8.737 -7.346 1.00 81.56 354 ILE A N 1
ATOM 2893 C CA . ILE A 1 354 ? 2.038 7.562 -8.144 1.00 81.56 354 ILE A CA 1
ATOM 2894 C C . ILE A 1 354 ? 0.712 7.011 -8.641 1.00 81.56 354 ILE A C 1
ATOM 2896 O O . ILE A 1 354 ? -0.166 6.708 -7.832 1.00 81.56 354 ILE A O 1
ATOM 2900 N N . ALA A 1 355 ? 0.582 6.870 -9.955 1.00 79.88 355 ALA A N 1
ATOM 2901 C CA . ALA A 1 355 ? -0.549 6.222 -10.598 1.00 79.88 355 ALA A CA 1
ATOM 2902 C C . ALA A 1 355 ? -0.105 4.861 -11.132 1.00 79.88 355 ALA A C 1
ATOM 2904 O O . ALA A 1 355 ? 0.809 4.776 -11.949 1.00 79.88 355 ALA A O 1
ATOM 2905 N N . GLU A 1 356 ? -0.738 3.787 -10.673 1.00 79.81 356 GLU A N 1
ATOM 2906 C CA . GLU A 1 356 ? -0.363 2.423 -11.037 1.00 79.81 356 GLU A CA 1
ATOM 2907 C C . GLU A 1 356 ? -1.580 1.578 -11.401 1.00 79.81 356 GLU A C 1
ATOM 2909 O O . GLU A 1 356 ? -2.587 1.541 -10.694 1.00 79.81 356 GLU A O 1
ATOM 2914 N N . ASN A 1 357 ? -1.459 0.835 -12.493 1.00 70.88 357 ASN A N 1
ATOM 2915 C CA . ASN A 1 357 ? -2.382 -0.211 -12.883 1.00 70.88 357 ASN A CA 1
ATOM 2916 C C . ASN A 1 357 ? -1.575 -1.441 -13.303 1.00 70.88 357 ASN A C 1
ATOM 2918 O O . ASN A 1 357 ? -0.347 -1.419 -13.359 1.00 70.88 357 ASN A O 1
ATOM 2922 N N . ARG A 1 358 ? -2.267 -2.536 -13.619 1.00 63.06 358 ARG A N 1
ATOM 2923 C CA . ARG A 1 358 ? -1.615 -3.794 -14.019 1.00 63.06 358 ARG A CA 1
ATOM 2924 C C . ARG A 1 358 ? -0.746 -3.692 -15.284 1.00 63.06 358 ARG A C 1
ATOM 2926 O O . ARG A 1 358 ? -0.022 -4.635 -15.575 1.00 63.06 358 ARG A O 1
ATOM 2933 N N . VAL A 1 359 ? -0.879 -2.613 -16.059 1.00 62.69 359 VAL A N 1
ATOM 2934 C CA . VAL A 1 359 ? -0.166 -2.400 -17.328 1.00 62.69 359 VAL A CA 1
ATOM 2935 C C . VAL A 1 359 ? 1.087 -1.557 -17.105 1.00 62.69 359 VAL A C 1
ATOM 2937 O O . VAL A 1 359 ? 2.130 -1.845 -17.685 1.00 62.69 359 VAL A O 1
ATOM 2940 N N . GLY A 1 360 ? 1.008 -0.534 -16.256 1.00 60.75 360 GLY A N 1
ATOM 2941 C CA . GLY A 1 360 ? 2.136 0.342 -15.994 1.00 60.75 360 GLY A CA 1
ATOM 2942 C C . GLY A 1 360 ? 1.910 1.334 -14.861 1.00 60.75 360 GLY A C 1
ATOM 2943 O O . GLY A 1 360 ? 0.795 1.539 -14.363 1.00 60.75 360 GLY A O 1
ATOM 2944 N N . ARG A 1 361 ? 3.025 1.939 -14.460 1.00 76.31 361 ARG A N 1
ATOM 2945 C CA . ARG A 1 361 ? 3.167 2.846 -13.325 1.00 76.31 361 ARG A CA 1
ATOM 2946 C C . ARG A 1 361 ? 3.765 4.157 -13.816 1.00 76.31 361 ARG A C 1
ATOM 2948 O O . ARG A 1 361 ? 4.759 4.127 -14.534 1.00 76.31 361 ARG A O 1
ATOM 2955 N N . GLU A 1 362 ? 3.198 5.274 -13.388 1.00 77.38 362 GLU A N 1
ATOM 2956 C CA . GLU A 1 362 ? 3.749 6.606 -13.618 1.00 77.38 362 GLU A CA 1
ATOM 2957 C C . GLU A 1 362 ? 3.915 7.352 -12.294 1.00 77.38 362 GLU A C 1
ATOM 2959 O O . GLU A 1 362 ? 3.082 7.245 -11.388 1.00 77.38 362 GLU A O 1
ATOM 2964 N N . LYS A 1 363 ? 5.025 8.084 -12.183 1.00 79.06 363 LYS A N 1
ATOM 2965 C CA . LYS A 1 363 ? 5.345 8.963 -11.059 1.00 79.06 363 LYS A CA 1
ATOM 2966 C C . LYS A 1 363 ? 5.064 10.403 -11.497 1.00 79.06 363 LYS A C 1
ATOM 2968 O O . LYS A 1 363 ? 5.545 10.830 -12.541 1.00 79.06 363 LYS A O 1
ATOM 2973 N N . GLY A 1 364 ? 4.264 11.118 -10.715 1.00 75.00 364 GLY A N 1
ATOM 2974 C CA . GLY A 1 364 ? 3.899 12.508 -10.966 1.00 75.00 364 GLY A CA 1
ATOM 2975 C C . GLY A 1 364 ? 5.025 13.476 -10.616 1.00 75.00 364 GLY A C 1
ATOM 2976 O O . GLY A 1 364 ? 6.077 13.088 -10.102 1.00 75.00 364 GLY A O 1
ATOM 2977 N N . VAL A 1 365 ? 4.785 14.759 -10.876 1.00 74.44 365 VAL A N 1
ATOM 2978 C CA . VAL A 1 365 ? 5.718 15.827 -10.505 1.00 74.44 365 VAL A CA 1
ATOM 2979 C C . VAL A 1 365 ? 5.789 15.950 -8.981 1.00 74.44 365 VAL A C 1
ATOM 2981 O O . VAL A 1 365 ? 4.803 15.757 -8.268 1.00 74.44 365 VAL A O 1
ATOM 2984 N N . ARG A 1 366 ? 6.985 16.263 -8.477 1.00 74.44 366 ARG A N 1
ATOM 2985 C CA . ARG A 1 366 ? 7.229 16.526 -7.059 1.00 74.44 366 ARG A CA 1
ATOM 2986 C C . ARG A 1 366 ? 6.504 17.796 -6.619 1.00 74.44 366 ARG A C 1
ATOM 2988 O O . ARG A 1 366 ? 6.794 18.882 -7.114 1.00 74.44 366 ARG A O 1
ATOM 2995 N N . GLN A 1 367 ? 5.640 17.653 -5.622 1.00 77.25 367 GLN A N 1
ATOM 2996 C CA . GLN A 1 367 ? 4.936 18.741 -4.965 1.00 77.25 367 GLN A CA 1
ATOM 2997 C C . GLN A 1 367 ? 5.610 19.046 -3.624 1.00 77.25 367 GLN A C 1
ATOM 2999 O O . GLN A 1 367 ? 5.485 18.275 -2.675 1.00 77.25 367 GLN A O 1
ATOM 3004 N N . TRP A 1 368 ? 6.351 20.153 -3.531 1.00 75.75 368 TRP A N 1
ATOM 3005 C CA . TRP A 1 368 ? 6.991 20.542 -2.271 1.00 75.75 368 TRP A CA 1
ATOM 3006 C C . TRP A 1 368 ? 6.012 21.299 -1.378 1.00 75.75 368 TRP A C 1
ATOM 3008 O O . TRP A 1 368 ? 5.357 22.239 -1.832 1.00 75.75 368 TRP A O 1
ATOM 3018 N N . ILE A 1 369 ? 5.928 20.895 -0.112 1.00 80.69 369 ILE A N 1
ATOM 3019 C CA . ILE A 1 369 ? 5.153 21.570 0.925 1.00 80.69 369 ILE A CA 1
ATOM 3020 C C . ILE A 1 369 ? 6.102 22.198 1.941 1.00 80.69 369 ILE A C 1
ATOM 3022 O O . ILE A 1 369 ? 6.962 21.523 2.511 1.00 80.69 369 ILE A O 1
ATOM 3026 N N . GLU A 1 370 ? 5.908 23.488 2.192 1.00 74.69 370 GLU A N 1
ATOM 3027 C CA . GLU A 1 370 ? 6.606 24.235 3.226 1.00 74.69 370 GLU A CA 1
ATOM 3028 C C . GLU A 1 370 ? 5.609 24.983 4.116 1.00 74.69 370 GLU A C 1
ATOM 3030 O O . GLU A 1 370 ? 5.004 25.990 3.751 1.00 74.69 370 GLU A O 1
ATOM 3035 N N . VAL A 1 371 ? 5.445 24.482 5.331 1.00 71.50 371 VAL A N 1
ATOM 3036 C CA . VAL A 1 371 ? 4.678 25.111 6.398 1.00 71.50 371 VAL A CA 1
ATOM 3037 C C . VAL A 1 371 ? 5.599 26.071 7.144 1.00 71.50 371 VAL A C 1
ATOM 3039 O O . VAL A 1 371 ? 6.150 25.765 8.199 1.00 71.50 371 VAL A O 1
ATOM 3042 N N . SER A 1 372 ? 5.825 27.241 6.559 1.00 61.69 372 SER A N 1
ATOM 3043 C CA . SER A 1 372 ? 6.604 28.331 7.164 1.00 61.69 372 SER A CA 1
ATOM 3044 C C . SER A 1 372 ? 5.794 29.616 7.322 1.00 61.69 372 SER A C 1
ATOM 3046 O O . SER A 1 372 ? 6.238 30.527 8.020 1.00 61.69 372 SER A O 1
ATOM 3048 N N . ARG A 1 373 ? 4.576 29.685 6.757 1.00 56.69 373 ARG A N 1
ATOM 3049 C CA . ARG A 1 373 ? 3.727 30.872 6.872 1.00 56.69 373 ARG A CA 1
ATOM 3050 C C . ARG A 1 373 ? 3.050 30.937 8.235 1.00 56.69 373 ARG A C 1
ATOM 3052 O O . ARG A 1 373 ? 2.496 29.966 8.745 1.00 56.69 373 ARG A O 1
ATOM 3059 N N . TYR A 1 374 ? 3.049 32.123 8.813 1.00 62.88 374 TYR A N 1
ATOM 3060 C CA . TYR A 1 374 ? 2.270 32.452 9.998 1.00 62.88 374 TYR A CA 1
ATOM 3061 C C . TYR A 1 374 ? 1.636 33.816 9.771 1.00 62.88 374 TYR A C 1
ATOM 3063 O O . TYR A 1 374 ? 2.209 34.681 9.102 1.00 62.88 374 TYR A O 1
ATOM 3071 N N . LYS A 1 375 ? 0.409 33.973 10.280 1.00 55.03 375 LYS A N 1
ATOM 3072 C CA . LYS A 1 375 ? -0.367 35.200 10.095 1.00 55.03 375 LYS A CA 1
ATOM 3073 C C . LYS A 1 375 ? 0.417 36.395 10.651 1.00 55.03 375 LYS A C 1
ATOM 3075 O O . LYS A 1 375 ? 1.034 36.243 11.711 1.00 55.03 375 LYS A O 1
ATOM 3080 N N . PRO A 1 376 ? 0.362 37.565 9.984 1.00 61.28 376 PRO A N 1
ATOM 3081 C CA . PRO A 1 376 ? 0.937 38.785 10.522 1.00 61.28 376 PRO A CA 1
ATOM 3082 C C . PRO A 1 376 ? 0.406 39.004 11.929 1.00 61.28 376 PRO A C 1
ATOM 3084 O O . PRO A 1 376 ? -0.804 39.020 12.152 1.00 61.28 376 PRO A O 1
ATOM 3087 N N . THR A 1 377 ? 1.309 39.099 12.884 1.00 60.84 377 THR A N 1
ATOM 3088 C CA . THR A 1 377 ? 0.979 39.261 14.290 1.00 60.84 377 THR A CA 1
ATOM 3089 C C . THR A 1 377 ? 1.769 40.447 14.817 1.00 60.84 377 THR A C 1
ATOM 3091 O O . THR A 1 377 ? 2.927 40.666 14.454 1.00 60.84 377 THR A O 1
ATOM 3094 N N . ILE A 1 378 ? 1.098 41.283 15.605 1.00 64.81 378 ILE A N 1
ATOM 3095 C CA . ILE A 1 378 ? 1.702 42.465 16.216 1.00 64.81 378 ILE A CA 1
ATOM 3096 C C . ILE A 1 378 ? 2.233 42.027 17.577 1.00 64.81 378 ILE A C 1
ATOM 3098 O O . ILE A 1 378 ? 1.455 41.615 18.438 1.00 64.81 378 ILE A O 1
ATOM 3102 N N . LYS A 1 379 ? 3.551 42.100 17.783 1.00 57.53 379 LYS A N 1
ATOM 3103 C CA . LYS A 1 379 ? 4.127 41.883 19.116 1.00 57.53 379 LYS A CA 1
ATOM 3104 C C . LYS A 1 379 ? 4.133 43.208 19.869 1.00 57.53 379 LYS A C 1
ATOM 3106 O O . LYS A 1 379 ? 4.957 44.073 19.594 1.00 57.53 379 LYS A O 1
ATOM 3111 N N . TYR A 1 380 ? 3.230 43.341 20.839 1.00 52.91 380 TYR A N 1
ATOM 3112 C CA . TYR A 1 380 ? 3.142 44.463 21.785 1.00 52.91 380 TYR A CA 1
ATOM 3113 C C . TYR A 1 380 ? 4.273 44.429 22.830 1.00 52.91 380 TYR A C 1
ATOM 3115 O O . TYR A 1 380 ? 4.021 44.505 24.027 1.00 52.91 380 TYR A O 1
ATOM 3123 N N . ASN A 1 381 ? 5.529 44.264 22.408 1.00 46.72 381 ASN A N 1
ATOM 3124 C CA . ASN A 1 381 ? 6.659 44.159 23.335 1.00 46.72 381 ASN A CA 1
ATOM 3125 C C . ASN A 1 381 ? 7.458 45.454 23.440 1.00 46.72 381 ASN A C 1
ATOM 3127 O O . ASN A 1 381 ? 8.662 45.496 23.224 1.00 46.72 381 ASN A O 1
ATOM 3131 N N . SER A 1 382 ? 6.722 46.495 23.785 1.00 43.97 382 SER A N 1
ATOM 3132 C CA . SER A 1 382 ? 7.102 47.653 24.584 1.00 43.97 382 SER A CA 1
ATOM 3133 C C . SER A 1 382 ? 5.877 48.558 24.530 1.00 43.97 382 SER A C 1
ATOM 3135 O O . SER A 1 382 ? 5.211 48.647 23.499 1.00 43.97 382 SER A O 1
ATOM 3137 N N . VAL A 1 383 ? 5.507 49.138 25.669 1.00 43.75 383 VAL A N 1
ATOM 3138 C CA . VAL A 1 383 ? 4.489 50.192 25.789 1.00 43.75 383 VAL A CA 1
ATOM 3139 C C . VAL A 1 383 ? 4.541 51.059 24.523 1.00 43.75 383 VAL A C 1
ATOM 3141 O O . VAL A 1 383 ? 5.661 51.428 24.155 1.00 43.75 383 VAL A O 1
ATOM 3144 N N . PRO A 1 384 ? 3.424 51.354 23.813 1.00 43.41 384 PRO A N 1
ATOM 3145 C CA . PRO A 1 384 ? 3.490 52.343 22.738 1.00 43.41 384 PRO A CA 1
ATOM 3146 C C . PRO A 1 384 ? 4.243 53.523 23.330 1.00 43.41 384 PRO A C 1
ATOM 3148 O O . PRO A 1 384 ? 3.844 53.955 24.410 1.00 43.41 384 PRO A O 1
ATOM 3151 N N . ILE A 1 385 ? 5.363 53.954 22.738 1.00 45.84 385 ILE A N 1
ATOM 3152 C CA . ILE A 1 385 ? 6.105 55.105 23.257 1.00 45.84 385 ILE A CA 1
ATOM 3153 C C . ILE A 1 385 ? 5.167 56.304 23.088 1.00 45.84 385 ILE A C 1
ATOM 3155 O O . ILE A 1 385 ? 5.177 57.015 22.094 1.00 45.84 385 ILE A O 1
ATOM 3159 N N . ARG A 1 386 ? 4.265 56.465 24.050 1.00 44.56 386 ARG A N 1
ATOM 3160 C CA . ARG A 1 386 ? 3.481 57.643 24.329 1.00 44.56 386 ARG A CA 1
ATOM 3161 C C . ARG A 1 386 ? 4.315 58.402 25.339 1.00 44.56 386 ARG A C 1
ATOM 3163 O O . ARG A 1 386 ? 3.941 58.505 26.499 1.00 44.56 386 ARG A O 1
ATOM 3170 N N . THR A 1 387 ? 5.455 58.921 24.904 1.00 42.91 387 THR A N 1
ATOM 3171 C CA . THR A 1 387 ? 5.971 60.119 25.556 1.00 42.91 387 THR A CA 1
ATOM 3172 C C . THR A 1 387 ? 5.349 61.289 24.814 1.00 42.91 387 THR A C 1
ATOM 3174 O O . THR A 1 387 ? 5.974 61.918 23.973 1.00 42.91 387 THR A O 1
ATOM 3177 N N . VAL A 1 388 ? 4.064 61.518 25.071 1.00 44.78 388 VAL A N 1
ATOM 3178 C CA . VAL A 1 388 ? 3.502 62.861 24.962 1.00 44.78 388 VAL A CA 1
ATOM 3179 C C . VAL A 1 388 ? 3.247 63.260 26.403 1.00 44.78 388 VAL A C 1
ATOM 3181 O O . VAL A 1 388 ? 2.167 63.042 26.942 1.00 44.78 388 VAL A O 1
ATOM 3184 N N . THR A 1 389 ? 4.294 63.721 27.079 1.00 39.06 389 THR A N 1
ATOM 3185 C CA . THR A 1 389 ? 4.085 64.620 28.209 1.00 39.06 389 THR A CA 1
ATOM 3186 C C . THR A 1 389 ? 3.555 65.912 27.598 1.00 39.06 389 THR A C 1
ATOM 3188 O O . THR A 1 389 ? 4.294 66.590 26.887 1.00 39.06 389 THR A O 1
ATOM 3191 N N . GLU A 1 390 ? 2.272 66.212 27.825 1.00 38.00 390 GLU A N 1
ATOM 3192 C CA . GLU A 1 390 ? 1.753 67.591 27.812 1.00 38.00 390 GLU A CA 1
ATOM 3193 C C . GLU A 1 390 ? 2.756 68.499 28.554 1.00 38.00 390 GLU A C 1
ATOM 3195 O O . GLU A 1 390 ? 3.503 68.015 29.400 1.00 38.00 390 GLU A O 1
ATOM 3200 N N . TYR A 1 391 ? 2.921 69.776 28.210 1.00 34.91 391 TYR A N 1
ATOM 3201 C CA . TYR A 1 391 ? 1.926 70.823 28.437 1.00 34.91 391 TYR A CA 1
ATOM 3202 C C . TYR A 1 391 ? 2.034 71.936 27.387 1.00 34.91 391 TYR A C 1
ATOM 3204 O O . TYR A 1 391 ? 3.115 72.242 26.885 1.00 34.91 391 TYR A O 1
ATOM 3212 N N . GLU A 1 392 ? 0.906 72.581 27.112 1.00 44.09 392 GLU A N 1
ATOM 3213 C CA . GLU A 1 392 ? 0.820 73.863 26.420 1.00 44.09 392 GLU A CA 1
ATOM 3214 C C . GLU A 1 392 ? 1.538 74.948 27.239 1.00 44.09 392 GLU A C 1
ATOM 3216 O O . GLU A 1 392 ? 0.936 75.551 28.117 1.00 44.09 392 GLU A O 1
ATOM 3221 N N . ILE A 1 393 ? 2.827 75.189 26.975 1.00 40.31 393 ILE A N 1
ATOM 3222 C CA . ILE A 1 393 ? 3.486 76.485 27.193 1.00 40.31 393 ILE A CA 1
ATOM 3223 C C . ILE A 1 393 ? 4.539 76.659 26.080 1.00 40.31 393 ILE A C 1
ATOM 3225 O O . ILE A 1 393 ? 5.503 75.900 26.011 1.00 40.31 393 ILE A O 1
ATOM 3229 N N . ASN A 1 394 ? 4.358 77.689 25.243 1.00 40.91 394 ASN A N 1
ATOM 3230 C CA . ASN A 1 394 ? 5.278 78.196 24.207 1.00 40.91 394 ASN A CA 1
ATOM 3231 C C . ASN A 1 394 ? 5.434 77.354 22.924 1.00 40.91 394 ASN A C 1
ATOM 3233 O O . ASN A 1 394 ? 6.492 76.778 22.733 1.00 40.91 394 ASN A O 1
ATOM 3237 N N . GLU A 1 395 ? 4.436 77.329 22.031 1.00 45.09 395 GLU A N 1
ATOM 3238 C CA . GLU A 1 395 ? 4.539 77.128 20.556 1.00 45.09 395 GLU A CA 1
ATOM 3239 C C . GLU A 1 395 ? 5.668 76.238 19.951 1.00 45.09 395 GLU A C 1
ATOM 3241 O O . GLU A 1 395 ? 6.145 76.508 18.850 1.00 45.09 395 GLU A O 1
ATOM 3246 N N . HIS A 1 396 ? 6.086 75.140 20.588 1.00 40.59 396 HIS A N 1
ATOM 3247 C CA . HIS A 1 396 ? 7.064 74.207 20.010 1.00 40.59 396 HIS A CA 1
ATOM 3248 C C . HIS A 1 396 ? 6.399 72.872 19.671 1.00 40.59 396 HIS A C 1
ATOM 3250 O O . HIS A 1 396 ? 5.828 72.199 20.530 1.00 40.59 396 HIS A O 1
ATOM 3256 N N . TRP A 1 397 ? 6.494 72.476 18.402 1.00 43.03 397 TRP A N 1
ATOM 3257 C CA . TRP A 1 397 ? 6.101 71.148 17.939 1.00 43.03 397 TRP A CA 1
ATOM 3258 C C . TRP A 1 397 ? 7.188 70.128 18.300 1.00 43.03 397 TRP A C 1
ATOM 3260 O O . TRP A 1 397 ? 8.376 70.427 18.181 1.00 43.03 397 TRP A O 1
ATOM 3270 N N . VAL A 1 398 ? 6.793 68.925 18.728 1.00 45.62 398 VAL A N 1
ATOM 3271 C CA . VAL A 1 398 ? 7.720 67.834 19.073 1.00 45.62 398 VAL A CA 1
ATOM 3272 C C . VAL A 1 398 ? 7.472 66.637 18.161 1.00 45.62 398 VAL A C 1
ATOM 3274 O O . VAL A 1 398 ? 6.322 66.280 17.892 1.00 45.62 398 VAL A O 1
ATOM 3277 N N . ASP A 1 399 ? 8.552 65.996 17.719 1.00 47.06 399 ASP A N 1
ATOM 3278 C CA . ASP A 1 399 ? 8.493 64.809 16.872 1.00 47.06 399 ASP A CA 1
ATOM 3279 C C . ASP A 1 399 ? 7.928 63.602 17.640 1.00 47.06 399 ASP A C 1
ATOM 3281 O O . ASP A 1 399 ? 8.397 63.228 18.718 1.00 47.06 399 ASP A O 1
ATOM 3285 N N . GLY A 1 400 ? 6.903 62.966 17.071 1.00 52.53 400 GLY A N 1
ATOM 3286 C CA . GLY A 1 400 ? 6.270 61.768 17.620 1.00 52.53 400 GLY A CA 1
ATOM 3287 C C . GLY A 1 400 ? 6.752 60.509 16.901 1.00 52.53 400 GLY A C 1
ATOM 3288 O O . GLY A 1 400 ? 6.689 60.433 15.674 1.00 52.53 400 GLY A O 1
ATOM 3289 N N . LYS A 1 401 ? 7.189 59.487 17.647 1.00 53.44 401 LYS A N 1
ATOM 3290 C CA . LYS A 1 401 ? 7.655 58.210 17.082 1.00 53.44 401 LYS A CA 1
ATOM 3291 C C . LYS A 1 401 ? 6.685 57.073 17.394 1.00 53.44 401 LYS A C 1
ATOM 3293 O O . LYS A 1 401 ? 6.547 56.662 18.542 1.00 53.44 401 LYS A O 1
ATOM 3298 N N . MET A 1 402 ? 6.039 56.529 16.364 1.00 56.66 402 MET A N 1
ATOM 3299 C CA . MET A 1 402 ? 5.202 55.332 16.464 1.00 56.66 402 MET A CA 1
ATOM 3300 C C . MET A 1 402 ? 5.936 54.139 15.855 1.00 56.66 402 MET A C 1
ATOM 3302 O O . MET A 1 402 ? 6.251 54.124 14.669 1.00 56.66 402 MET A O 1
ATOM 3306 N N . GLN A 1 403 ? 6.197 53.109 16.654 1.00 58.94 403 GLN A N 1
ATOM 3307 C CA . GLN A 1 403 ? 6.820 51.874 16.183 1.00 58.94 403 GLN A CA 1
ATOM 3308 C C . GLN A 1 403 ? 5.865 50.703 16.384 1.00 58.94 403 GLN A C 1
ATOM 3310 O O . GLN A 1 403 ? 5.273 50.554 17.452 1.00 58.94 403 GLN A O 1
ATOM 3315 N N . VAL A 1 404 ? 5.738 49.853 15.364 1.00 61.34 404 VAL A N 1
ATOM 3316 C CA . VAL A 1 404 ? 5.031 48.576 15.481 1.00 61.34 404 VAL A CA 1
ATOM 3317 C C . VAL A 1 404 ? 5.940 47.456 14.993 1.00 61.34 404 VAL A C 1
ATOM 3319 O O . VAL A 1 404 ? 6.542 47.539 13.921 1.00 61.34 404 VAL A O 1
ATOM 3322 N N . LEU A 1 405 ? 6.064 46.405 15.802 1.00 59.59 405 LEU A N 1
ATOM 3323 C CA . LEU A 1 405 ? 6.785 45.200 15.415 1.00 59.59 405 LEU A CA 1
ATOM 3324 C C . LEU A 1 405 ? 5.780 44.195 14.856 1.00 59.59 405 LEU A C 1
ATOM 3326 O O . LEU A 1 405 ? 4.957 43.648 15.599 1.00 59.59 405 LEU A O 1
ATOM 3330 N N . VAL A 1 406 ? 5.848 43.960 13.547 1.00 60.22 406 VAL A N 1
ATOM 3331 C CA . VAL A 1 406 ? 4.993 42.985 12.864 1.00 60.22 406 VAL A CA 1
ATOM 3332 C C . VAL A 1 406 ? 5.844 41.795 12.464 1.00 60.22 406 VAL A C 1
ATOM 3334 O O . VAL A 1 406 ? 6.862 41.939 11.790 1.00 60.22 406 VAL A O 1
ATOM 3337 N N . HIS A 1 407 ? 5.418 40.602 12.865 1.00 57.00 407 HIS A N 1
ATOM 3338 C CA . HIS A 1 407 ? 6.005 39.365 12.372 1.00 57.00 407 HIS A CA 1
ATOM 3339 C C . HIS A 1 407 ? 4.996 38.658 11.479 1.00 57.00 407 HIS A C 1
ATOM 3341 O O . HIS A 1 407 ? 3.856 38.443 11.875 1.00 57.00 407 HIS A O 1
ATOM 3347 N N . GLY A 1 408 ? 5.404 38.282 10.273 1.00 57.84 408 GLY A N 1
ATOM 3348 C CA . GLY A 1 408 ? 4.581 37.507 9.353 1.00 57.84 408 GLY A CA 1
ATOM 3349 C C . GLY A 1 408 ? 5.448 36.841 8.296 1.00 57.84 408 GLY A C 1
ATOM 3350 O O . GLY A 1 408 ? 6.475 37.390 7.905 1.00 57.84 408 GLY A O 1
ATOM 3351 N N . CYS A 1 409 ? 5.028 35.667 7.837 1.00 55.66 409 CYS A N 1
ATOM 3352 C CA . CYS A 1 409 ? 5.608 35.005 6.674 1.00 55.66 409 CYS A CA 1
ATOM 3353 C C . CYS A 1 409 ? 4.447 34.647 5.728 1.00 55.66 409 CYS A C 1
ATOM 3355 O O . CYS A 1 409 ? 3.529 33.944 6.162 1.00 55.66 409 CYS A O 1
ATOM 3357 N N . PRO A 1 410 ? 4.405 35.145 4.475 1.00 53.56 410 PRO A N 1
ATOM 3358 C CA . PRO A 1 410 ? 5.408 35.993 3.832 1.00 53.56 410 PRO A CA 1
ATOM 3359 C C . PRO A 1 410 ? 5.455 37.384 4.487 1.00 53.56 410 PRO A C 1
ATOM 3361 O O . PRO A 1 410 ? 4.543 37.733 5.240 1.00 53.56 410 PRO A O 1
ATOM 3364 N N . HIS A 1 411 ? 6.513 38.154 4.214 1.00 55.53 411 HIS A N 1
ATOM 3365 C CA . HIS A 1 411 ? 6.713 39.482 4.800 1.00 55.53 411 HIS A CA 1
ATOM 3366 C C . HIS A 1 411 ? 5.444 40.349 4.666 1.00 55.53 411 HIS A C 1
ATOM 3368 O O . HIS A 1 411 ? 4.969 40.556 3.546 1.00 55.53 411 HIS A O 1
ATOM 3374 N N . PRO A 1 412 ? 4.860 40.818 5.784 1.00 58.78 412 PRO A N 1
ATOM 3375 C CA . PRO A 1 412 ? 3.599 41.543 5.758 1.00 58.78 412 PRO A CA 1
ATOM 3376 C C . PRO A 1 412 ? 3.779 42.971 5.244 1.00 58.78 412 PRO A C 1
ATOM 3378 O O . PRO A 1 412 ? 4.731 43.657 5.608 1.00 58.78 412 PRO A O 1
ATOM 3381 N N . THR A 1 413 ? 2.815 43.456 4.462 1.00 61.28 413 THR A N 1
ATOM 3382 C CA . THR A 1 413 ? 2.695 44.885 4.144 1.00 61.28 413 THR A CA 1
ATOM 3383 C C . THR A 1 413 ? 1.958 45.590 5.279 1.00 61.28 413 THR A C 1
ATOM 3385 O O . THR A 1 413 ? 0.859 45.183 5.656 1.00 61.28 413 THR A O 1
ATOM 3388 N N . VAL A 1 414 ? 2.551 46.651 5.826 1.00 61.09 414 VAL A N 1
ATOM 3389 C CA . VAL A 1 414 ? 1.962 47.449 6.910 1.00 61.09 414 VAL A CA 1
ATOM 3390 C C . VAL A 1 414 ? 1.467 48.777 6.345 1.00 61.09 414 VAL A C 1
ATOM 3392 O O . VAL A 1 414 ? 2.209 49.482 5.671 1.00 61.09 414 VAL A O 1
ATOM 3395 N N . THR A 1 415 ? 0.215 49.127 6.637 1.00 63.56 415 THR A N 1
ATOM 3396 C CA . THR A 1 415 ? -0.406 50.402 6.240 1.00 63.56 415 THR A CA 1
ATOM 3397 C C . THR A 1 415 ? -0.975 51.109 7.460 1.00 63.56 415 THR A C 1
ATOM 3399 O O . THR A 1 415 ? -1.667 50.471 8.258 1.00 63.56 415 THR A O 1
ATOM 3402 N N . TRP A 1 416 ? -0.751 52.416 7.568 1.00 65.38 416 TRP A N 1
ATOM 3403 C CA . TRP A 1 416 ? -1.257 53.235 8.667 1.00 65.38 416 TRP A CA 1
ATOM 3404 C C . TRP A 1 416 ? -2.450 54.090 8.242 1.00 65.38 416 TRP A C 1
ATOM 3406 O O . TRP A 1 416 ? -2.546 54.543 7.101 1.00 65.38 416 TRP A O 1
ATOM 3416 N N . TRP A 1 417 ? -3.372 54.297 9.179 1.00 64.69 417 TRP A N 1
ATOM 3417 C CA . TRP A 1 417 ? -4.634 54.999 8.962 1.00 64.69 417 TRP A CA 1
ATOM 3418 C C . TRP A 1 417 ? -4.895 55.940 10.132 1.00 64.69 417 TRP A C 1
ATOM 3420 O O . TRP A 1 417 ? -4.593 55.592 11.274 1.00 64.69 417 TRP A O 1
ATOM 3430 N N . LYS A 1 418 ? -5.487 57.099 9.849 1.00 67.88 418 LYS A N 1
ATOM 3431 C CA . LYS A 1 418 ? -6.008 58.014 10.864 1.00 67.88 418 LYS A CA 1
ATOM 3432 C C . LYS A 1 418 ? -7.531 57.986 10.798 1.00 67.88 418 LYS A C 1
ATOM 3434 O O . LYS A 1 418 ? -8.108 58.192 9.729 1.00 67.88 418 LYS A O 1
ATOM 3439 N N . GLU A 1 419 ? -8.166 57.711 11.930 1.00 68.88 419 GLU A N 1
ATOM 3440 C CA . GLU A 1 419 ? -9.612 57.883 12.079 1.00 68.88 419 GLU A CA 1
ATOM 3441 C C . GLU A 1 419 ? -9.938 59.374 12.230 1.00 68.88 419 GLU A C 1
ATOM 3443 O O . GLU A 1 419 ? -9.211 60.114 12.899 1.00 68.88 419 GLU A O 1
ATOM 3448 N N . SER A 1 420 ? -11.013 59.820 11.585 1.00 67.88 420 SER A N 1
ATOM 3449 C CA . SER A 1 420 ? -11.548 61.179 11.701 1.00 67.88 420 SER A CA 1
ATOM 3450 C C . SER A 1 420 ? -13.074 61.144 11.643 1.00 67.88 420 SER A C 1
ATOM 3452 O O . SER A 1 420 ? -13.645 60.160 11.175 1.00 67.88 420 SER A O 1
ATOM 3454 N N . GLU A 1 421 ? -13.741 62.219 12.070 1.00 65.69 421 GLU A N 1
ATOM 3455 C CA . GLU A 1 421 ? -15.212 62.325 12.030 1.00 65.69 421 GLU A CA 1
ATOM 3456 C C . GLU A 1 421 ? -15.791 62.143 10.614 1.00 65.69 421 GLU A C 1
ATOM 3458 O O . GLU A 1 421 ? -16.913 61.673 10.461 1.00 65.69 421 GLU A O 1
ATOM 3463 N N . ASN A 1 422 ? -14.995 62.415 9.573 1.00 61.69 422 ASN A N 1
ATOM 3464 C CA . ASN A 1 422 ? -15.370 62.254 8.165 1.00 61.69 422 ASN A CA 1
ATOM 3465 C C . ASN A 1 422 ? -14.924 60.903 7.562 1.00 61.69 422 ASN A C 1
ATOM 3467 O O . ASN A 1 422 ? -14.878 60.749 6.341 1.00 61.69 422 ASN A O 1
ATOM 3471 N N . GLY A 1 423 ? -14.571 59.929 8.406 1.00 68.81 423 GLY A N 1
ATOM 3472 C CA . GLY A 1 423 ? -14.164 58.581 8.018 1.00 68.81 423 GLY A CA 1
ATOM 3473 C C . GLY A 1 423 ? -12.660 58.310 8.127 1.00 68.81 423 GLY A C 1
ATOM 3474 O O . GLY A 1 423 ? -11.849 59.166 8.498 1.00 68.81 423 GLY A O 1
ATOM 3475 N N . ARG A 1 424 ? -12.293 57.068 7.804 1.00 71.12 424 ARG A N 1
ATOM 3476 C CA . ARG A 1 424 ? -10.929 56.540 7.906 1.00 71.12 424 ARG A CA 1
ATOM 3477 C C . ARG A 1 424 ? -10.093 56.959 6.698 1.00 71.12 424 ARG A C 1
ATOM 3479 O O . ARG A 1 424 ? -10.398 56.573 5.570 1.00 71.12 424 ARG A O 1
ATOM 3486 N N . LYS A 1 425 ? -9.001 57.695 6.923 1.00 69.69 425 LYS A N 1
ATOM 3487 C CA . LYS A 1 425 ? -8.100 58.165 5.855 1.00 69.69 425 LYS A CA 1
ATOM 3488 C C . LYS A 1 425 ? -6.736 57.481 5.961 1.00 69.69 425 LYS A C 1
ATOM 3490 O O . LYS A 1 425 ? -6.153 57.416 7.046 1.00 69.69 425 LYS A O 1
ATOM 3495 N N . GLN A 1 426 ? -6.236 56.932 4.852 1.00 64.44 426 GLN A N 1
ATOM 3496 C CA . GLN A 1 426 ? -4.899 56.332 4.814 1.00 64.44 426 GLN A CA 1
ATOM 3497 C C . GLN A 1 426 ? -3.849 57.434 4.956 1.00 64.44 426 GLN A C 1
ATOM 3499 O O . GLN A 1 426 ? -3.969 58.487 4.333 1.00 64.44 426 GLN A O 1
ATOM 3504 N N . ILE A 1 427 ? -2.826 57.198 5.772 1.00 65.81 427 ILE A N 1
ATOM 3505 C CA . ILE A 1 427 ? -1.725 58.147 5.936 1.00 65.81 427 ILE A CA 1
ATOM 3506 C C . ILE A 1 427 ? -0.755 57.939 4.767 1.00 65.81 427 ILE A C 1
ATOM 3508 O O . ILE A 1 427 ? -0.145 56.876 4.659 1.00 65.81 427 ILE A O 1
ATOM 3512 N N . THR A 1 428 ? -0.639 58.927 3.876 1.00 56.84 428 THR A N 1
ATOM 3513 C CA . THR A 1 428 ? 0.183 58.852 2.648 1.00 56.84 428 THR A CA 1
ATOM 3514 C C . THR A 1 428 ? 1.058 60.094 2.416 1.00 56.84 428 THR A C 1
ATOM 3516 O O . THR A 1 428 ? 1.557 60.282 1.313 1.00 56.84 428 THR A O 1
ATOM 3519 N N . GLU A 1 429 ? 1.211 60.980 3.407 1.00 50.94 429 GLU A N 1
ATOM 3520 C CA . GLU A 1 429 ? 1.818 62.310 3.216 1.00 50.94 429 GLU A CA 1
ATOM 3521 C C . GLU A 1 429 ? 3.363 62.320 3.241 1.00 50.94 429 GLU A C 1
ATOM 3523 O O . GLU A 1 429 ? 3.989 61.620 4.034 1.00 50.94 429 GLU A O 1
ATOM 3528 N N . GLU A 1 430 ? 3.967 63.204 2.431 1.00 47.75 430 GLU A N 1
ATOM 3529 C CA . GLU A 1 430 ? 5.420 63.431 2.238 1.00 47.75 430 GLU A CA 1
ATOM 3530 C C . GLU A 1 430 ? 6.207 63.859 3.499 1.00 47.75 430 GLU A C 1
ATOM 3532 O O . GLU A 1 430 ? 7.425 64.017 3.447 1.00 47.75 430 GLU A O 1
ATOM 3537 N N . LYS A 1 431 ? 5.540 64.069 4.642 1.00 44.50 431 LYS A N 1
ATOM 3538 C CA . LYS A 1 431 ? 6.147 64.565 5.896 1.00 44.50 431 LYS A CA 1
ATOM 3539 C C . LYS A 1 431 ? 6.452 63.467 6.927 1.00 44.50 431 LYS A C 1
ATOM 3541 O O . LYS A 1 431 ? 6.762 63.775 8.074 1.00 44.50 431 LYS A O 1
ATOM 3546 N N . ILE A 1 432 ? 6.359 62.194 6.541 1.00 48.72 432 ILE A N 1
ATOM 3547 C CA . ILE A 1 432 ? 6.612 61.047 7.423 1.00 48.72 432 ILE A CA 1
ATOM 3548 C C . ILE A 1 432 ? 7.694 60.160 6.805 1.00 48.72 432 ILE A C 1
ATOM 3550 O O . ILE A 1 432 ? 7.524 59.646 5.699 1.00 48.72 432 ILE A O 1
ATOM 3554 N N . VAL A 1 433 ? 8.793 59.938 7.531 1.00 46.34 433 VAL A N 1
ATOM 3555 C CA . VAL A 1 433 ? 9.845 59.005 7.106 1.00 46.34 433 VAL A CA 1
ATOM 3556 C C . VAL A 1 433 ? 9.465 57.603 7.582 1.00 46.34 433 VAL A C 1
ATOM 3558 O O . VAL A 1 433 ? 9.455 57.317 8.780 1.00 46.34 433 VAL A O 1
ATOM 3561 N N . MET A 1 434 ? 9.126 56.720 6.640 1.00 48.09 434 MET A N 1
ATOM 3562 C CA . MET A 1 434 ? 8.893 55.301 6.917 1.00 48.09 434 MET A CA 1
ATOM 3563 C C . MET A 1 434 ? 10.203 54.526 6.770 1.00 48.09 434 MET A C 1
ATOM 3565 O O . MET A 1 434 ? 10.609 54.185 5.660 1.00 48.09 434 MET A O 1
ATOM 3569 N N . ASN A 1 435 ? 10.856 54.219 7.891 1.00 47.56 435 ASN A N 1
ATOM 3570 C CA . ASN A 1 435 ? 12.074 53.412 7.885 1.00 47.56 435 ASN A CA 1
ATOM 3571 C C . ASN A 1 435 ? 11.731 51.928 8.069 1.00 47.56 435 ASN A C 1
ATOM 3573 O O . ASN A 1 435 ? 11.177 51.523 9.094 1.00 47.56 435 ASN A O 1
ATOM 3577 N N . THR A 1 436 ? 12.081 51.118 7.064 1.00 46.19 436 THR A N 1
ATOM 3578 C CA . THR A 1 436 ? 11.963 49.652 7.090 1.00 46.19 436 THR A CA 1
ATOM 3579 C C . THR A 1 436 ? 13.328 49.062 7.428 1.00 46.19 436 THR A C 1
ATOM 3581 O O . THR A 1 436 ? 14.231 49.118 6.597 1.00 46.19 436 THR A O 1
ATOM 3584 N N . ALA A 1 437 ? 13.500 48.484 8.618 1.00 43.56 437 ALA A N 1
ATOM 3585 C CA . ALA A 1 437 ? 14.697 47.709 8.932 1.00 43.56 437 ALA A CA 1
ATOM 3586 C C . ALA A 1 437 ? 14.392 46.209 8.787 1.00 43.56 437 ALA A C 1
ATOM 3588 O O . ALA A 1 437 ? 13.536 45.652 9.481 1.00 43.56 437 ALA A O 1
ATOM 3589 N N . LEU A 1 438 ? 15.092 45.557 7.856 1.00 42.47 438 LEU A N 1
ATOM 3590 C CA . LEU A 1 438 ? 15.053 44.109 7.650 1.00 42.47 438 LEU A CA 1
ATOM 3591 C C . LEU A 1 438 ? 16.193 43.470 8.452 1.00 42.47 438 LEU A C 1
ATOM 3593 O O . LEU A 1 438 ? 17.363 43.760 8.207 1.00 42.47 438 LEU A O 1
ATOM 3597 N N . SER A 1 439 ? 15.860 42.609 9.413 1.00 40.44 439 SER A N 1
ATOM 3598 C CA . SER A 1 439 ? 16.837 41.753 10.089 1.00 40.44 439 SER A CA 1
ATOM 3599 C C . SER A 1 439 ? 16.992 40.454 9.301 1.00 40.44 439 SER A C 1
ATOM 3601 O O . SER A 1 439 ? 16.014 39.746 9.081 1.00 40.44 439 SER A O 1
ATOM 3603 N N . TYR A 1 440 ? 18.214 40.129 8.876 1.00 40.38 440 TYR A N 1
ATOM 3604 C CA . TYR A 1 440 ? 18.506 38.904 8.117 1.00 40.38 440 TYR A CA 1
ATOM 3605 C C . TYR A 1 440 ? 18.718 37.665 9.004 1.00 40.38 440 TYR A C 1
ATOM 3607 O O . TYR A 1 440 ? 18.939 36.577 8.480 1.00 40.38 440 TYR A O 1
ATOM 3615 N N . THR A 1 441 ? 18.682 37.808 10.334 1.00 39.78 441 THR A N 1
ATOM 3616 C CA . THR A 1 441 ? 19.109 36.745 11.263 1.00 39.78 441 THR A CA 1
ATOM 3617 C C . THR A 1 441 ? 18.023 36.244 12.214 1.00 39.78 441 THR A C 1
ATOM 3619 O O . THR A 1 441 ? 18.215 35.205 12.839 1.00 39.78 441 THR A O 1
ATOM 3622 N N . MET A 1 442 ? 16.866 36.903 12.303 1.00 41.00 442 MET A N 1
ATOM 3623 C CA . MET A 1 442 ? 15.702 36.429 13.062 1.00 41.00 442 MET A CA 1
ATOM 3624 C C . MET A 1 442 ? 14.422 36.955 12.404 1.00 41.00 442 MET A C 1
ATOM 3626 O O . MET A 1 442 ? 14.366 38.126 12.051 1.00 41.00 442 MET A O 1
ATOM 3630 N N . ASP A 1 443 ? 13.409 36.095 12.275 1.00 44.38 443 ASP A N 1
ATOM 3631 C CA . ASP A 1 443 ? 12.144 36.280 11.540 1.00 44.38 443 ASP A CA 1
ATOM 3632 C C . ASP A 1 443 ? 11.245 37.472 11.995 1.00 44.38 443 ASP A C 1
ATOM 3634 O O . ASP A 1 443 ? 10.099 37.286 12.428 1.00 44.38 443 ASP A O 1
ATOM 3638 N N . TRP A 1 444 ? 11.728 38.716 11.923 1.00 43.59 444 TRP A N 1
ATOM 3639 C CA . TRP A 1 444 ? 10.969 39.933 12.236 1.00 43.59 444 TRP A CA 1
ATOM 3640 C C . TRP A 1 444 ? 11.390 41.141 11.382 1.00 43.59 444 TRP A C 1
ATOM 3642 O O . TRP A 1 444 ? 12.565 41.348 11.086 1.00 43.59 444 TRP A O 1
ATOM 3652 N N . THR A 1 445 ? 10.413 41.981 11.022 1.00 42.81 445 THR A N 1
ATOM 3653 C CA . THR A 1 445 ? 10.625 43.294 10.388 1.00 42.81 445 THR A CA 1
ATOM 3654 C C . THR A 1 445 ? 10.236 44.376 11.389 1.00 42.81 445 THR A C 1
ATOM 3656 O O . THR A 1 445 ? 9.113 44.366 11.899 1.00 42.81 445 THR A O 1
ATOM 3659 N N . SER A 1 446 ? 11.144 45.306 11.693 1.00 42.41 446 SER A N 1
ATOM 3660 C CA . SER A 1 446 ? 10.818 46.481 12.503 1.00 42.41 446 SER A CA 1
ATOM 3661 C C . SER A 1 446 ? 10.555 47.667 11.576 1.00 42.41 446 SER A C 1
ATOM 3663 O O . SER A 1 446 ? 11.406 48.052 10.773 1.00 42.41 446 SER A O 1
ATOM 3665 N N . LEU A 1 447 ? 9.345 48.227 11.659 1.00 45.91 447 LEU A N 1
ATOM 3666 C CA . LEU A 1 447 ? 8.988 49.449 10.943 1.00 45.91 447 LEU A CA 1
ATOM 3667 C C . LEU A 1 447 ? 8.753 50.567 11.948 1.00 45.91 447 LEU A C 1
ATOM 3669 O O . LEU A 1 447 ? 7.975 50.423 12.896 1.00 45.91 447 LEU A O 1
ATOM 3673 N N . VAL A 1 448 ? 9.437 51.677 11.727 1.00 45.44 448 VAL A N 1
ATOM 3674 C CA . VAL A 1 448 ? 9.394 52.862 12.574 1.00 45.44 448 VAL A CA 1
ATOM 3675 C C . VAL A 1 448 ? 8.772 53.995 11.769 1.00 45.44 448 VAL A C 1
ATOM 3677 O O . VAL A 1 448 ? 9.258 54.312 10.685 1.00 45.44 448 VAL A O 1
ATOM 3680 N N . ILE A 1 449 ? 7.721 54.608 12.308 1.00 41.91 449 ILE A N 1
ATOM 3681 C CA . ILE A 1 449 ? 7.210 55.898 11.851 1.00 41.91 449 ILE A CA 1
ATOM 3682 C C . ILE A 1 449 ? 7.784 56.982 12.755 1.00 41.91 449 ILE A C 1
ATOM 3684 O O . ILE A 1 449 ? 7.518 56.997 13.957 1.00 41.91 449 ILE A O 1
ATOM 3688 N N . GLU A 1 450 ? 8.546 57.896 12.162 1.00 41.41 450 GLU A N 1
ATOM 3689 C CA . GLU A 1 450 ? 8.901 59.183 12.760 1.00 41.41 450 GLU A CA 1
ATOM 3690 C C . GLU A 1 450 ? 8.054 60.272 12.094 1.00 41.41 450 GLU A C 1
ATOM 3692 O O . GLU A 1 450 ? 8.086 60.449 10.873 1.00 41.41 450 GLU A O 1
ATOM 3697 N N . ILE A 1 451 ? 7.243 60.964 12.895 1.00 42.88 451 ILE A N 1
ATOM 3698 C CA . ILE A 1 451 ? 6.485 62.139 12.471 1.00 42.88 451 ILE A CA 1
ATOM 3699 C C . ILE A 1 451 ? 7.402 63.341 12.685 1.00 42.88 451 ILE A C 1
ATOM 3701 O O . ILE A 1 451 ? 7.634 63.712 13.832 1.00 42.88 451 ILE A O 1
ATOM 3705 N N . LEU A 1 452 ? 7.914 63.923 11.597 1.00 38.50 452 LEU A N 1
ATOM 3706 C CA . LEU A 1 452 ? 8.734 65.134 11.641 1.00 38.50 452 LEU A CA 1
ATOM 3707 C C . LEU A 1 452 ? 7.853 66.355 11.352 1.00 38.50 452 LEU A C 1
ATOM 3709 O O . LEU A 1 452 ? 7.336 66.506 10.239 1.00 38.50 452 LEU A O 1
ATOM 3713 N N . SER A 1 453 ? 7.681 67.255 12.318 1.00 38.88 453 SER A N 1
ATOM 3714 C CA . SER A 1 453 ? 7.056 68.558 12.042 1.00 38.88 453 SER A CA 1
ATOM 3715 C C . SER A 1 453 ? 8.124 69.573 11.628 1.00 38.88 453 SER A C 1
ATOM 3717 O O . SER A 1 453 ? 9.072 69.821 12.364 1.00 38.88 453 SER A O 1
ATOM 3719 N N . LYS A 1 454 ? 7.987 70.163 10.430 1.00 37.81 454 LYS A N 1
ATOM 3720 C CA . LYS A 1 454 ? 8.902 71.192 9.898 1.00 37.81 454 LYS A CA 1
ATOM 3721 C C . LYS A 1 454 ? 9.106 72.339 10.899 1.00 37.81 454 LYS A C 1
ATOM 3723 O O . LYS A 1 454 ? 8.152 73.047 11.205 1.00 37.81 454 LYS A O 1
ATOM 3728 N N . ILE A 1 455 ? 10.362 72.625 11.239 1.00 34.47 455 ILE A N 1
ATOM 3729 C CA . ILE A 1 455 ? 10.789 73.971 11.632 1.00 34.47 455 ILE A CA 1
ATOM 3730 C C . ILE A 1 455 ? 10.765 74.831 10.358 1.00 34.47 455 ILE A C 1
ATOM 3732 O O . ILE A 1 455 ? 11.603 74.658 9.474 1.00 34.47 455 ILE A O 1
ATOM 3736 N N . GLN A 1 456 ? 9.798 75.739 10.224 1.00 32.75 456 GLN A N 1
ATOM 3737 C CA . GLN A 1 456 ? 9.993 76.937 9.404 1.00 32.75 456 GLN A CA 1
ATOM 3738 C C . GLN A 1 456 ? 10.479 78.043 10.338 1.00 32.75 456 GLN A C 1
ATOM 3740 O O . GLN A 1 456 ? 9.680 78.778 10.901 1.00 32.75 456 GLN A O 1
ATOM 3745 N N . ASN A 1 457 ? 11.799 78.154 10.491 1.00 29.94 457 ASN A N 1
ATOM 3746 C CA . ASN A 1 457 ? 12.402 79.406 10.929 1.00 29.94 457 ASN A CA 1
ATOM 3747 C C . ASN A 1 457 ? 12.276 80.383 9.755 1.00 29.94 457 ASN A C 1
ATOM 3749 O O . ASN A 1 457 ? 13.024 80.284 8.781 1.00 29.94 457 ASN A O 1
ATOM 3753 N N . ILE A 1 458 ? 11.298 81.283 9.823 1.00 30.75 458 ILE A N 1
ATOM 3754 C CA . ILE A 1 458 ? 11.391 82.587 9.166 1.00 30.75 458 ILE A CA 1
ATOM 3755 C C . ILE A 1 458 ? 11.840 83.553 10.264 1.00 30.75 458 ILE A C 1
ATOM 3757 O O . ILE A 1 458 ? 11.354 83.463 11.389 1.00 30.75 458 ILE A O 1
ATOM 3761 N N . ALA A 1 459 ? 12.850 84.347 9.913 1.00 31.30 459 ALA A N 1
ATOM 3762 C CA . ALA A 1 459 ? 13.621 85.258 10.752 1.00 31.30 459 ALA A CA 1
ATOM 3763 C C . ALA A 1 459 ? 12.801 86.222 11.618 1.00 31.30 459 ALA A C 1
ATOM 3765 O O . ALA A 1 459 ? 11.682 86.592 11.193 1.00 31.30 459 ALA A O 1
#

Foldseek 3Di:
DDDDPDQDPVPFDWDKDWDDDPDPDPPPIDIDIDGDDRWFFKDWPPPPDDPPFDADADAFFAKDKDFIDIDIVVFWFKFKDFPVSPPPLVVLLVVLQVQLVVVQVVVVVVPDPQDRLLPDDLLSNLVSLLVSLVCGADPVRHHAALVSSVSSVVSVQVVNVVVVNDPHDLPDPPPPSNVNVVVSSVVSNVVNVVVVGPVDDPDPDPCDPVNVVVCVVVLCADLQAQNNLLSNLVVCCCVFVVDDDPVQLQPDWLVQWDWDADPVGTKIWGWADDDPPDPDDDDTDTGIDHADDPPGPRVSSVLQSVQLPTTRRAFDWDDDDPPGRHHGDPDHDRGRMDIDSGDRQVSFGWMWMWIGDPVYIDIHDIHGYGNPWDPWDWPPPDPQPPPPPDDPDDDDDDKDKGKIKIFTPVPDDDWDWDQDPVGIGTDDDPQWDWDWDDDPPDRIIIIMIIRDDDPPPDD

pLDDT: mean 72.88, std 18.3, range [29.94, 97.31]

InterPro domains:
  IPR007110 Immunoglobulin-like domain [PS50835] (33-86)
  IPR013783 Immunoglobulin-like fold [G3DSA:2.60.40.10] (43-123)
  IPR021893 ZMYM2-like/QRICH1, C-terminal domain [PF12012] (208-307)
  IPR036179 Immunoglobulin-like domain superfamily [SSF48726] (54-362)
  IPR052787 Mitochondrial antiviral-signaling domain-containing protein [PTHR21446] (92-334)
  IPR057926 QRICH1-like domain [PF25561] (116-190)

Secondary structure (DSSP, 8-state):
--------GGG-EEEEEEE--SSS-TT--EEEEEEEPP-EEEEE---SS-SS--EEEEETT--EEEE--EEEESPPEEEEEETT----S-HHHHHHHHHHHHHHHHHHHTT-----GGGS-HHHHHHHHHHHHHH---TTSPPPPHHHHHHHHHHHHHHHHHTT--S--TT-TT-GGGHHHHHHHHHHHHHHHHTTTT-S--PPPPPPHHHHHHHHHTTSSSSSSHHHHHHHHHHHHHHHH----HHHHHT-BGGGEEEEE-SS-EEEEEE----TT-SS-S---EEEEE--SSS-HHHHHHHHHHHH-SSBSSEEE----SS-S--EEEEESSSSEEEESS--GGG-EEEEEEEE-SS-EEE---EEEEEEEEEEEE---S----------SSS----EEEEEEEEEESPPP---EEEETTEEEE---TTEEEEEEEPSSSS-EEEEEEE--------

Organism: Mytilus coruscus (NCBI:txid42192)

Sequence (459 aa):
MVQILSSYVQWEGEYMCTVREKTPDPTTWTTEPVFIKYTTSSKITDYKYDRNLKLQFLVNGTDFQYECIATGIPKPNITWTKEGDEQFLSVNTKWAVGVFNQWRSFRTQNKDAIIELHMMNAECMNYWLERFVMETRKQNGDEYPPKSLYYIVCGLLRHCRDMNVHDKNFLDQKDGRFAHFRRVLDAKMKDLLSKGLGTKVRRADPVSDDDEEKLWANGVFGTTNSSTLQYTVFFYNCKLFGLRGRDEHRNLDHSQFETGQDATGRFVRFIGRNNKTFKGGLDNKDIKHYASGPRCIVDYYETYLKAIGSGVFYRKPLISDVQDKHRYGKSPLGGPLLHFPSITKAENGGYVCIAENRVGREKGVRQWIEVSRYKPTIKYNSVPIRTVTEYEINEHWVDGKMQVLVHGCPHPTVTWWKESENGRKQITEEKIVMNTALSYTMDWTSLVIEILSKIQNIA